Protein AF-A0A2P6FBV7-F1 (afdb_monomer)

Foldseek 3Di:
DDDDDDDDDDDPDPDDDDDDPDPPPVVVCVVVVVLVVLVLVLVLVLQVVQQEAAQVPDPLNVVCLQQVQQAPPPHPVSVQVSSVVSSLVSLVVDPSDDPLQNVQKDFQPVPPDGQKDFPDFLDACVQLQQDALQDDCQLQAPCVQQNFFFRGPRLDLVSQLVSSCVVRVSLVDPDQKRFGTKIFGDQQRMGGNNHGDDDANDDPNDGRIGTYIHGNVSSSVQSSLLSLLVSLLSNVQSKRGARWDQDADPVVQVVRAIEGACACLCVVCQQPQAWPVVVQVSSLVVSCPDPSNPPRRQNLQKGKDWSYDIGGWHQDCDDPRNQKGKQWVVRNKTWIWIWGGNDPRSIRIRGHAIDHNNCSNGRGYIYMYHNHD

pLDDT: mean 82.51, std 16.1, range [25.12, 98.81]

Radius of gyration: 28.18 Å; Cα contacts (8 Å, |Δi|>4): 651; chains: 1; bounding box: 84×41×80 Å

Solvent-accessible surface area (backbone atoms only — not comparable to full-atom values): 20801 Å² total; per-residue (Å²): 135,87,85,81,82,78,81,83,80,84,81,89,62,101,69,85,88,78,82,81,82,74,85,51,62,67,60,51,47,53,53,52,49,54,51,50,51,54,53,47,53,51,51,45,65,54,50,69,75,43,40,69,39,41,25,70,79,38,75,92,37,34,67,44,45,76,44,42,62,48,32,45,79,88,56,52,60,79,60,28,54,49,53,51,55,51,50,54,49,48,58,71,70,42,84,89,57,54,69,69,57,56,74,30,51,46,68,58,80,83,71,85,60,52,50,52,40,78,75,45,49,69,31,42,70,84,61,28,42,54,65,58,58,68,56,84,45,82,89,50,34,55,28,80,46,20,41,58,40,60,79,25,94,36,61,38,38,66,37,44,41,52,49,49,31,69,75,31,57,87,68,60,57,94,48,74,55,38,68,32,33,33,29,33,57,36,37,67,28,37,22,51,75,83,44,63,37,78,75,74,56,62,51,96,91,34,77,50,54,29,36,36,27,35,35,42,66,53,50,50,50,52,47,44,37,51,22,46,51,53,42,43,52,41,60,72,27,51,30,32,33,38,56,74,53,95,35,85,47,72,70,58,26,59,76,38,26,26,36,31,50,49,30,69,79,52,56,90,40,57,89,61,40,72,36,53,57,58,53,46,52,48,54,50,55,52,47,68,70,32,73,84,40,60,87,51,64,68,55,84,26,55,47,69,43,61,59,50,77,78,43,51,51,57,56,31,86,55,80,98,35,47,60,21,40,57,46,40,62,94,55,42,42,42,31,44,23,44,33,45,17,76,44,85,80,26,27,38,36,45,48,50,45,52,32,41,70,78,44,69,89,44,61,45,53,37,46,34,36,36,52,51,129

Structure (mmCIF, N/CA/C/O backbone):
data_AF-A0A2P6FBV7-F1
#
_entry.id   AF-A0A2P6FBV7-F1
#
loop_
_atom_site.group_PDB
_atom_site.id
_atom_site.type_symbol
_atom_site.label_atom_id
_atom_site.label_alt_id
_atom_site.label_comp_id
_atom_site.label_asym_id
_atom_site.label_entity_id
_atom_site.label_seq_id
_atom_site.pdbx_PDB_ins_code
_atom_site.Cartn_x
_atom_site.Cartn_y
_atom_site.Cartn_z
_atom_site.occupancy
_atom_site.B_iso_or_equiv
_atom_site.auth_seq_id
_atom_site.auth_comp_id
_atom_site.auth_asym_id
_atom_site.auth_atom_id
_atom_site.pdbx_PDB_model_num
ATOM 1 N N . MET A 1 1 ? -58.210 20.497 -10.497 1.00 34.06 1 MET A N 1
ATOM 2 C CA . MET A 1 1 ? -58.431 19.781 -9.223 1.00 34.06 1 MET A CA 1
ATOM 3 C C . MET A 1 1 ? -57.205 18.902 -8.997 1.00 34.06 1 MET A C 1
ATOM 5 O O . MET A 1 1 ? -56.919 18.072 -9.849 1.00 34.06 1 MET A O 1
ATOM 9 N N . LEU A 1 2 ? -56.401 19.185 -7.969 1.00 25.12 2 LEU A N 1
ATOM 10 C CA . LEU A 1 2 ? -55.164 18.451 -7.673 1.00 25.12 2 LEU A CA 1
ATOM 11 C C . LEU A 1 2 ? -55.523 17.142 -6.955 1.00 2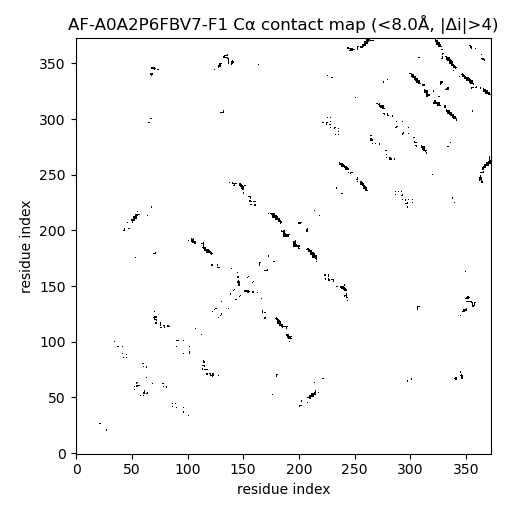5.12 2 LEU A C 1
ATOM 13 O O . LEU A 1 2 ? -56.043 17.181 -5.845 1.00 25.12 2 LEU A O 1
ATOM 17 N N . ASN A 1 3 ? -55.251 16.002 -7.592 1.00 35.59 3 ASN A N 1
ATOM 18 C CA . ASN A 1 3 ? -55.347 14.687 -6.961 1.00 35.59 3 ASN A CA 1
ATOM 19 C C . ASN A 1 3 ? -54.038 14.394 -6.217 1.00 35.59 3 ASN A C 1
ATOM 21 O O . ASN A 1 3 ? -53.020 14.074 -6.831 1.00 35.59 3 ASN A O 1
ATOM 25 N N . LEU A 1 4 ? -54.073 14.506 -4.891 1.00 27.52 4 LEU A N 1
ATOM 26 C CA . LEU A 1 4 ? -53.022 14.040 -3.990 1.00 27.52 4 LEU A CA 1
ATOM 27 C C . LEU A 1 4 ? -53.371 12.619 -3.527 1.00 27.52 4 LEU A C 1
ATOM 29 O O . LEU A 1 4 ? -54.165 12.431 -2.610 1.00 27.52 4 LEU A O 1
ATOM 33 N N . ASN A 1 5 ? -52.772 11.613 -4.167 1.00 40.94 5 ASN A N 1
ATOM 34 C CA . ASN A 1 5 ? -52.807 10.233 -3.682 1.00 40.94 5 ASN A CA 1
ATOM 35 C C . ASN A 1 5 ? -51.747 10.058 -2.587 1.00 40.94 5 ASN A C 1
ATOM 37 O O . ASN A 1 5 ? -50.554 9.953 -2.878 1.00 40.94 5 ASN A O 1
ATOM 41 N N . PHE A 1 6 ? -52.173 10.002 -1.325 1.00 36.44 6 PHE A N 1
ATOM 42 C CA . PHE A 1 6 ? -51.303 9.590 -0.226 1.00 36.44 6 PHE A CA 1
ATOM 43 C C . PHE A 1 6 ? -51.008 8.086 -0.342 1.00 36.44 6 PHE A C 1
ATOM 45 O O . PHE A 1 6 ? -51.922 7.263 -0.405 1.00 36.44 6 PHE A O 1
ATOM 52 N N . LYS A 1 7 ? -49.721 7.713 -0.381 1.00 36.44 7 LYS A N 1
ATOM 53 C CA . LYS A 1 7 ? -49.288 6.310 -0.297 1.00 36.44 7 LYS A CA 1
ATOM 54 C C . LYS A 1 7 ? -49.726 5.738 1.056 1.00 36.44 7 LYS A C 1
ATOM 56 O O . LYS A 1 7 ? -49.349 6.266 2.098 1.00 36.44 7 LYS A O 1
ATOM 61 N N . LYS A 1 8 ? -50.513 4.660 1.027 1.00 37.56 8 LYS A N 1
ATOM 62 C CA . LYS A 1 8 ? -50.899 3.874 2.207 1.00 37.56 8 LYS A CA 1
ATOM 63 C C . LYS A 1 8 ? -49.647 3.325 2.903 1.00 37.56 8 LYS A C 1
ATOM 65 O O . LYS A 1 8 ? -48.797 2.727 2.246 1.00 37.56 8 LYS A O 1
ATOM 70 N N . LEU A 1 9 ? -49.558 3.513 4.219 1.00 38.06 9 LEU A N 1
ATOM 71 C CA . LEU A 1 9 ? -48.585 2.852 5.085 1.00 38.06 9 LEU A CA 1
ATOM 7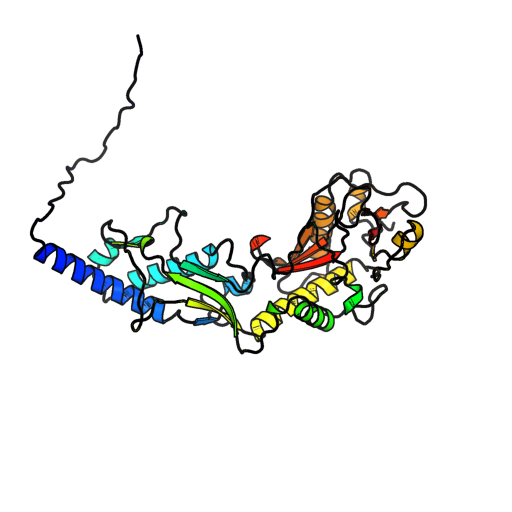2 C C . LEU A 1 9 ? -49.300 1.674 5.765 1.00 38.06 9 LEU A C 1
ATOM 74 O O . LEU A 1 9 ? -50.080 1.883 6.690 1.00 38.06 9 LEU A O 1
ATOM 78 N N . ASP A 1 10 ? -49.081 0.448 5.290 1.00 41.84 10 ASP A N 1
ATOM 79 C CA . ASP A 1 10 ? -49.618 -0.748 5.951 1.00 41.84 10 ASP A CA 1
ATOM 80 C C . ASP A 1 10 ? -48.702 -1.138 7.122 1.00 41.84 10 ASP A C 1
ATOM 82 O O . ASP A 1 10 ? -47.618 -1.697 6.935 1.00 41.84 10 ASP A O 1
ATOM 86 N N . GLN A 1 11 ? -49.129 -0.833 8.349 1.00 42.28 11 GLN A N 1
ATOM 87 C CA . GLN A 1 11 ? -48.422 -1.225 9.567 1.00 42.28 11 GLN A CA 1
ATOM 88 C C . GLN A 1 11 ? -48.755 -2.686 9.917 1.00 42.28 11 GLN A C 1
ATOM 90 O O . GLN A 1 11 ? -49.816 -2.990 10.454 1.00 42.28 11 GLN A O 1
ATOM 95 N N . LYS A 1 12 ? -47.837 -3.611 9.609 1.00 44.84 12 LYS A N 1
ATOM 96 C CA . LYS A 1 12 ? -47.926 -5.045 9.955 1.00 44.84 12 LYS A CA 1
ATOM 97 C C . LYS A 1 12 ? -47.317 -5.366 11.333 1.00 44.84 12 LYS A C 1
ATOM 99 O O . LYS A 1 12 ? -46.438 -6.219 11.417 1.00 44.84 12 LYS A O 1
ATOM 104 N N . MET A 1 13 ? -47.737 -4.713 12.417 1.00 46.28 13 MET A N 1
ATOM 105 C CA . MET A 1 13 ? -47.393 -5.194 13.769 1.00 46.28 13 MET A CA 1
ATOM 106 C C . MET A 1 13 ? -48.638 -5.243 14.666 1.00 46.28 13 MET A C 1
ATOM 108 O O . MET A 1 13 ? -49.304 -4.222 14.804 1.00 46.28 13 MET A O 1
ATOM 112 N N . PRO A 1 14 ? -48.975 -6.404 15.269 1.00 41.19 14 PRO A N 1
ATOM 113 C CA . PRO A 1 14 ? -50.221 -6.607 16.012 1.00 41.19 14 PRO A CA 1
ATOM 114 C C . PRO A 1 14 ? -50.169 -6.111 17.470 1.00 41.19 14 PRO A C 1
ATOM 116 O O . PRO A 1 14 ? -50.973 -6.548 18.288 1.00 41.19 14 PRO A O 1
ATOM 119 N N . PHE A 1 15 ? -49.228 -5.235 17.832 1.00 38.72 15 PHE A N 1
ATOM 120 C CA . PHE A 1 15 ? -49.090 -4.732 19.200 1.00 38.72 15 PHE A CA 1
ATOM 121 C C . PHE A 1 15 ? -48.790 -3.234 19.242 1.00 38.72 15 PHE A C 1
ATOM 123 O O . PHE A 1 15 ? -48.063 -2.691 18.410 1.00 38.72 15 PHE A O 1
ATOM 130 N N . THR A 1 16 ? -49.342 -2.577 20.260 1.00 39.94 16 THR A N 1
ATOM 131 C CA . THR A 1 16 ? -49.056 -1.185 20.606 1.00 39.94 16 THR A CA 1
ATOM 132 C C . THR A 1 16 ? -47.754 -1.132 21.399 1.00 39.94 16 THR A C 1
ATOM 134 O O . THR A 1 16 ? -47.660 -1.720 22.476 1.00 39.94 16 THR A O 1
ATOM 137 N N . ILE A 1 17 ? -46.744 -0.422 20.893 1.00 39.34 17 ILE A N 1
ATOM 138 C CA . ILE A 1 17 ? -45.543 -0.105 21.674 1.00 39.34 17 ILE A CA 1
ATOM 139 C C . ILE A 1 17 ? -45.885 1.082 22.577 1.00 39.34 17 ILE A C 1
ATOM 141 O O . ILE A 1 17 ? -45.972 2.218 22.116 1.00 39.34 17 ILE A O 1
ATOM 145 N N . SER A 1 18 ? -46.094 0.814 23.863 1.00 33.12 18 SER A N 1
ATOM 146 C CA . SER A 1 18 ? -46.249 1.849 24.885 1.00 33.12 18 SER A CA 1
ATOM 147 C C . SER A 1 18 ? -44.892 2.127 25.529 1.00 33.12 18 SER A C 1
ATOM 149 O O . SER A 1 18 ? -44.368 1.290 26.261 1.00 33.12 18 SER A O 1
ATOM 151 N N . PHE A 1 19 ? -44.316 3.303 25.275 1.00 39.44 19 PHE A N 1
ATOM 152 C CA . PHE A 1 19 ? -43.140 3.775 26.008 1.00 39.44 19 PHE A CA 1
ATOM 153 C C . PHE A 1 19 ? -43.600 4.369 27.339 1.00 39.44 19 PHE A C 1
ATOM 155 O O . PHE A 1 19 ? -44.264 5.404 27.367 1.00 39.44 19 PHE A O 1
ATOM 162 N N . LEU A 1 20 ? -43.254 3.724 28.451 1.00 43.69 20 LEU A N 1
ATOM 163 C CA . LEU A 1 20 ? -43.459 4.303 29.774 1.00 43.69 20 LEU A CA 1
ATOM 164 C C . LEU A 1 20 ? -42.243 5.181 30.093 1.00 43.69 20 LEU A C 1
ATOM 166 O O . LEU A 1 20 ? -41.205 4.689 30.533 1.00 43.69 20 LEU A O 1
ATOM 170 N N . ILE A 1 21 ? -42.346 6.482 29.814 1.00 47.50 21 ILE A N 1
ATOM 171 C CA . ILE A 1 21 ? -41.331 7.456 30.229 1.00 47.50 21 ILE A CA 1
ATOM 172 C C . ILE A 1 21 ? -41.496 7.648 31.739 1.00 47.50 21 ILE A C 1
ATOM 174 O O . ILE A 1 21 ? -42.457 8.260 32.201 1.00 47.50 21 ILE A O 1
ATOM 178 N N . SER A 1 22 ? -40.596 7.055 32.524 1.00 52.59 22 SER A N 1
ATOM 179 C CA . SER A 1 22 ? -40.557 7.276 33.970 1.00 52.59 22 SER A CA 1
ATOM 180 C C . SER A 1 22 ? -40.063 8.696 34.256 1.00 52.59 22 SER A C 1
ATOM 182 O O . SER A 1 22 ? -39.013 9.095 33.770 1.00 52.59 22 SER A O 1
ATOM 184 N N . ASN A 1 23 ? -40.772 9.455 35.090 1.00 56.22 23 ASN A N 1
ATOM 185 C CA . ASN A 1 23 ? -40.268 10.740 35.602 1.00 56.22 23 ASN A CA 1
ATOM 186 C C . ASN A 1 23 ? -39.389 10.560 36.854 1.00 56.22 23 ASN A C 1
ATOM 188 O O . ASN A 1 23 ? -38.896 11.533 37.422 1.00 56.22 23 ASN A O 1
ATOM 192 N N . ASP A 1 24 ? -39.192 9.316 37.305 1.00 68.19 24 ASP A N 1
ATOM 193 C CA . ASP A 1 24 ? -38.302 8.983 38.414 1.00 68.19 24 ASP A CA 1
ATOM 194 C C . ASP A 1 24 ? -36.847 9.015 37.927 1.00 68.19 24 ASP A C 1
ATOM 196 O O . ASP A 1 24 ? -36.275 8.010 37.486 1.00 68.19 24 ASP A O 1
ATOM 200 N N . ILE A 1 25 ? -36.269 10.216 37.994 1.00 59.31 25 ILE A N 1
ATOM 201 C CA . ILE A 1 25 ? -34.886 10.516 37.605 1.00 59.31 25 ILE A CA 1
ATOM 202 C C . ILE A 1 25 ? -33.903 9.591 38.331 1.00 59.31 25 ILE A C 1
ATOM 204 O O . ILE A 1 25 ? -32.914 9.174 37.733 1.00 59.31 25 ILE A O 1
ATOM 208 N N . GLN A 1 26 ? -34.166 9.218 39.590 1.00 65.69 26 GLN A N 1
ATOM 209 C CA . GLN A 1 26 ? -33.262 8.351 40.349 1.00 65.69 26 GLN A CA 1
ATOM 210 C C . GLN A 1 26 ? -33.266 6.915 39.824 1.00 65.69 26 GLN A C 1
ATOM 212 O O . GLN A 1 26 ? -32.201 6.305 39.714 1.00 65.69 26 GLN A O 1
ATOM 217 N N . LYS A 1 27 ? -34.435 6.366 39.473 1.00 60.94 27 LYS A N 1
ATOM 218 C CA . LYS A 1 27 ? -34.523 5.019 38.885 1.00 60.94 27 LYS A CA 1
ATOM 219 C C . LYS A 1 27 ? -33.945 4.964 37.480 1.00 60.94 27 LYS A C 1
ATOM 221 O O . LYS A 1 27 ? -33.201 4.031 37.187 1.00 60.94 27 LYS A O 1
ATOM 226 N N . ILE A 1 28 ? -34.229 5.968 36.646 1.00 59.12 28 ILE A N 1
ATOM 227 C CA . ILE A 1 28 ? -33.604 6.079 35.321 1.00 59.12 28 ILE A CA 1
ATOM 228 C C . ILE A 1 28 ? -32.091 6.197 35.478 1.00 59.12 28 ILE A C 1
ATOM 230 O O . ILE A 1 28 ? -31.363 5.445 34.843 1.00 59.12 28 ILE A O 1
ATOM 234 N N . SER A 1 29 ? -31.611 7.063 36.371 1.00 59.03 29 SER A N 1
ATOM 235 C CA . SER A 1 29 ? -30.179 7.242 36.601 1.00 59.03 29 SER A CA 1
ATOM 236 C C . SER A 1 29 ? -29.513 5.964 37.108 1.00 59.03 29 SER A C 1
ATOM 238 O O . SER A 1 29 ? -28.474 5.596 36.581 1.00 59.03 29 SER A O 1
ATOM 240 N N . LYS A 1 30 ? -30.111 5.223 38.051 1.00 65.12 30 LYS A N 1
ATOM 241 C CA . LYS A 1 30 ? -29.558 3.934 38.508 1.00 65.12 30 LYS A CA 1
ATOM 242 C C . LYS A 1 30 ? -29.482 2.893 37.392 1.00 65.12 30 LYS A C 1
ATOM 244 O O . LYS A 1 30 ? -28.472 2.205 37.281 1.00 65.12 30 LYS A O 1
ATOM 249 N N . LEU A 1 31 ? -30.531 2.778 36.577 1.00 64.81 31 LEU A N 1
ATOM 250 C CA . LEU A 1 31 ? -30.597 1.790 35.500 1.00 64.81 31 LEU A CA 1
ATOM 251 C C . LEU A 1 31 ? -29.630 2.135 34.358 1.00 64.81 31 LEU A C 1
ATOM 253 O O . LEU A 1 31 ? -28.909 1.266 33.867 1.00 64.81 31 LEU A O 1
ATOM 257 N N . VAL A 1 32 ? -29.563 3.417 33.992 1.00 66.12 32 VAL A N 1
ATOM 258 C CA . VAL A 1 32 ? -28.635 3.951 32.991 1.00 66.12 32 VAL A CA 1
ATOM 259 C C . VAL A 1 32 ? -27.191 3.841 33.481 1.00 66.12 32 VAL A C 1
ATOM 261 O O . VAL A 1 32 ? -26.357 3.325 32.748 1.00 66.12 32 VAL A O 1
ATOM 264 N N . ASN A 1 33 ? -26.892 4.228 34.724 1.00 68.88 33 ASN A N 1
ATOM 265 C CA . ASN A 1 33 ? -25.533 4.171 35.267 1.00 68.88 33 ASN A CA 1
ATOM 266 C C . ASN A 1 33 ? -25.028 2.729 35.383 1.00 68.88 33 ASN A C 1
ATOM 268 O O . ASN A 1 33 ? -23.930 2.452 34.918 1.00 68.88 33 ASN A O 1
ATOM 272 N N . GLY A 1 34 ? -25.830 1.794 35.909 1.00 75.00 34 GLY A N 1
ATOM 273 C CA . GLY A 1 34 ? -25.423 0.386 36.005 1.00 75.00 34 GLY A CA 1
ATOM 274 C C . GLY A 1 34 ? -25.155 -0.243 34.634 1.00 75.00 34 GLY A C 1
ATOM 275 O O . GLY A 1 34 ? -24.129 -0.888 34.426 1.00 75.00 34 GLY A O 1
ATOM 276 N N . THR A 1 35 ? -26.031 0.031 33.662 1.00 78.50 35 THR A N 1
ATOM 277 C CA . THR A 1 35 ? -25.876 -0.453 32.282 1.00 78.50 35 THR A CA 1
ATOM 278 C C . THR A 1 35 ? -24.641 0.146 31.602 1.00 78.50 35 THR A C 1
ATOM 280 O O . THR A 1 35 ? -23.860 -0.571 30.976 1.00 78.50 35 THR A O 1
ATOM 283 N N . ILE A 1 36 ? -24.435 1.460 31.735 1.00 77.06 36 ILE A N 1
ATOM 284 C CA . ILE A 1 36 ? -23.271 2.153 31.172 1.00 77.06 36 ILE A CA 1
ATOM 285 C C . ILE A 1 36 ? -21.981 1.657 31.826 1.00 77.06 36 ILE A C 1
ATOM 287 O O . ILE A 1 36 ? -20.993 1.466 31.121 1.00 77.06 36 ILE A O 1
ATOM 291 N N . GLU A 1 37 ? -21.967 1.418 33.138 1.00 81.75 37 GLU A N 1
ATOM 292 C CA . GLU A 1 37 ? -20.803 0.883 33.846 1.00 81.75 37 GLU A CA 1
ATOM 293 C C . GLU A 1 37 ? -20.406 -0.505 33.335 1.00 81.75 37 GLU A C 1
ATOM 295 O O . GLU A 1 37 ? -19.221 -0.744 33.092 1.00 81.75 37 GLU A O 1
ATOM 300 N N . GLU A 1 38 ? -21.368 -1.412 33.142 1.00 86.38 38 GLU A N 1
ATOM 301 C CA . GLU A 1 38 ? -21.104 -2.741 32.579 1.00 86.38 38 GLU A CA 1
ATOM 302 C C . GLU A 1 38 ? -20.535 -2.643 31.161 1.00 86.38 38 GLU A C 1
ATOM 304 O O . GLU A 1 38 ? -19.462 -3.184 30.889 1.00 86.38 38 GLU A O 1
ATOM 309 N N . VAL A 1 39 ? -21.184 -1.882 30.275 1.00 87.06 39 VAL A N 1
ATOM 310 C CA . VAL A 1 39 ? -20.702 -1.692 28.897 1.00 87.06 39 VAL A CA 1
ATOM 311 C C . VAL A 1 39 ? -19.318 -1.043 28.885 1.00 87.06 39 VAL A C 1
ATOM 313 O O . VAL A 1 39 ? -18.431 -1.485 28.158 1.00 87.06 39 VAL A O 1
ATOM 316 N N . THR A 1 40 ? -19.084 -0.045 29.737 1.00 86.88 40 THR A N 1
ATOM 317 C CA . THR A 1 40 ? -17.782 0.626 29.846 1.00 86.88 40 THR A CA 1
ATOM 318 C C . THR A 1 40 ? -16.691 -0.347 30.273 1.00 86.88 40 THR A C 1
ATOM 320 O O . THR A 1 40 ? -15.631 -0.372 29.651 1.00 86.88 40 THR A O 1
ATOM 323 N N . LYS A 1 41 ? -16.939 -1.196 31.281 1.00 88.44 41 LYS A N 1
ATOM 324 C CA . LYS A 1 41 ? -15.972 -2.219 31.724 1.00 88.44 41 LYS A CA 1
ATOM 325 C C . LYS A 1 41 ? -15.582 -3.153 30.583 1.00 88.44 41 LYS A C 1
ATOM 327 O O . LYS A 1 41 ? -14.404 -3.472 30.440 1.00 88.44 41 LYS A O 1
ATOM 332 N N . VAL A 1 42 ? -16.541 -3.548 29.753 1.00 90.62 42 VAL A N 1
ATOM 333 C CA . VAL A 1 42 ? -16.317 -4.437 28.605 1.00 90.62 42 VAL A CA 1
ATOM 334 C C . VAL A 1 42 ? -15.482 -3.754 27.532 1.00 90.62 42 VAL A C 1
ATOM 336 O O . VAL A 1 42 ? -14.491 -4.324 27.075 1.00 90.62 42 VAL A O 1
ATOM 339 N N . LEU A 1 43 ? -15.837 -2.519 27.166 1.00 92.94 43 LEU A N 1
ATOM 340 C CA . LEU A 1 43 ? -15.078 -1.734 26.192 1.00 92.94 43 LEU A CA 1
ATOM 341 C C . LEU A 1 43 ? -13.644 -1.504 26.680 1.00 92.94 43 LEU A C 1
ATOM 343 O O . LEU A 1 43 ? -12.700 -1.759 25.937 1.00 92.94 43 LEU A O 1
ATOM 347 N N . VAL A 1 44 ? -13.459 -1.108 27.941 1.00 92.88 44 VAL A N 1
ATOM 348 C CA . VAL A 1 44 ? -12.131 -0.927 28.548 1.00 92.88 44 VAL A CA 1
ATOM 349 C C . VAL A 1 44 ? -11.343 -2.240 28.547 1.00 92.88 44 VAL A C 1
ATOM 351 O O . VAL A 1 44 ? -10.177 -2.253 28.150 1.00 92.88 44 VAL A O 1
ATOM 354 N N . ASN A 1 45 ? -11.963 -3.355 28.947 1.00 91.56 45 ASN A N 1
ATOM 355 C CA . ASN A 1 45 ? -11.314 -4.667 28.973 1.00 91.56 45 ASN A CA 1
ATOM 356 C C . ASN A 1 45 ? -10.892 -5.158 27.591 1.00 91.56 45 ASN A C 1
ATOM 358 O O . ASN A 1 45 ? -9.855 -5.810 27.483 1.00 91.56 45 ASN A O 1
ATOM 362 N N . TYR A 1 46 ? -11.670 -4.840 26.561 1.00 94.56 46 TYR A N 1
ATOM 363 C CA . TYR A 1 46 ? -11.335 -5.140 25.180 1.00 94.56 46 TYR A CA 1
ATOM 364 C C . TYR A 1 46 ? -10.190 -4.245 24.682 1.00 94.56 46 TYR A C 1
ATOM 366 O O . TYR A 1 46 ? -9.119 -4.736 24.328 1.00 94.56 46 TYR A O 1
ATOM 374 N N . PHE A 1 47 ? -10.381 -2.923 24.709 1.00 95.56 47 PHE A N 1
ATOM 375 C CA . PHE A 1 47 ? -9.474 -1.964 24.075 1.00 95.56 47 PHE A CA 1
ATOM 376 C C . PHE A 1 47 ? -8.115 -1.841 24.774 1.00 95.56 47 PHE A C 1
ATOM 378 O O . PHE A 1 47 ? -7.120 -1.567 24.100 1.00 95.56 47 PHE A O 1
ATOM 385 N N . LYS A 1 48 ? -8.012 -2.128 26.082 1.00 93.25 48 LYS A N 1
ATOM 386 C CA . LYS A 1 48 ? -6.713 -2.134 26.787 1.00 93.25 48 LYS A CA 1
ATOM 387 C C . LYS A 1 48 ? -5.704 -3.125 26.187 1.00 93.25 48 LYS A C 1
ATOM 389 O O . LYS A 1 48 ? -4.504 -2.919 26.330 1.00 93.25 48 LYS A O 1
ATOM 394 N N . ASN A 1 49 ? -6.175 -4.166 25.495 1.00 93.75 49 ASN A N 1
ATOM 395 C CA . ASN A 1 49 ? -5.312 -5.154 24.839 1.00 93.75 49 ASN A CA 1
ATOM 396 C C . ASN A 1 49 ? -4.793 -4.679 23.471 1.00 93.75 49 ASN A C 1
ATOM 398 O O . ASN A 1 49 ? -3.893 -5.295 22.910 1.00 93.75 49 ASN A O 1
ATOM 402 N N . TYR A 1 50 ? -5.337 -3.580 22.944 1.00 95.50 50 TYR A N 1
ATOM 403 C CA . TYR A 1 50 ? -5.034 -3.057 21.612 1.00 95.50 50 TYR A CA 1
ATOM 404 C C . TYR A 1 50 ? -4.478 -1.629 21.669 1.00 95.50 50 TYR A C 1
ATOM 406 O O . TYR A 1 50 ? -4.720 -0.825 20.771 1.00 95.50 50 TYR A O 1
ATOM 414 N N . VAL A 1 51 ? -3.757 -1.274 22.737 1.00 94.62 51 VAL A N 1
ATOM 415 C CA . VAL A 1 51 ? -3.084 0.037 22.833 1.00 94.62 51 VAL A CA 1
ATOM 416 C C . VAL A 1 51 ? -1.960 0.143 21.802 1.00 94.62 51 VAL A C 1
ATOM 418 O O . VAL A 1 51 ? -1.820 1.170 21.151 1.00 94.62 51 VAL A O 1
ATOM 421 N N . ASN A 1 52 ? -1.189 -0.930 21.609 1.00 95.88 52 ASN A N 1
ATOM 422 C CA . ASN A 1 52 ? -0.151 -1.014 20.585 1.00 95.88 52 ASN A CA 1
ATOM 423 C C . ASN A 1 52 ? -0.343 -2.305 19.788 1.00 95.88 52 ASN A C 1
ATOM 425 O O . ASN A 1 52 ? -0.176 -3.397 20.328 1.00 95.88 52 ASN A O 1
ATOM 429 N N . VAL A 1 53 ? -0.690 -2.178 18.511 1.00 96.94 53 VAL A N 1
ATOM 430 C CA . VAL A 1 53 ? -0.902 -3.304 17.598 1.00 96.94 53 VAL A CA 1
ATOM 431 C C . VAL A 1 53 ? 0.232 -3.324 16.586 1.00 96.94 53 VAL A C 1
ATOM 433 O O . VAL A 1 53 ? 0.323 -2.423 15.760 1.00 96.94 53 VAL A O 1
ATOM 436 N N . VAL A 1 54 ? 1.090 -4.345 16.629 1.00 96.88 54 VAL A N 1
ATOM 437 C CA . VAL A 1 54 ? 2.190 -4.518 15.666 1.00 96.88 54 VAL A CA 1
ATOM 438 C C . VAL A 1 54 ? 1.734 -5.495 14.584 1.00 96.88 54 VAL A C 1
ATOM 440 O O . VAL A 1 54 ? 1.718 -6.705 14.799 1.00 96.88 54 VAL A O 1
ATOM 443 N N . VAL A 1 55 ? 1.318 -4.980 13.426 1.00 96.81 55 VAL A N 1
ATOM 444 C CA . VAL A 1 55 ? 0.517 -5.727 12.434 1.00 96.81 55 VAL A CA 1
ATOM 445 C C . VAL A 1 55 ? 1.218 -6.954 11.846 1.00 96.81 55 VAL A C 1
ATOM 447 O O . VAL A 1 55 ? 0.556 -7.909 11.454 1.00 96.81 55 VAL A O 1
ATOM 450 N N . ASP A 1 56 ? 2.550 -6.963 11.815 1.00 96.69 56 ASP A N 1
ATOM 451 C CA . ASP A 1 56 ? 3.356 -8.091 11.336 1.00 96.69 56 ASP A CA 1
ATOM 452 C C . ASP A 1 56 ? 3.687 -9.123 12.430 1.00 96.69 56 ASP A C 1
ATOM 454 O O . ASP A 1 56 ? 4.240 -10.183 12.134 1.00 96.69 56 ASP A O 1
ATOM 458 N N . LYS A 1 57 ? 3.350 -8.834 13.693 1.00 96.12 57 LYS A N 1
ATOM 459 C CA . LYS A 1 57 ? 3.555 -9.727 14.848 1.00 96.12 57 LYS A CA 1
ATOM 460 C C . LYS A 1 57 ? 2.240 -10.180 15.488 1.00 96.12 57 LYS A C 1
ATOM 462 O O . LYS A 1 57 ? 2.209 -11.199 16.173 1.00 96.12 57 LYS A O 1
ATOM 467 N N . THR A 1 58 ? 1.149 -9.450 15.270 1.00 95.69 58 THR A N 1
ATOM 468 C CA . THR A 1 58 ? -0.175 -9.768 15.809 1.00 95.69 58 THR A CA 1
ATOM 469 C C . THR A 1 58 ? -1.003 -10.522 14.770 1.00 95.69 58 THR A C 1
ATOM 471 O O . THR A 1 58 ? -1.516 -9.925 13.827 1.00 95.69 58 THR A O 1
ATOM 474 N N . ASN A 1 59 ? -1.194 -11.831 14.969 1.00 94.62 59 ASN A N 1
ATOM 475 C CA . ASN A 1 59 ? -1.889 -12.716 14.017 1.00 94.62 59 ASN A CA 1
ATOM 476 C C . ASN A 1 59 ? -3.277 -12.216 13.583 1.00 94.62 59 ASN A C 1
ATOM 478 O O . ASN A 1 59 ? -3.664 -12.404 12.434 1.00 94.62 59 ASN A O 1
ATOM 482 N N . GLU A 1 60 ? -4.021 -11.559 14.475 1.00 94.69 60 GLU A N 1
ATOM 483 C CA . GLU A 1 60 ? -5.355 -11.014 14.173 1.00 94.69 60 GLU A CA 1
ATOM 484 C C . GLU A 1 60 ? -5.330 -9.912 13.106 1.00 94.69 60 GLU A C 1
ATOM 486 O O . GLU A 1 60 ? -6.315 -9.720 12.401 1.00 94.69 60 GLU A O 1
ATOM 491 N N . PHE A 1 61 ? -4.193 -9.227 12.970 1.00 95.75 61 PHE A N 1
ATOM 492 C CA . PHE A 1 61 ? -3.963 -8.139 12.024 1.00 95.75 61 PHE A CA 1
ATOM 493 C C . PHE A 1 61 ? -3.061 -8.564 10.861 1.00 95.75 61 PHE A C 1
ATOM 495 O O . PHE A 1 61 ? -2.660 -7.723 10.059 1.00 95.75 61 PHE A O 1
ATOM 502 N N . LYS A 1 62 ? -2.772 -9.866 10.716 1.00 94.31 62 LYS A N 1
ATOM 503 C CA . LYS A 1 62 ? -1.883 -10.381 9.663 1.00 94.31 62 LYS A CA 1
ATOM 504 C C . LYS A 1 62 ? -2.328 -9.947 8.265 1.00 94.31 62 LYS A C 1
ATOM 506 O O . LYS A 1 62 ? -1.484 -9.633 7.435 1.00 94.31 62 LYS A O 1
ATOM 511 N N . SER A 1 63 ? -3.636 -9.874 8.014 1.00 94.94 63 SER A N 1
ATOM 512 C CA . SER A 1 63 ? -4.180 -9.409 6.733 1.00 94.94 63 SER A CA 1
ATOM 513 C C . SER A 1 63 ? -3.732 -7.989 6.384 1.00 94.94 63 SER A C 1
ATOM 515 O O . SER A 1 63 ? -3.436 -7.724 5.226 1.00 94.94 63 SER A O 1
ATOM 517 N N . ILE A 1 64 ? -3.614 -7.095 7.369 1.00 95.38 64 ILE A N 1
ATOM 518 C CA . ILE A 1 64 ? -3.128 -5.723 7.182 1.00 95.38 64 ILE A CA 1
ATOM 519 C C . ILE A 1 64 ? -1.685 -5.734 6.670 1.00 95.38 64 ILE A C 1
ATOM 521 O O . ILE A 1 64 ? -1.355 -5.034 5.710 1.00 95.38 64 ILE A O 1
ATOM 525 N N . TYR A 1 65 ? -0.836 -6.569 7.278 1.00 96.31 65 TYR A N 1
ATOM 526 C CA . TYR A 1 65 ? 0.555 -6.734 6.865 1.00 96.31 65 TYR A CA 1
ATOM 527 C C . TYR A 1 65 ? 0.681 -7.412 5.497 1.00 96.31 65 TYR A C 1
ATOM 529 O O . TYR A 1 65 ? 1.384 -6.907 4.620 1.00 96.31 65 TYR A O 1
ATOM 537 N N . ASP A 1 66 ? -0.013 -8.533 5.293 1.00 95.81 66 ASP A N 1
ATOM 538 C CA . ASP A 1 66 ? 0.012 -9.298 4.044 1.00 95.81 66 ASP A CA 1
ATOM 539 C C . ASP A 1 66 ? -0.395 -8.423 2.857 1.00 95.81 66 ASP A C 1
ATOM 541 O O . ASP A 1 66 ? 0.271 -8.438 1.825 1.00 95.81 66 ASP A O 1
ATOM 545 N N . ASN A 1 67 ? -1.425 -7.601 3.050 1.00 94.94 67 ASN A N 1
ATOM 546 C CA . ASN A 1 67 ? -1.967 -6.685 2.052 1.00 94.94 67 ASN A CA 1
ATOM 547 C C . ASN A 1 67 ? -1.190 -5.365 1.937 1.00 94.94 67 ASN A C 1
ATOM 549 O O . ASN A 1 67 ? -1.508 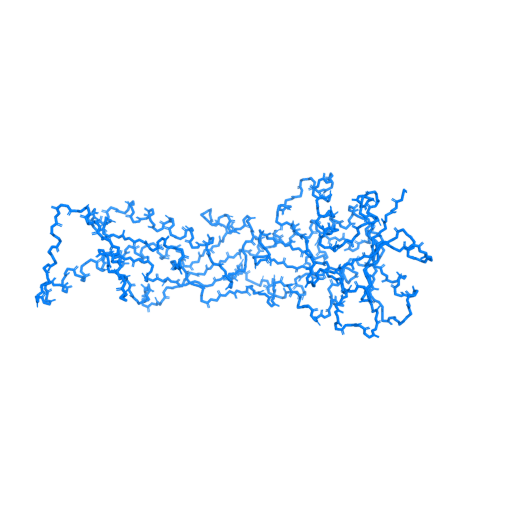-4.542 1.077 1.00 94.94 67 ASN A O 1
ATOM 553 N N . PHE A 1 68 ? -0.199 -5.164 2.810 1.00 94.81 68 PHE A N 1
ATOM 554 C CA . PHE A 1 68 ? 0.587 -3.943 2.951 1.00 94.81 68 PHE A CA 1
ATOM 555 C C . PHE A 1 68 ? -0.277 -2.674 2.985 1.00 94.81 68 PHE A C 1
ATOM 557 O O . PHE A 1 68 ? -0.055 -1.715 2.248 1.00 94.81 68 PHE A O 1
ATOM 564 N N . GLN A 1 69 ? -1.297 -2.680 3.842 1.00 91.50 69 GLN A N 1
ATOM 565 C CA . GLN A 1 69 ? -2.162 -1.524 4.057 1.00 91.50 69 GLN A CA 1
ATOM 566 C C . GLN A 1 69 ? -1.476 -0.558 5.022 1.00 91.50 69 GLN A C 1
ATOM 568 O O . GLN A 1 69 ? -1.366 -0.825 6.221 1.00 91.50 69 GLN A O 1
ATOM 573 N N . VAL A 1 70 ? -0.957 0.547 4.488 1.00 89.88 70 VAL A N 1
ATOM 574 C CA . VAL A 1 70 ? -0.080 1.456 5.246 1.00 89.88 70 VAL A CA 1
ATOM 575 C C . VAL A 1 70 ? -0.536 2.916 5.247 1.00 89.88 70 VAL A C 1
ATOM 577 O O . VAL A 1 70 ? -0.071 3.683 6.085 1.00 89.88 70 VAL A O 1
ATOM 580 N N . ASN A 1 71 ? -1.460 3.299 4.362 1.00 88.88 71 ASN A N 1
ATOM 581 C CA . ASN A 1 71 ? -2.075 4.626 4.328 1.00 88.88 71 ASN A CA 1
ATOM 582 C C . ASN A 1 71 ? -3.519 4.549 4.833 1.00 88.88 71 ASN A C 1
ATOM 584 O O . ASN A 1 71 ? -4.333 3.841 4.251 1.00 88.88 71 ASN A O 1
ATOM 588 N N . TYR A 1 72 ? -3.836 5.313 5.878 1.00 89.44 72 TYR A N 1
ATOM 589 C CA . TYR A 1 72 ? -5.154 5.304 6.517 1.00 89.44 72 TYR A CA 1
ATOM 590 C C . TYR A 1 72 ? -5.898 6.638 6.410 1.00 89.44 72 TYR A C 1
ATOM 592 O O . TYR A 1 72 ? -6.962 6.791 6.996 1.00 89.44 72 TYR A O 1
ATOM 600 N N . VAL A 1 73 ? -5.372 7.617 5.662 1.00 82.75 73 VAL A N 1
ATOM 601 C CA . VAL A 1 73 ? -5.990 8.953 5.548 1.00 82.75 73 VAL A CA 1
ATOM 602 C C . VAL A 1 73 ? -7.376 8.894 4.892 1.00 82.75 73 VAL A C 1
ATOM 604 O O . VAL A 1 73 ? -8.264 9.654 5.268 1.00 82.75 73 VAL A O 1
ATOM 607 N N . GLY A 1 74 ? -7.556 8.014 3.901 1.00 73.38 74 GLY A N 1
ATOM 608 C CA . GLY A 1 74 ? -8.794 7.920 3.121 1.00 73.38 74 GLY A CA 1
ATOM 609 C C . GLY A 1 74 ? -9.805 6.903 3.651 1.00 73.38 74 GLY A C 1
ATOM 610 O O . GLY A 1 74 ? -11.004 7.167 3.615 1.00 73.38 74 GLY A O 1
ATOM 611 N N . ASP A 1 75 ? -9.337 5.748 4.129 1.00 82.12 75 ASP A N 1
ATOM 612 C CA . ASP A 1 75 ? -10.199 4.669 4.608 1.00 82.12 75 ASP A CA 1
ATOM 613 C C . ASP A 1 75 ? -9.498 3.832 5.690 1.00 82.12 75 ASP A C 1
ATOM 615 O O . ASP A 1 75 ? -8.344 3.435 5.551 1.00 82.12 75 ASP A O 1
ATOM 619 N N . VAL A 1 76 ? -10.224 3.534 6.768 1.00 89.25 76 VAL A N 1
ATOM 620 C CA . VAL A 1 76 ? -9.795 2.620 7.843 1.00 89.25 76 VAL A CA 1
ATOM 621 C C . VAL A 1 76 ? -10.595 1.336 7.884 1.00 89.25 76 VAL A C 1
ATOM 623 O O . VAL A 1 76 ? -10.394 0.533 8.790 1.00 89.25 76 VAL A O 1
ATOM 626 N N . LYS A 1 77 ? -11.497 1.114 6.925 1.00 90.94 77 LYS A N 1
ATOM 627 C CA . LYS A 1 77 ? -12.444 0.001 6.950 1.00 90.94 77 LYS A CA 1
ATOM 628 C C . LYS A 1 77 ? -11.774 -1.343 7.234 1.00 90.94 77 LYS A C 1
ATOM 630 O O . LYS A 1 77 ? -12.278 -2.088 8.057 1.00 90.94 77 LYS A O 1
ATOM 635 N N . SER A 1 78 ? -10.629 -1.638 6.620 1.00 90.50 78 SER A N 1
ATOM 636 C CA . SER A 1 78 ? -9.954 -2.928 6.838 1.00 90.50 78 SER A CA 1
ATOM 637 C C . SER A 1 78 ? -9.491 -3.126 8.288 1.00 90.50 78 SER A C 1
ATOM 639 O O . SER A 1 78 ? -9.598 -4.231 8.811 1.00 90.50 78 SER A O 1
ATOM 641 N N . LEU A 1 79 ? -9.020 -2.066 8.958 1.00 93.25 79 LEU A N 1
ATOM 642 C CA . LEU A 1 79 ? -8.721 -2.108 10.394 1.00 93.25 79 LEU A CA 1
ATOM 643 C C . LEU A 1 79 ? -10.008 -2.151 11.221 1.00 93.25 79 LEU A C 1
ATOM 645 O O . LEU A 1 79 ? -10.120 -2.954 12.143 1.00 93.25 79 LEU A O 1
ATOM 649 N N . ASP A 1 80 ? -10.979 -1.304 10.880 1.00 95.00 80 ASP A N 1
ATOM 650 C CA . ASP A 1 80 ? -12.265 -1.193 11.567 1.00 95.00 80 ASP A CA 1
ATOM 651 C C . ASP A 1 80 ? -13.013 -2.529 11.605 1.00 95.00 80 ASP A C 1
ATOM 653 O O . ASP A 1 80 ? -13.453 -2.954 12.667 1.00 95.00 80 ASP A O 1
ATOM 657 N N . ASP A 1 81 ? -13.070 -3.239 10.477 1.00 94.94 81 ASP A N 1
ATOM 658 C CA . ASP A 1 81 ? -13.707 -4.550 10.353 1.00 94.94 81 ASP A CA 1
ATOM 659 C C . ASP A 1 81 ? -13.097 -5.564 11.342 1.00 94.94 81 ASP A C 1
ATOM 661 O O . ASP A 1 81 ? -13.827 -6.364 11.938 1.00 94.94 81 ASP A O 1
ATOM 665 N N . ILE A 1 82 ? -11.774 -5.518 11.562 1.00 96.19 82 ILE A N 1
ATOM 666 C CA . ILE A 1 82 ? -11.082 -6.377 12.537 1.00 96.19 82 ILE A CA 1
ATOM 667 C C . ILE A 1 82 ? -11.521 -6.007 13.957 1.00 96.19 82 ILE A C 1
ATOM 669 O O . ILE A 1 82 ? -11.949 -6.889 14.708 1.00 96.19 82 ILE A O 1
ATOM 673 N N . PHE A 1 83 ? -11.473 -4.719 14.315 1.00 96.75 83 PHE A N 1
ATOM 674 C CA . PHE A 1 83 ? -11.892 -4.242 15.637 1.00 96.75 83 PHE A CA 1
ATOM 675 C C . PHE A 1 83 ? -13.364 -4.559 15.924 1.00 96.75 83 PHE A C 1
ATOM 677 O O . PHE A 1 83 ? -13.684 -5.096 16.982 1.00 96.75 83 PHE A O 1
ATOM 684 N N . VAL A 1 84 ? -14.266 -4.301 14.975 1.00 96.44 84 VAL A N 1
ATOM 685 C CA . VAL A 1 84 ? -15.702 -4.584 15.108 1.00 96.44 84 VAL A CA 1
ATOM 686 C C . VAL A 1 84 ? -15.943 -6.080 15.291 1.00 96.44 84 VAL A C 1
ATOM 688 O O . VAL A 1 84 ? -16.658 -6.480 16.213 1.00 96.44 84 VAL A O 1
ATOM 691 N N . THR A 1 85 ? -15.324 -6.919 14.457 1.00 96.12 85 THR A N 1
ATOM 692 C CA . THR A 1 85 ? -15.478 -8.380 14.539 1.00 96.12 85 THR A CA 1
ATOM 693 C C . THR A 1 85 ? -15.014 -8.906 15.894 1.00 96.12 85 THR A C 1
ATOM 695 O O . THR A 1 85 ? -15.717 -9.688 16.541 1.00 96.12 85 THR A O 1
ATOM 698 N N . LYS A 1 86 ? -13.851 -8.444 16.361 1.00 95.50 86 LYS A N 1
ATOM 699 C CA . LYS A 1 86 ? -13.260 -8.876 17.630 1.00 95.50 86 LYS A CA 1
ATOM 700 C C . LYS A 1 86 ? -14.018 -8.338 18.841 1.00 95.50 86 LYS A C 1
ATOM 702 O O . LYS A 1 86 ? -14.222 -9.087 19.792 1.00 95.50 86 LYS A O 1
ATOM 707 N N . LEU A 1 87 ? -14.508 -7.101 18.793 1.00 96.12 87 LEU A N 1
ATOM 708 C CA . LEU A 1 87 ? -15.340 -6.531 19.851 1.00 96.12 87 LEU A CA 1
ATOM 709 C C . LEU A 1 87 ? -16.671 -7.283 19.988 1.00 96.12 87 LEU A C 1
ATOM 711 O O . LEU A 1 87 ? -17.067 -7.631 21.100 1.00 96.12 87 LEU A O 1
ATOM 715 N N . ARG A 1 88 ? -17.339 -7.590 18.867 1.00 95.50 88 ARG A N 1
ATOM 716 C CA . ARG A 1 88 ? -18.562 -8.415 18.854 1.00 95.50 88 ARG A CA 1
ATOM 717 C C . ARG A 1 88 ? -18.327 -9.774 19.490 1.00 95.50 88 ARG A C 1
ATOM 719 O O . ARG A 1 88 ? -19.122 -10.209 20.321 1.00 95.50 88 ARG A O 1
ATOM 726 N N . GLN A 1 89 ? -17.233 -10.429 19.109 1.00 94.69 89 GLN A N 1
ATOM 727 C CA . GLN A 1 89 ? -16.862 -11.714 19.680 1.00 94.69 89 GLN A CA 1
ATOM 728 C C . GLN A 1 89 ? -16.598 -11.600 21.186 1.00 94.69 89 GLN A C 1
ATOM 730 O O . GLN A 1 89 ? -17.141 -12.390 21.951 1.00 94.69 89 GLN A O 1
ATOM 735 N N . ASN A 1 90 ? -15.849 -10.580 21.616 1.00 94.31 90 ASN A N 1
ATOM 736 C CA . ASN A 1 90 ? -15.572 -10.330 23.027 1.00 94.31 90 ASN A CA 1
ATOM 737 C C . ASN A 1 90 ? -16.866 -10.150 23.837 1.00 94.31 90 ASN A C 1
ATOM 739 O O . ASN A 1 90 ? -17.040 -10.824 24.842 1.00 94.31 90 ASN A O 1
ATOM 743 N N . ILE A 1 91 ? -17.809 -9.317 23.379 1.00 93.88 91 ILE A N 1
ATOM 744 C CA . ILE A 1 91 ? -19.106 -9.115 24.057 1.00 93.88 91 ILE A CA 1
ATOM 745 C C . ILE A 1 91 ? -19.919 -10.413 24.123 1.00 93.88 91 ILE A C 1
ATOM 747 O O . ILE A 1 91 ? -20.504 -10.732 25.160 1.00 93.88 91 ILE A O 1
ATOM 751 N N . ARG A 1 92 ? -19.964 -11.178 23.027 1.00 92.00 92 ARG A N 1
ATOM 752 C CA . ARG A 1 92 ? -20.702 -12.446 22.978 1.00 92.00 92 ARG A CA 1
ATOM 753 C C . ARG A 1 92 ? -20.139 -13.453 23.981 1.00 92.00 92 ARG A C 1
ATOM 755 O O . ARG A 1 92 ? -20.913 -14.084 24.705 1.00 92.00 92 ARG A O 1
ATOM 762 N N . ASP A 1 93 ? -18.818 -13.567 24.042 1.00 92.06 93 ASP A N 1
ATOM 763 C CA . ASP A 1 93 ? -18.120 -14.603 24.800 1.00 92.06 93 ASP A CA 1
ATOM 764 C C . ASP A 1 93 ? -17.900 -14.199 26.287 1.00 92.06 93 ASP A C 1
ATOM 766 O O . ASP A 1 93 ? -17.658 -15.063 27.134 1.00 92.06 93 ASP A O 1
ATOM 770 N N . ASP A 1 94 ? -18.057 -12.914 26.642 1.00 88.75 94 ASP A N 1
ATOM 771 C CA . ASP A 1 94 ? -17.893 -12.392 28.009 1.00 88.75 94 ASP A CA 1
ATOM 772 C C . ASP A 1 94 ? -19.010 -12.876 28.952 1.00 88.75 94 ASP A C 1
ATOM 774 O O . ASP A 1 94 ? -20.188 -12.570 28.776 1.00 88.75 94 ASP A O 1
ATOM 778 N N . LYS A 1 95 ? -18.655 -13.643 29.987 1.00 88.25 95 LYS A N 1
ATOM 779 C CA . LYS A 1 95 ? -19.613 -14.209 30.956 1.00 88.25 95 LYS A CA 1
ATOM 780 C C . LYS A 1 95 ? -20.051 -13.224 32.045 1.00 88.25 95 LYS A C 1
ATOM 782 O O . LYS A 1 95 ? -20.954 -13.549 32.808 1.00 88.25 95 LYS A O 1
ATOM 787 N N . THR A 1 96 ? -19.395 -12.071 32.151 1.00 83.38 96 THR A N 1
ATOM 788 C CA . THR A 1 96 ? -19.676 -11.052 33.174 1.00 83.38 96 THR A CA 1
ATOM 789 C C . THR A 1 96 ? -20.805 -10.107 32.768 1.00 83.38 96 THR A C 1
ATOM 791 O O . THR A 1 96 ? -21.408 -9.478 33.630 1.00 83.38 96 THR A O 1
ATOM 794 N N . ILE A 1 97 ? -21.125 -10.052 31.473 1.00 84.94 97 ILE A N 1
ATOM 795 C CA . ILE A 1 97 ? -22.236 -9.274 30.920 1.00 84.94 97 ILE A CA 1
ATOM 796 C C . ILE A 1 97 ? -23.508 -10.120 30.956 1.00 84.94 97 ILE A C 1
ATOM 798 O O . ILE A 1 97 ? -23.520 -11.255 30.464 1.00 84.94 97 ILE A O 1
ATOM 802 N N . SER A 1 98 ? -24.597 -9.555 31.477 1.00 84.69 98 SER A N 1
ATOM 803 C CA . SER A 1 98 ? -25.907 -10.214 31.440 1.00 84.69 98 SER A CA 1
ATOM 804 C C . SER A 1 98 ? -26.373 -10.485 30.000 1.00 84.69 98 SER A C 1
ATOM 806 O O . SER A 1 98 ? -26.104 -9.709 29.082 1.00 84.69 98 SER A O 1
ATOM 808 N N . LEU A 1 99 ? -27.107 -11.585 29.786 1.00 85.81 99 LEU A N 1
ATOM 809 C CA . LEU A 1 99 ? -27.644 -11.931 28.462 1.00 85.81 99 LEU A CA 1
ATOM 810 C C . LEU A 1 99 ? -28.528 -10.810 27.893 1.00 85.81 99 LEU A C 1
ATOM 812 O O . LEU A 1 99 ? -28.393 -10.453 26.729 1.00 85.81 99 LEU A O 1
ATOM 816 N N . GLN A 1 100 ? -29.362 -10.210 28.745 1.00 83.19 100 GLN A N 1
ATOM 817 C CA . GLN A 1 100 ? -30.238 -9.092 28.388 1.00 83.19 100 GLN A CA 1
ATOM 818 C C . GLN A 1 100 ? -29.436 -7.903 27.851 1.00 83.19 100 GLN A C 1
ATOM 820 O O . GLN A 1 100 ? -29.773 -7.343 26.811 1.00 83.19 100 GLN A O 1
ATOM 825 N N . LEU A 1 101 ? -28.328 -7.550 28.513 1.00 84.50 101 LEU A N 1
ATOM 826 C CA . LEU A 1 101 ? -27.467 -6.470 28.046 1.00 84.50 101 LEU A CA 1
ATOM 827 C C . LEU A 1 101 ? -26.782 -6.815 26.718 1.00 84.50 101 LEU A C 1
ATOM 829 O O . LEU A 1 101 ? -26.695 -5.952 25.850 1.00 84.50 101 LEU A O 1
ATOM 833 N N . LYS A 1 102 ? -26.351 -8.066 26.512 1.00 89.50 102 LYS A N 1
ATOM 834 C CA . LYS A 1 102 ? -25.797 -8.496 25.214 1.00 89.50 102 LYS A CA 1
ATOM 835 C C . LYS A 1 102 ? -26.801 -8.321 24.076 1.00 89.50 102 LYS A C 1
ATOM 837 O O . LYS A 1 102 ? -26.423 -7.831 23.019 1.00 89.50 102 LYS A O 1
ATOM 842 N N . GLU A 1 103 ? -28.060 -8.691 24.301 1.00 87.19 103 GLU A N 1
ATOM 843 C CA . GLU A 1 103 ? -29.154 -8.519 23.333 1.00 87.19 103 GLU A CA 1
ATOM 844 C C . GLU A 1 103 ? -29.509 -7.042 23.105 1.00 87.19 103 GLU A C 1
ATOM 846 O O . GLU A 1 103 ? -29.950 -6.666 22.020 1.00 87.19 103 GLU A O 1
ATOM 851 N N . GLY A 1 104 ? -29.285 -6.195 24.112 1.00 85.94 104 GLY A N 1
ATOM 852 C CA . GLY A 1 104 ? -29.478 -4.751 24.028 1.00 85.94 104 GLY A CA 1
ATOM 853 C C . GLY A 1 104 ? -28.374 -3.996 23.284 1.00 85.94 104 GLY A C 1
ATOM 854 O O . GLY A 1 104 ? -28.603 -2.849 22.898 1.00 85.94 104 GLY A O 1
ATOM 855 N N . ILE A 1 105 ? -27.190 -4.587 23.082 1.00 90.44 105 ILE A N 1
ATOM 856 C CA . ILE A 1 105 ? -26.078 -3.943 22.371 1.00 90.44 105 ILE A CA 1
ATOM 857 C C . ILE A 1 105 ? -26.255 -4.117 20.860 1.00 90.44 105 ILE A C 1
ATOM 859 O O . ILE A 1 105 ? -26.247 -5.230 20.338 1.00 90.44 105 ILE A O 1
ATOM 863 N N . ALA A 1 106 ? -26.326 -2.999 20.143 1.00 91.25 106 ALA A N 1
ATOM 864 C CA . ALA A 1 106 ? -26.376 -2.966 18.687 1.00 91.25 106 ALA A CA 1
ATOM 865 C C . ALA A 1 106 ? -25.272 -2.074 18.108 1.00 91.25 106 ALA A C 1
ATOM 867 O O . ALA A 1 106 ? -24.869 -1.076 18.709 1.00 91.25 106 ALA A O 1
ATOM 868 N N . PHE A 1 107 ? -24.805 -2.429 16.914 1.00 93.81 107 PHE A N 1
ATOM 869 C CA . PHE A 1 107 ? -23.748 -1.729 16.187 1.00 93.81 107 PHE A CA 1
ATOM 870 C C . PHE A 1 107 ? -24.316 -1.044 14.940 1.00 93.81 107 PHE A C 1
ATOM 872 O O . PHE A 1 107 ? -25.261 -1.541 14.326 1.00 93.81 107 PHE A O 1
ATOM 879 N N . ASP A 1 108 ? -23.729 0.085 14.551 1.00 90.31 108 ASP A N 1
ATOM 880 C CA . ASP A 1 108 ? -24.122 0.824 13.350 1.00 90.31 108 ASP A CA 1
ATOM 881 C C . ASP A 1 108 ? -23.569 0.160 12.072 1.00 90.31 108 ASP A C 1
ATOM 883 O O . ASP A 1 108 ? -22.522 0.529 11.540 1.00 90.31 108 ASP A O 1
ATOM 887 N N . ASP A 1 109 ? -24.306 -0.824 11.556 1.00 88.00 109 ASP A N 1
ATOM 888 C CA . ASP A 1 109 ? -23.960 -1.570 10.335 1.00 88.00 109 ASP A CA 1
ATOM 889 C C . ASP A 1 109 ? -24.375 -0.872 9.031 1.00 88.00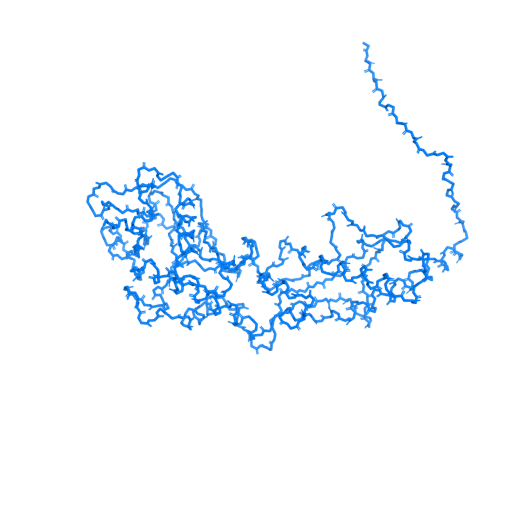 109 ASP A C 1
ATOM 891 O O . ASP A 1 109 ? -24.337 -1.470 7.956 1.00 88.00 109 ASP A O 1
ATOM 895 N N . THR A 1 110 ? -24.747 0.410 9.085 1.00 84.94 110 THR A N 1
ATOM 896 C CA . THR A 1 110 ? -25.194 1.154 7.892 1.00 84.94 110 THR A CA 1
ATOM 897 C C . THR A 1 110 ? -24.074 1.415 6.883 1.00 84.94 110 THR A C 1
ATOM 899 O O . THR A 1 110 ? -24.339 1.773 5.737 1.00 84.94 110 THR A O 1
ATOM 902 N N . GLY A 1 111 ? -22.813 1.279 7.305 1.00 79.50 111 GLY A N 1
ATOM 903 C CA . GLY A 1 111 ? -21.635 1.579 6.492 1.00 79.50 111 GLY A CA 1
ATOM 904 C C . GLY A 1 111 ? -21.247 3.062 6.459 1.00 79.50 111 GLY A C 1
ATOM 905 O O . GLY A 1 111 ? -20.175 3.375 5.936 1.00 79.50 111 GLY A O 1
ATOM 906 N N . TYR A 1 112 ? -22.036 3.962 7.060 1.00 83.38 112 TYR A N 1
ATOM 907 C CA . TYR A 1 112 ? -21.730 5.401 7.134 1.00 83.38 112 TYR A CA 1
ATOM 908 C C . TYR A 1 112 ? -20.825 5.786 8.306 1.00 83.38 112 TYR A C 1
ATOM 910 O O . TYR A 1 112 ? -20.208 6.851 8.290 1.00 83.38 112 TYR A O 1
ATOM 918 N N . LYS A 1 113 ? -20.741 4.935 9.332 1.00 88.69 113 LYS A N 1
ATOM 919 C CA . LYS A 1 113 ? -19.864 5.128 10.488 1.00 88.69 113 LYS A CA 1
ATOM 920 C C . LYS A 1 113 ? -18.816 4.021 10.560 1.00 88.69 113 LYS A C 1
ATOM 922 O O . LYS A 1 113 ? -18.947 2.965 9.942 1.00 88.69 113 LYS A O 1
ATOM 927 N N . ARG A 1 114 ? -17.763 4.304 11.317 1.00 93.31 114 ARG A N 1
ATOM 928 C CA . ARG A 1 114 ? -16.711 3.363 11.709 1.00 93.31 114 ARG A CA 1
ATOM 929 C C . ARG A 1 114 ? -16.608 3.365 13.228 1.00 93.31 114 ARG A C 1
ATOM 931 O O . ARG A 1 114 ? -16.865 4.412 13.841 1.00 93.31 114 ARG A O 1
ATOM 938 N N . LEU A 1 115 ? -16.269 2.222 13.815 1.00 95.75 115 LEU A N 1
ATOM 939 C CA . LEU A 1 115 ? -15.960 2.104 15.241 1.00 95.75 115 LEU A CA 1
ATOM 940 C C . LEU A 1 115 ? -14.649 2.827 15.558 1.00 95.75 115 LEU A C 1
ATOM 942 O O . LEU A 1 115 ? -14.559 3.521 16.564 1.00 95.75 115 LEU A O 1
ATOM 946 N N . MET A 1 116 ? -13.659 2.706 14.685 1.00 95.56 116 MET A N 1
ATOM 947 C CA . MET A 1 116 ? -12.354 3.331 14.798 1.00 95.56 116 MET A CA 1
ATOM 948 C C . MET A 1 116 ? -12.286 4.574 13.915 1.00 95.56 116 MET A C 1
ATOM 950 O O . MET A 1 116 ? -12.655 4.549 12.740 1.00 95.56 116 MET A O 1
ATOM 954 N N . LYS A 1 117 ? -11.785 5.674 14.473 1.00 92.38 117 LYS A N 1
ATOM 955 C CA . LYS A 1 117 ? -11.513 6.917 13.743 1.00 92.38 117 LYS A CA 1
ATOM 956 C C . LYS A 1 117 ? -10.023 7.194 13.732 1.00 92.38 117 LYS A C 1
ATOM 958 O O . LYS A 1 117 ? -9.354 7.038 14.749 1.00 92.38 117 LYS A O 1
ATOM 963 N N . VAL A 1 118 ? -9.527 7.665 12.595 1.00 93.38 118 VAL A N 1
ATOM 964 C CA . VAL A 1 118 ? -8.141 8.115 12.460 1.00 93.38 118 VAL A CA 1
ATOM 965 C C . VAL A 1 118 ? -7.954 9.415 13.220 1.00 93.38 118 VAL A C 1
ATOM 967 O O . VAL A 1 118 ? -8.649 10.394 12.965 1.00 93.38 118 VAL A O 1
ATOM 970 N N . VAL A 1 119 ? -6.990 9.416 14.131 1.00 92.81 119 VAL A N 1
ATOM 971 C CA . VAL A 1 119 ? -6.443 10.624 14.751 1.00 92.81 119 VAL A CA 1
ATOM 972 C C . VAL A 1 119 ? -5.293 11.144 13.895 1.00 92.81 119 VAL A C 1
ATOM 974 O O . VAL A 1 119 ? -5.238 12.328 13.575 1.00 92.81 119 VAL A O 1
ATOM 977 N N . SER A 1 120 ? -4.393 10.251 13.484 1.00 92.56 120 SER A N 1
ATOM 978 C CA . SER A 1 120 ? -3.310 10.569 12.555 1.00 92.56 120 SER A CA 1
ATOM 979 C C . SER A 1 120 ? -2.864 9.340 11.763 1.00 92.56 120 SER A C 1
ATOM 981 O O . SER A 1 120 ? -3.047 8.202 12.196 1.00 92.56 120 SER A O 1
ATOM 983 N N . SER A 1 121 ? -2.270 9.582 10.594 1.00 92.25 121 SER A N 1
ATOM 984 C CA . SER A 1 121 ? -1.629 8.582 9.737 1.00 92.25 121 SER A CA 1
ATOM 985 C C . SER A 1 121 ? -0.238 9.087 9.381 1.00 92.25 121 SER A C 1
ATOM 987 O O . SER A 1 121 ? -0.080 10.259 9.042 1.00 92.25 121 SER A O 1
ATOM 989 N N . THR A 1 122 ? 0.766 8.221 9.469 1.00 92.62 122 THR A N 1
ATOM 990 C CA . THR A 1 122 ? 2.155 8.582 9.154 1.00 92.62 122 THR A CA 1
ATOM 991 C C . THR A 1 122 ? 2.376 8.646 7.650 1.00 92.62 122 THR A C 1
ATOM 993 O O . THR A 1 122 ? 3.057 9.546 7.163 1.00 92.62 122 THR A O 1
ATOM 996 N N . ILE A 1 123 ? 1.783 7.708 6.909 1.00 90.56 123 ILE A N 1
ATOM 997 C CA . ILE A 1 123 ? 1.826 7.699 5.449 1.00 90.56 123 ILE A CA 1
ATOM 998 C C . ILE A 1 123 ? 0.564 8.381 4.927 1.00 90.56 123 ILE A C 1
ATOM 1000 O O . ILE A 1 123 ? -0.549 8.100 5.381 1.00 90.56 123 ILE A O 1
ATOM 1004 N N . THR A 1 124 ? 0.757 9.294 3.986 1.00 86.06 124 THR A N 1
ATOM 1005 C CA . THR A 1 124 ? -0.260 10.125 3.346 1.00 86.06 124 THR A CA 1
ATOM 1006 C C . THR A 1 124 ? -0.023 10.138 1.833 1.00 86.06 124 THR A C 1
ATOM 1008 O O . THR A 1 124 ? 0.978 9.621 1.328 1.00 86.06 124 THR A O 1
ATOM 1011 N N . ALA A 1 125 ? -0.922 10.759 1.070 1.00 78.56 125 ALA A N 1
ATOM 1012 C CA . ALA A 1 125 ? -0.696 10.960 -0.362 1.00 78.56 125 ALA A CA 1
ATOM 1013 C C . ALA A 1 125 ? 0.599 11.753 -0.645 1.00 78.56 125 ALA A C 1
ATOM 1015 O O . ALA A 1 125 ? 1.267 11.497 -1.636 1.00 78.56 125 ALA A O 1
ATOM 1016 N N . GLU A 1 126 ? 0.999 12.659 0.248 1.00 80.00 126 GLU A N 1
ATOM 1017 C CA . GLU A 1 126 ? 2.143 13.555 0.038 1.00 80.00 126 GLU A CA 1
ATOM 1018 C C . GLU A 1 126 ? 3.502 12.874 0.252 1.00 80.00 126 GLU A C 1
ATOM 1020 O O . GLU A 1 126 ? 4.499 13.305 -0.321 1.00 80.00 126 GLU A O 1
ATOM 1025 N N . ASN A 1 127 ? 3.557 11.807 1.057 1.00 85.81 127 ASN A N 1
ATOM 1026 C CA . ASN A 1 127 ? 4.809 11.121 1.407 1.00 85.81 127 ASN A CA 1
ATOM 1027 C C . ASN A 1 127 ? 4.825 9.618 1.064 1.00 85.81 127 ASN A C 1
ATOM 1029 O O . ASN A 1 127 ? 5.809 8.937 1.335 1.00 85.81 127 ASN A O 1
ATOM 1033 N N . SER A 1 128 ? 3.771 9.099 0.428 1.00 87.06 128 SER A N 1
ATOM 1034 C CA . SER A 1 128 ? 3.704 7.718 -0.084 1.00 87.06 128 SER A CA 1
ATOM 1035 C C . SER A 1 128 ? 4.505 7.505 -1.374 1.00 87.06 128 SER A C 1
ATOM 1037 O O . SER A 1 128 ? 4.508 6.404 -1.923 1.00 87.06 128 SER A O 1
ATOM 1039 N N . GLY A 1 129 ? 5.154 8.552 -1.891 1.00 83.50 129 GLY A N 1
ATOM 1040 C CA . GLY A 1 129 ? 5.803 8.548 -3.201 1.00 83.50 129 GLY A CA 1
ATOM 1041 C C . GLY A 1 129 ? 4.840 8.770 -4.364 1.00 83.50 129 GLY A C 1
ATOM 1042 O O . GLY A 1 129 ? 5.243 8.629 -5.520 1.00 83.50 129 GLY A O 1
ATOM 1043 N N . GLN A 1 130 ? 3.568 9.099 -4.096 1.00 80.31 130 GLN A N 1
ATOM 1044 C CA . GLN A 1 130 ? 2.693 9.631 -5.136 1.00 80.31 130 GLN A CA 1
ATOM 1045 C C . GLN A 1 130 ? 3.217 11.000 -5.545 1.00 80.31 130 GLN A C 1
ATOM 1047 O O . GLN A 1 130 ? 3.355 11.905 -4.726 1.00 80.31 130 GLN A O 1
ATOM 1052 N N . ILE A 1 131 ? 3.518 11.150 -6.828 1.00 71.50 131 ILE A N 1
ATOM 1053 C CA . ILE A 1 131 ? 4.084 12.390 -7.339 1.00 71.50 131 ILE A CA 1
ATOM 1054 C C . ILE A 1 131 ? 2.947 13.203 -7.958 1.00 71.50 131 ILE A C 1
ATOM 1056 O O . ILE A 1 131 ? 2.225 12.671 -8.811 1.00 71.50 131 ILE A O 1
ATOM 1060 N N . PRO A 1 132 ? 2.741 14.468 -7.532 1.00 67.94 132 PRO A N 1
ATOM 1061 C CA . PRO A 1 132 ? 1.732 15.325 -8.130 1.00 67.94 132 PRO A CA 1
ATOM 1062 C C . PRO A 1 132 ? 1.936 15.422 -9.636 1.00 67.94 132 PRO A C 1
ATOM 1064 O O . PRO A 1 132 ? 3.066 15.508 -10.115 1.00 67.94 132 PRO A O 1
ATOM 1067 N N . LYS A 1 133 ? 0.833 15.519 -10.383 1.00 65.94 133 LYS A N 1
ATOM 1068 C CA . LYS A 1 133 ? 0.842 15.630 -11.850 1.00 65.94 133 LYS A CA 1
ATOM 1069 C C . LYS A 1 133 ? 1.768 16.731 -12.385 1.00 65.94 133 LYS A C 1
ATOM 1071 O O . LYS A 1 133 ? 2.172 16.644 -13.533 1.00 65.94 133 LYS A O 1
ATOM 1076 N N . ASN A 1 134 ? 2.103 17.743 -11.584 1.00 63.06 134 ASN A N 1
ATOM 1077 C CA . ASN A 1 134 ? 2.921 18.888 -11.989 1.00 63.06 134 ASN A CA 1
ATOM 1078 C C . ASN A 1 134 ? 4.358 18.874 -11.423 1.00 63.06 134 ASN A C 1
ATOM 1080 O O . ASN A 1 134 ? 5.109 19.807 -11.699 1.00 63.06 134 ASN A O 1
ATOM 1084 N N . LEU A 1 135 ? 4.767 17.853 -10.655 1.00 66.06 135 LEU A N 1
ATOM 1085 C CA . LEU A 1 135 ? 6.080 17.808 -9.990 1.00 66.06 135 LEU A CA 1
ATOM 1086 C C . LEU A 1 135 ? 7.130 16.997 -10.769 1.00 66.06 135 LEU A C 1
ATOM 1088 O O . LEU A 1 135 ? 6.815 15.955 -11.346 1.00 66.06 135 LEU A O 1
ATOM 1092 N N . ASP A 1 136 ? 8.366 17.504 -10.817 1.00 65.88 136 ASP A N 1
ATOM 1093 C CA . ASP A 1 136 ? 9.454 16.925 -11.610 1.00 65.88 136 ASP A CA 1
ATOM 1094 C C . ASP A 1 136 ? 9.946 15.580 -11.047 1.00 65.88 136 ASP A C 1
ATOM 1096 O O . ASP A 1 136 ? 10.392 15.482 -9.906 1.00 65.88 136 ASP A O 1
ATOM 1100 N N . LEU A 1 137 ? 9.935 14.557 -11.901 1.00 66.56 137 LEU A N 1
ATOM 1101 C CA . LEU A 1 137 ? 10.453 13.216 -11.632 1.00 66.56 137 LEU A CA 1
ATOM 1102 C C . LEU A 1 137 ? 11.983 13.098 -11.748 1.00 66.56 137 LEU A C 1
ATOM 1104 O O . LEU A 1 137 ? 12.538 12.027 -11.502 1.00 66.56 137 LEU A O 1
ATOM 1108 N N . GLY A 1 138 ? 12.674 14.182 -12.117 1.00 63.62 138 GLY A N 1
ATOM 1109 C CA . GLY A 1 138 ? 14.125 14.273 -12.303 1.00 63.62 138 GLY A CA 1
ATOM 1110 C C . GLY A 1 138 ? 14.960 13.544 -11.246 1.00 63.62 138 GLY A C 1
ATOM 1111 O O . GLY A 1 138 ? 15.913 12.848 -11.591 1.00 63.62 138 GLY A O 1
ATOM 1112 N N . ASN A 1 139 ? 14.551 13.649 -9.982 1.00 66.75 139 ASN A N 1
ATOM 1113 C CA . ASN A 1 139 ? 15.288 13.136 -8.826 1.00 66.75 139 ASN A CA 1
ATOM 1114 C C . ASN A 1 139 ? 14.935 11.691 -8.431 1.00 66.75 139 ASN A C 1
ATOM 1116 O O . ASN A 1 139 ? 15.498 11.179 -7.470 1.00 66.75 139 ASN A O 1
ATOM 1120 N N . TYR A 1 140 ? 14.030 11.025 -9.154 1.00 75.00 140 TYR A N 1
ATOM 1121 C CA . TYR A 1 140 ? 13.531 9.687 -8.803 1.00 75.00 140 TYR A CA 1
ATOM 1122 C C . TYR A 1 140 ? 13.875 8.619 -9.854 1.00 75.00 140 TYR A C 1
ATOM 1124 O O . TYR A 1 140 ? 13.433 7.476 -9.764 1.00 75.00 140 TYR A O 1
ATOM 1132 N N . GLN A 1 141 ? 14.685 8.959 -10.857 1.00 83.00 141 GLN A N 1
ATOM 1133 C CA . GLN A 1 141 ? 14.980 8.073 -11.984 1.00 83.00 141 GLN A CA 1
ATOM 1134 C C . GLN A 1 141 ? 15.783 6.831 -11.579 1.00 83.00 141 GLN A C 1
ATOM 1136 O O . GLN A 1 141 ? 16.726 6.953 -10.792 1.00 83.00 141 GLN A O 1
ATOM 1141 N N . PRO A 1 142 ? 15.516 5.667 -12.205 1.00 91.62 142 PRO A N 1
ATOM 1142 C CA . PRO A 1 142 ? 16.302 4.455 -12.010 1.00 91.62 142 PRO A CA 1
ATOM 1143 C C . PRO A 1 142 ? 17.805 4.663 -12.179 1.00 91.62 142 PRO A C 1
ATOM 1145 O O . PRO A 1 142 ? 18.590 4.135 -11.402 1.00 91.62 142 PRO A O 1
ATOM 1148 N N . ALA A 1 143 ? 18.213 5.518 -13.121 1.00 91.75 143 ALA A N 1
ATOM 1149 C CA . ALA A 1 143 ? 19.620 5.805 -13.383 1.00 91.75 143 ALA A CA 1
ATOM 1150 C C . ALA A 1 143 ? 20.392 6.365 -12.173 1.00 91.75 143 ALA A C 1
ATOM 1152 O O . ALA A 1 143 ? 21.611 6.219 -12.114 1.00 91.75 143 ALA A O 1
ATOM 1153 N N . LEU A 1 144 ? 19.709 7.005 -11.215 1.00 89.94 144 LEU A N 1
ATOM 1154 C CA . LEU A 1 144 ? 20.346 7.595 -10.033 1.00 89.94 144 LEU A CA 1
ATOM 1155 C C . LEU A 1 144 ? 20.798 6.548 -9.011 1.00 89.94 144 LEU A C 1
ATOM 1157 O O . LEU A 1 144 ? 21.737 6.812 -8.267 1.00 89.94 144 LEU A O 1
ATOM 1161 N N . TRP A 1 145 ? 20.161 5.375 -8.985 1.00 93.94 145 TRP A N 1
ATOM 1162 C CA . TRP A 1 145 ? 20.497 4.303 -8.043 1.00 93.94 145 TRP A CA 1
ATOM 1163 C C . TRP A 1 145 ? 20.998 3.027 -8.725 1.00 93.94 145 TRP A C 1
ATOM 1165 O O . TRP A 1 145 ? 21.775 2.288 -8.128 1.00 93.94 145 TRP A O 1
ATOM 1175 N N . ALA A 1 146 ? 20.596 2.776 -9.974 1.00 96.62 146 ALA A N 1
ATOM 1176 C CA . ALA A 1 146 ? 20.998 1.598 -10.737 1.00 96.62 146 ALA A CA 1
ATOM 1177 C C . ALA A 1 146 ? 22.222 1.839 -11.639 1.00 96.62 146 ALA A C 1
ATOM 1179 O O . ALA A 1 146 ? 22.955 0.897 -11.937 1.00 96.62 146 ALA A O 1
ATOM 1180 N N . GLY A 1 147 ? 22.450 3.084 -12.072 1.00 94.81 147 GLY A N 1
ATOM 1181 C CA . GLY A 1 147 ? 23.372 3.419 -13.164 1.00 94.81 147 GLY A CA 1
ATOM 1182 C C . GLY A 1 147 ? 22.710 3.376 -14.550 1.00 94.81 147 GLY A C 1
ATOM 1183 O O . GLY A 1 147 ? 21.501 3.188 -14.669 1.00 94.81 147 GLY A O 1
ATOM 1184 N N . GLU A 1 148 ? 23.502 3.593 -15.603 1.00 94.31 148 GLU A N 1
ATOM 1185 C CA . GLU A 1 148 ? 23.039 3.617 -17.001 1.00 94.31 148 GLU A CA 1
ATOM 1186 C C . GLU A 1 148 ? 23.400 2.332 -17.762 1.00 94.31 148 GLU A C 1
ATOM 1188 O O . GLU A 1 148 ? 24.411 1.694 -17.470 1.00 94.31 148 GLU A O 1
ATOM 1193 N N . GLY A 1 149 ? 22.614 2.004 -18.789 1.00 94.44 149 GLY A N 1
ATOM 1194 C CA . GLY A 1 149 ? 22.783 0.845 -19.659 1.00 94.44 149 GLY A CA 1
ATOM 1195 C C . GLY A 1 149 ? 21.734 -0.241 -19.428 1.00 94.44 149 GLY A C 1
ATOM 1196 O O . GLY A 1 149 ? 20.798 -0.093 -18.641 1.00 94.44 149 GLY A O 1
ATOM 1197 N N . VAL A 1 150 ? 21.920 -1.360 -20.123 1.00 93.50 150 VAL A N 1
ATOM 1198 C CA . VAL A 1 150 ? 21.140 -2.587 -19.946 1.00 93.50 150 VAL A CA 1
ATOM 1199 C C . VAL A 1 150 ? 21.730 -3.393 -18.791 1.00 93.50 150 VAL A C 1
ATOM 1201 O O . VAL A 1 150 ? 22.925 -3.681 -18.800 1.00 93.50 150 VAL A O 1
ATOM 1204 N N . ASN A 1 151 ? 20.892 -3.774 -17.820 1.00 92.25 151 ASN A N 1
ATOM 1205 C CA . ASN A 1 151 ? 21.285 -4.519 -16.613 1.00 92.25 151 ASN A CA 1
ATOM 1206 C C . ASN A 1 151 ? 22.549 -3.945 -15.937 1.00 92.25 151 ASN A C 1
ATOM 1208 O O . ASN A 1 151 ? 23.532 -4.670 -15.750 1.00 92.25 151 ASN A O 1
ATOM 1212 N N . PRO A 1 152 ? 22.568 -2.640 -15.604 1.00 96.56 152 PRO A N 1
ATOM 1213 C CA . PRO A 1 152 ? 23.751 -2.027 -15.026 1.00 96.56 152 PRO A CA 1
ATOM 1214 C C . PRO A 1 152 ? 24.085 -2.686 -13.676 1.00 96.56 152 PRO A C 1
ATOM 1216 O O . PRO A 1 152 ? 23.170 -3.117 -12.970 1.00 96.56 152 PRO A O 1
ATOM 1219 N N . PRO A 1 153 ? 25.365 -2.736 -13.256 1.00 96.31 153 PRO A N 1
ATOM 1220 C CA . PRO A 1 153 ? 25.766 -3.419 -12.021 1.00 96.31 153 PRO A CA 1
ATOM 1221 C C . PRO A 1 153 ? 25.047 -2.923 -10.759 1.00 96.31 153 PRO A C 1
ATOM 1223 O O . PRO A 1 153 ? 24.926 -3.660 -9.785 1.00 96.31 153 PRO A O 1
ATOM 1226 N N . GLY A 1 154 ? 24.568 -1.674 -10.765 1.00 96.88 154 GLY A N 1
ATOM 1227 C CA . GLY A 1 154 ? 23.815 -1.094 -9.659 1.00 96.88 154 GLY A CA 1
ATOM 1228 C C . GLY A 1 154 ? 22.340 -1.501 -9.606 1.00 96.88 154 GLY A C 1
ATOM 1229 O O . GLY A 1 154 ? 21.684 -1.159 -8.623 1.00 96.88 154 GLY A O 1
ATOM 1230 N N . LEU A 1 155 ? 21.806 -2.219 -10.604 1.00 98.00 155 LEU A N 1
ATOM 1231 C CA . LEU A 1 155 ? 20.420 -2.705 -10.649 1.00 98.00 155 LEU A CA 1
ATOM 1232 C C . LEU A 1 155 ? 20.208 -3.856 -9.650 1.00 98.00 155 LEU A C 1
ATOM 1234 O O . LEU A 1 155 ? 20.024 -5.018 -10.009 1.00 98.00 155 LEU A O 1
ATOM 1238 N N . THR A 1 156 ? 20.250 -3.524 -8.365 1.00 98.19 156 THR A N 1
ATOM 1239 C CA . THR A 1 156 ? 20.120 -4.468 -7.257 1.00 98.19 156 THR A CA 1
ATOM 1240 C C . THR A 1 156 ? 18.985 -4.050 -6.332 1.00 98.19 156 THR A C 1
ATOM 1242 O O . THR A 1 156 ? 18.630 -2.874 -6.221 1.00 98.19 156 THR A O 1
ATOM 1245 N N . THR A 1 157 ? 18.401 -5.030 -5.639 1.00 98.06 157 THR A N 1
ATOM 1246 C CA . THR A 1 157 ? 17.349 -4.770 -4.647 1.00 98.06 157 THR A CA 1
ATOM 1247 C C . THR A 1 157 ? 17.853 -3.861 -3.529 1.00 98.06 157 THR A C 1
ATOM 1249 O O . THR A 1 157 ? 17.120 -2.985 -3.084 1.00 98.06 157 THR A O 1
ATOM 1252 N N . GLU A 1 158 ? 19.097 -4.049 -3.087 1.00 98.06 158 GLU A N 1
ATOM 1253 C CA . GLU A 1 158 ? 19.702 -3.258 -2.015 1.00 98.06 158 GLU A CA 1
ATOM 1254 C C . GLU A 1 158 ? 19.826 -1.779 -2.400 1.00 98.06 158 GLU A C 1
ATOM 1256 O O . GLU A 1 158 ? 19.364 -0.913 -1.654 1.00 98.06 158 GLU A O 1
ATOM 1261 N N . ASN A 1 159 ? 20.355 -1.490 -3.595 1.00 97.94 159 ASN A N 1
ATOM 1262 C CA . ASN A 1 159 ? 20.493 -0.118 -4.082 1.00 97.94 159 ASN A CA 1
ATOM 1263 C C . ASN A 1 159 ? 19.135 0.559 -4.256 1.00 97.94 159 ASN A C 1
ATOM 1265 O O . ASN A 1 159 ? 18.980 1.716 -3.864 1.00 97.94 159 ASN A O 1
ATOM 1269 N N . PHE A 1 160 ? 18.139 -0.169 -4.776 1.00 96.88 160 PHE A N 1
ATOM 1270 C CA . PHE A 1 160 ? 16.774 0.339 -4.848 1.00 96.88 160 PHE A CA 1
ATOM 1271 C C . PHE A 1 160 ? 16.235 0.693 -3.459 1.00 96.88 160 PHE A C 1
ATOM 1273 O O . PHE A 1 160 ? 15.781 1.813 -3.255 1.00 96.88 160 PHE A O 1
ATOM 1280 N N . VAL A 1 161 ? 16.280 -0.236 -2.494 1.00 96.31 161 VAL A N 1
ATOM 1281 C CA . VAL A 1 161 ? 15.708 -0.011 -1.155 1.00 96.31 161 VAL A CA 1
ATOM 1282 C C . VAL A 1 161 ? 16.393 1.163 -0.460 1.00 96.31 161 VAL A C 1
ATOM 1284 O O . VAL A 1 161 ? 15.707 1.981 0.157 1.00 96.31 161 VAL A O 1
ATOM 1287 N N . LYS A 1 162 ? 17.721 1.271 -0.583 1.00 95.12 162 LYS A N 1
ATOM 1288 C CA . LYS A 1 162 ? 18.494 2.392 -0.044 1.00 95.12 162 LYS A CA 1
ATOM 1289 C C . LYS A 1 162 ? 18.035 3.721 -0.648 1.00 95.12 162 LYS A C 1
ATOM 1291 O O . LYS A 1 162 ? 17.601 4.600 0.092 1.00 95.12 162 LYS A O 1
ATOM 1296 N N . ALA A 1 163 ? 18.043 3.833 -1.975 1.00 93.19 163 ALA A N 1
ATOM 1297 C CA . ALA A 1 163 ? 17.630 5.054 -2.664 1.00 93.19 163 ALA A CA 1
ATOM 1298 C C . ALA A 1 163 ? 16.156 5.403 -2.402 1.00 93.19 163 ALA A C 1
ATOM 1300 O O . ALA A 1 163 ? 15.806 6.568 -2.226 1.00 93.19 163 ALA A O 1
ATOM 1301 N N . TYR A 1 164 ? 15.282 4.398 -2.321 1.00 92.94 164 TYR A N 1
ATOM 1302 C CA . TYR A 1 164 ? 13.864 4.595 -2.040 1.00 92.94 164 TYR A CA 1
ATOM 1303 C C . TYR A 1 164 ? 13.646 5.200 -0.648 1.00 92.94 164 TYR A C 1
ATOM 1305 O O . TYR A 1 164 ? 12.918 6.183 -0.515 1.00 92.94 164 TYR A O 1
ATOM 1313 N N . LYS A 1 165 ? 14.336 4.677 0.371 1.00 92.50 165 LYS A N 1
ATOM 1314 C CA . LYS A 1 165 ? 14.314 5.207 1.743 1.00 92.50 165 LYS A CA 1
ATOM 1315 C C . LYS A 1 165 ? 14.931 6.605 1.862 1.00 92.50 165 LYS A C 1
ATOM 1317 O O . LYS A 1 165 ? 14.406 7.441 2.592 1.00 92.50 165 LYS A O 1
ATOM 1322 N N . GLU A 1 166 ? 15.999 6.886 1.119 1.00 90.50 166 GLU A N 1
ATOM 1323 C CA . GLU A 1 166 ? 16.576 8.236 1.025 1.00 90.50 166 GLU A CA 1
ATOM 1324 C C . GLU A 1 166 ? 15.585 9.226 0.389 1.00 90.50 166 GLU A C 1
ATOM 1326 O O . GLU A 1 166 ? 15.458 10.361 0.847 1.00 90.50 166 GLU A O 1
ATOM 1331 N N . SER A 1 167 ? 14.834 8.782 -0.625 1.00 86.75 167 SER A N 1
ATOM 1332 C CA . SER A 1 167 ? 13.847 9.608 -1.331 1.00 86.75 167 SER A CA 1
ATOM 1333 C C . SER A 1 167 ? 12.546 9.828 -0.552 1.00 86.75 167 SER A C 1
ATOM 1335 O O . SER A 1 167 ? 11.884 10.850 -0.736 1.00 86.75 167 SER A O 1
ATOM 1337 N N . LEU A 1 168 ? 12.186 8.888 0.328 1.00 88.75 168 LEU A N 1
ATOM 1338 C CA . LEU A 1 168 ? 10.997 8.926 1.177 1.00 88.75 168 LEU A CA 1
ATOM 1339 C C . LEU A 1 168 ? 11.401 8.673 2.637 1.00 88.75 168 LEU A C 1
ATOM 1341 O O . LEU A 1 168 ? 11.228 7.559 3.146 1.00 88.75 168 LEU A O 1
ATOM 1345 N N . PRO A 1 169 ? 11.887 9.715 3.345 1.00 87.06 169 PRO A N 1
ATOM 1346 C CA . PRO A 1 169 ? 12.408 9.582 4.705 1.00 87.06 169 PRO A CA 1
ATOM 1347 C C . PRO A 1 169 ? 11.401 9.048 5.726 1.00 87.06 169 PRO A C 1
ATOM 1349 O O . PRO A 1 169 ? 11.799 8.599 6.794 1.00 87.06 169 PRO A O 1
ATOM 1352 N N . VAL A 1 170 ? 10.102 9.039 5.401 1.00 89.94 170 VAL A N 1
ATOM 1353 C CA . VAL A 1 170 ? 9.053 8.405 6.216 1.00 89.94 170 VAL A CA 1
ATOM 1354 C C . VAL A 1 170 ? 9.328 6.916 6.489 1.00 89.94 170 VAL A C 1
ATOM 1356 O O . VAL A 1 170 ? 8.863 6.383 7.492 1.00 89.94 170 VAL A O 1
ATOM 1359 N N . PHE A 1 171 ? 10.114 6.251 5.634 1.00 91.06 171 PHE A N 1
ATOM 1360 C CA . PHE A 1 171 ? 10.523 4.852 5.797 1.00 91.06 171 PHE A CA 1
ATOM 1361 C C . PHE A 1 171 ? 11.887 4.671 6.488 1.00 91.06 171 PHE A C 1
ATOM 1363 O O . PHE A 1 171 ? 12.349 3.531 6.633 1.00 91.06 171 PHE A O 1
ATOM 1370 N N . ASN A 1 172 ? 12.529 5.758 6.930 1.00 87.06 172 ASN A N 1
ATOM 1371 C CA . ASN A 1 172 ? 13.704 5.705 7.799 1.00 87.06 172 ASN A CA 1
ATOM 1372 C C . ASN A 1 172 ? 13.237 5.541 9.245 1.00 87.06 172 ASN A C 1
ATOM 1374 O O . ASN A 1 172 ? 12.880 6.496 9.930 1.00 87.06 172 ASN A O 1
ATOM 1378 N N . VAL A 1 173 ? 13.167 4.284 9.677 1.00 84.31 173 VAL A N 1
ATOM 1379 C CA . VAL A 1 173 ? 12.649 3.907 10.991 1.00 84.31 173 VAL A CA 1
ATOM 1380 C C . VAL A 1 173 ? 13.824 3.634 11.926 1.00 84.31 173 VAL A C 1
ATOM 1382 O O . VAL A 1 173 ? 14.389 2.543 11.909 1.00 84.31 173 VAL A O 1
ATOM 1385 N N . ASP A 1 174 ? 14.159 4.617 12.763 1.00 69.69 174 ASP A N 1
ATOM 1386 C CA . ASP A 1 174 ? 15.252 4.520 13.752 1.00 69.69 174 ASP A CA 1
ATOM 1387 C C . ASP A 1 174 ? 14.849 3.755 15.027 1.00 69.69 174 ASP A C 1
ATOM 1389 O O . ASP A 1 174 ? 15.664 3.496 15.911 1.00 69.69 174 ASP A O 1
ATOM 1393 N N . LYS A 1 175 ? 13.561 3.418 15.150 1.00 81.44 175 LYS A N 1
ATOM 1394 C CA . LYS A 1 175 ? 12.973 2.693 16.282 1.00 81.44 175 LYS A CA 1
ATOM 1395 C C . LYS A 1 175 ? 12.658 1.247 15.902 1.00 81.44 175 LYS A C 1
ATOM 1397 O O . LYS A 1 175 ? 12.621 0.883 14.732 1.00 81.44 175 LYS A O 1
ATOM 1402 N N . GLU A 1 176 ? 12.355 0.425 16.905 1.00 91.62 176 GLU A N 1
ATOM 1403 C CA . GLU A 1 176 ? 11.918 -0.963 16.696 1.00 91.62 176 GLU A CA 1
ATOM 1404 C C . GLU A 1 176 ? 10.670 -1.054 15.798 1.00 91.62 176 GLU A C 1
ATOM 1406 O O . GLU A 1 176 ? 10.570 -1.944 14.953 1.00 91.62 176 GLU A O 1
ATOM 1411 N N . ASN A 1 177 ? 9.750 -0.093 15.939 1.00 93.75 177 ASN A N 1
ATOM 1412 C CA . ASN A 1 177 ? 8.493 -0.038 15.205 1.00 93.75 177 ASN A CA 1
ATOM 1413 C C . ASN A 1 177 ? 8.265 1.341 14.575 1.00 93.75 177 ASN A C 1
ATOM 1415 O O . ASN A 1 177 ? 8.549 2.378 15.181 1.00 93.75 177 ASN A O 1
ATOM 1419 N N . MET A 1 178 ? 7.667 1.341 13.386 1.00 94.38 178 MET A N 1
ATOM 1420 C CA . MET A 1 178 ? 7.092 2.517 12.743 1.00 94.38 178 MET A CA 1
ATOM 1421 C C . MET A 1 178 ? 5.611 2.607 13.092 1.00 94.38 178 MET A C 1
ATOM 1423 O O . MET A 1 178 ? 4.880 1.628 12.953 1.00 94.38 178 MET A O 1
ATOM 1427 N N . MET A 1 179 ? 5.150 3.788 13.497 1.00 94.81 179 MET A N 1
ATOM 1428 C CA . MET A 1 179 ? 3.719 4.053 13.608 1.00 94.81 179 MET A CA 1
ATOM 1429 C C . MET A 1 179 ? 3.130 4.218 12.209 1.00 94.81 179 MET A C 1
ATOM 1431 O O . MET A 1 179 ? 3.623 5.033 11.435 1.00 94.81 179 MET A O 1
ATOM 1435 N N . LEU A 1 180 ? 2.083 3.464 11.891 1.00 94.50 180 LEU A N 1
ATOM 1436 C CA . LEU A 1 180 ? 1.304 3.616 10.664 1.00 94.50 180 LEU A CA 1
ATOM 1437 C C . LEU A 1 180 ? 0.138 4.580 10.878 1.00 94.50 180 LEU A C 1
ATOM 1439 O O . LEU A 1 180 ? -0.036 5.519 10.105 1.00 94.50 180 LEU A O 1
ATOM 1443 N N . ALA A 1 181 ? -0.626 4.370 11.949 1.00 95.38 181 ALA A N 1
ATOM 1444 C CA . ALA A 1 181 ? -1.755 5.211 12.309 1.00 95.38 181 ALA A CA 1
ATOM 1445 C C . ALA A 1 181 ? -1.979 5.238 13.818 1.00 95.38 181 ALA A C 1
ATOM 1447 O O . ALA A 1 181 ? -1.623 4.307 14.541 1.00 95.38 181 ALA A O 1
ATOM 1448 N N . LYS A 1 182 ? -2.631 6.302 14.268 1.00 96.00 182 LYS A N 1
ATOM 1449 C CA . LYS A 1 182 ? -3.196 6.430 15.603 1.00 96.00 182 LYS A CA 1
ATOM 1450 C C . LYS A 1 182 ? -4.706 6.528 15.472 1.00 96.00 182 LYS A C 1
ATOM 1452 O O . LYS A 1 182 ? -5.200 7.352 14.700 1.00 96.00 182 LYS A O 1
ATOM 1457 N N . LEU A 1 183 ? -5.430 5.697 16.211 1.00 96.06 183 LEU A N 1
ATOM 1458 C CA . LEU A 1 183 ? -6.884 5.598 16.139 1.00 96.06 183 LEU A CA 1
ATOM 1459 C C . LEU A 1 183 ? -7.526 5.869 17.497 1.00 96.06 183 LEU A C 1
ATOM 1461 O O . LEU A 1 183 ? -6.963 5.500 18.522 1.00 96.06 183 LEU A O 1
ATOM 1465 N N . ASN A 1 184 ? -8.735 6.423 17.504 1.00 94.69 184 ASN A N 1
ATOM 1466 C CA . ASN A 1 184 ? -9.588 6.476 18.690 1.00 94.69 184 ASN A CA 1
ATOM 1467 C C . ASN A 1 184 ? -10.946 5.808 18.427 1.00 94.69 184 ASN A C 1
ATOM 1469 O O . ASN A 1 184 ? -11.283 5.463 17.291 1.00 94.69 184 ASN A O 1
ATOM 1473 N N . VAL A 1 185 ? -11.715 5.597 19.495 1.00 95.25 185 VAL A N 1
ATOM 1474 C CA . VAL A 1 185 ? -13.002 4.897 19.427 1.00 95.25 185 VAL A CA 1
ATOM 1475 C C . VAL A 1 185 ? -14.143 5.893 19.250 1.00 95.25 185 VAL A C 1
ATOM 1477 O O . VAL A 1 185 ? -14.335 6.815 20.041 1.00 95.25 185 VAL A O 1
ATOM 1480 N N . ASN A 1 186 ? -14.954 5.664 18.228 1.00 93.94 186 ASN A N 1
ATOM 1481 C CA . ASN A 1 186 ? -16.219 6.330 17.988 1.00 93.94 186 ASN A CA 1
ATOM 1482 C C . ASN A 1 186 ? -17.352 5.616 18.727 1.00 93.94 186 ASN A C 1
ATOM 1484 O O . ASN A 1 186 ? -18.010 4.737 18.171 1.00 93.94 186 ASN A O 1
ATOM 1488 N N . LEU A 1 187 ? -17.623 6.030 19.963 1.00 92.00 187 LEU A N 1
ATOM 1489 C CA . LEU A 1 187 ? -18.671 5.409 20.776 1.00 92.00 187 LEU A CA 1
ATOM 1490 C C . LEU A 1 187 ? -20.066 5.484 20.130 1.00 92.00 187 LEU A C 1
ATOM 1492 O O . LEU A 1 187 ? -20.833 4.539 20.272 1.00 92.00 187 LEU A O 1
ATOM 1496 N N . ASN A 1 188 ? -20.344 6.503 19.305 1.00 90.81 188 ASN A N 1
ATOM 1497 C CA . ASN A 1 188 ? -21.613 6.634 18.568 1.00 90.81 188 ASN A CA 1
ATOM 1498 C C . ASN A 1 188 ? -21.867 5.498 17.547 1.00 90.81 188 ASN A C 1
ATOM 1500 O O . ASN A 1 188 ? -22.918 5.484 16.902 1.00 90.81 188 ASN A O 1
ATOM 1504 N N . TYR A 1 189 ? -20.893 4.606 17.328 1.00 93.81 189 TYR A N 1
ATOM 1505 C CA . TYR A 1 189 ? -21.044 3.379 16.541 1.00 93.81 189 TYR A CA 1
ATOM 1506 C C . TYR A 1 189 ? -21.780 2.269 17.312 1.00 93.81 189 TYR A C 1
ATOM 1508 O O . TYR A 1 189 ? -22.305 1.339 16.706 1.00 93.81 189 TYR A O 1
ATOM 1516 N N . ILE A 1 190 ? -21.819 2.356 18.641 1.00 92.00 190 ILE A N 1
ATOM 1517 C CA . ILE A 1 190 ? -22.436 1.376 19.532 1.00 92.00 190 ILE A CA 1
ATOM 1518 C C . ILE A 1 190 ? -23.671 2.020 20.159 1.00 92.00 190 ILE A C 1
ATOM 1520 O O . ILE A 1 190 ? -23.642 3.175 20.584 1.00 92.00 190 ILE A O 1
ATOM 1524 N N . SER A 1 191 ? -24.757 1.264 20.234 1.00 89.00 191 SER A N 1
ATOM 1525 C CA . SER A 1 191 ? -25.978 1.655 20.929 1.00 89.00 191 SER A CA 1
ATOM 1526 C C . SER A 1 191 ? -26.389 0.586 21.927 1.00 89.00 191 SER A C 1
ATOM 1528 O O . SER A 1 191 ? -26.138 -0.599 21.716 1.00 89.00 191 SER A O 1
ATOM 1530 N N . VAL A 1 192 ? -27.010 1.016 23.020 1.00 86.38 192 VAL A N 1
ATOM 1531 C CA . VAL A 1 192 ? -27.516 0.141 24.076 1.00 86.38 192 VAL A CA 1
ATOM 1532 C C . VAL A 1 192 ? -28.999 0.432 24.240 1.00 86.38 192 VAL A C 1
ATOM 1534 O O . VAL A 1 192 ? -29.378 1.569 24.512 1.00 86.38 192 VAL A O 1
ATOM 1537 N N . TYR A 1 193 ? -29.842 -0.571 23.997 1.00 82.25 193 TYR A N 1
ATOM 1538 C CA . TYR A 1 193 ? -31.303 -0.439 23.955 1.00 82.25 193 TYR A CA 1
ATOM 1539 C C . TYR A 1 193 ? -31.778 0.735 23.074 1.00 82.25 193 TYR A C 1
ATOM 1541 O O . TYR A 1 193 ? -32.694 1.476 23.425 1.00 82.25 193 TYR A O 1
ATOM 1549 N N . GLY A 1 194 ? -31.120 0.925 21.925 1.00 74.56 194 GLY A N 1
ATOM 1550 C CA . GLY A 1 194 ? -31.436 1.984 20.960 1.00 74.56 194 GLY A CA 1
ATOM 1551 C C . GLY A 1 194 ? -30.854 3.365 21.282 1.00 74.56 194 GLY A C 1
ATOM 1552 O O . GLY A 1 194 ? -31.035 4.284 20.486 1.00 74.56 194 GLY A O 1
ATOM 1553 N N . LEU A 1 195 ? -30.128 3.526 22.395 1.00 79.19 195 LEU A N 1
ATOM 1554 C CA . LEU A 1 195 ? -29.446 4.772 22.755 1.00 79.19 195 LEU A CA 1
ATOM 1555 C C . LEU A 1 195 ? -27.970 4.716 22.329 1.00 79.19 195 LEU A C 1
ATOM 1557 O O . LEU A 1 195 ? -27.227 3.889 22.863 1.00 79.19 195 LEU A O 1
ATOM 1561 N N . PRO A 1 196 ? -27.514 5.559 21.382 1.00 84.31 196 PRO A N 1
ATOM 1562 C CA . PRO A 1 196 ? -26.104 5.624 21.006 1.00 84.31 196 PRO A CA 1
ATOM 1563 C C . PRO A 1 196 ? -25.228 6.066 22.181 1.00 84.31 196 PRO A C 1
ATOM 1565 O O . PRO A 1 196 ? -25.572 7.007 22.899 1.00 84.31 196 PRO A O 1
ATOM 1568 N N . LEU A 1 197 ? -24.077 5.419 22.355 1.00 85.94 197 LEU A N 1
ATOM 1569 C CA . LEU A 1 197 ? -23.083 5.850 23.334 1.00 85.94 197 LEU A CA 1
ATOM 1570 C C . LEU A 1 197 ? -22.387 7.120 22.843 1.00 85.94 197 LEU A C 1
ATOM 1572 O O . LEU A 1 197 ? -22.060 7.225 21.669 1.00 85.94 197 LEU A O 1
ATOM 1576 N N . SER A 1 198 ? -22.090 8.057 23.742 1.00 82.88 198 SER A N 1
ATOM 1577 C CA . SER A 1 198 ? -21.432 9.327 23.406 1.00 82.88 198 SER A CA 1
ATOM 1578 C C . SER A 1 198 ? -20.191 9.579 24.261 1.00 82.88 198 SER A C 1
ATOM 1580 O O . SER A 1 198 ? -20.063 9.016 25.346 1.00 82.88 198 SER A O 1
ATOM 1582 N N . GLY A 1 199 ? -19.311 10.472 23.804 1.00 84.75 199 GLY A N 1
ATOM 1583 C CA . GLY A 1 199 ? -18.089 10.859 24.515 1.00 84.75 199 GLY A CA 1
ATOM 1584 C C . GLY A 1 199 ? -16.838 10.159 23.984 1.00 84.75 199 GLY A C 1
ATOM 1585 O O . GLY A 1 199 ? -16.803 9.723 22.832 1.00 84.75 199 GLY A O 1
ATOM 1586 N N . ALA A 1 200 ? -15.807 10.079 24.826 1.00 87.75 200 ALA A N 1
ATOM 1587 C CA . ALA A 1 200 ? -14.543 9.412 24.526 1.00 87.75 200 ALA A CA 1
ATOM 1588 C C . ALA A 1 200 ? -14.350 8.201 25.446 1.00 87.75 200 ALA A C 1
ATOM 1590 O O . ALA A 1 200 ? -14.689 8.252 26.629 1.00 87.75 200 ALA A O 1
ATOM 1591 N N . LEU A 1 201 ? -13.784 7.118 24.911 1.00 91.12 201 LEU A N 1
ATOM 1592 C CA . LEU A 1 201 ? -13.382 5.982 25.733 1.00 91.12 201 LEU A CA 1
ATOM 1593 C C . LEU A 1 201 ? -12.165 6.379 26.573 1.00 91.12 201 LEU A C 1
ATOM 1595 O O . LEU A 1 201 ? -11.138 6.761 26.015 1.00 91.12 201 LEU A O 1
ATOM 1599 N N . MET A 1 202 ? -12.276 6.256 27.894 1.00 89.38 202 MET A N 1
ATOM 1600 C CA . MET A 1 202 ? -11.192 6.551 28.829 1.00 89.38 202 MET A CA 1
ATOM 1601 C C . MET A 1 202 ? -10.605 5.254 29.388 1.00 89.38 202 MET A C 1
ATOM 1603 O O . MET A 1 202 ? -11.343 4.397 29.872 1.00 89.38 202 MET A O 1
ATOM 1607 N N . ILE A 1 203 ? -9.280 5.124 29.372 1.00 87.44 203 ILE A N 1
ATOM 1608 C CA . ILE A 1 203 ? -8.540 4.050 30.048 1.00 87.44 203 ILE A CA 1
ATOM 1609 C C . ILE A 1 203 ? -7.472 4.715 30.916 1.00 87.44 203 ILE A C 1
ATOM 1611 O O . ILE A 1 203 ? -6.703 5.535 30.426 1.00 87.44 203 ILE A O 1
ATOM 1615 N N . ASN A 1 204 ? -7.439 4.397 32.215 1.00 86.44 204 ASN A N 1
ATOM 1616 C CA . ASN A 1 204 ? -6.516 5.003 33.188 1.00 86.44 204 ASN A CA 1
ATOM 1617 C C . ASN A 1 204 ? -6.525 6.548 33.164 1.00 86.44 204 ASN A C 1
ATOM 1619 O O . ASN A 1 204 ? -5.476 7.186 33.174 1.00 86.44 204 ASN A O 1
ATOM 1623 N N . ASN A 1 205 ? -7.718 7.150 33.106 1.00 84.81 205 ASN A N 1
ATOM 1624 C CA . ASN A 1 205 ? -7.936 8.603 33.016 1.00 84.81 205 ASN A CA 1
ATOM 1625 C C . ASN A 1 205 ? -7.316 9.286 31.782 1.00 84.81 205 ASN A C 1
ATOM 1627 O O . ASN A 1 205 ? -7.192 10.510 31.755 1.00 84.81 205 ASN A O 1
ATOM 1631 N N . GLN A 1 206 ? -6.989 8.528 30.737 1.00 88.81 206 GLN A N 1
ATOM 1632 C CA . GLN A 1 206 ? -6.550 9.054 29.448 1.00 88.81 206 GLN A CA 1
ATOM 1633 C C . GLN A 1 206 ? -7.518 8.634 28.347 1.00 88.81 206 GLN A C 1
ATOM 1635 O O . GLN A 1 206 ? -8.104 7.552 28.412 1.00 88.81 206 GLN A O 1
ATOM 1640 N N . ILE A 1 207 ? -7.685 9.489 27.335 1.00 90.81 207 ILE A N 1
ATOM 1641 C CA . ILE A 1 207 ? -8.426 9.117 26.128 1.00 90.81 207 ILE A CA 1
ATOM 1642 C C . ILE A 1 207 ? -7.691 7.939 25.495 1.00 90.81 207 ILE A C 1
ATOM 1644 O O . ILE A 1 207 ? -6.488 8.010 25.253 1.00 90.81 207 ILE A O 1
ATOM 1648 N N . TYR A 1 208 ? -8.414 6.850 25.260 1.00 93.81 208 TYR A N 1
ATOM 1649 C CA . TYR A 1 208 ? -7.851 5.682 24.615 1.00 93.81 208 TYR A CA 1
ATOM 1650 C C . TYR A 1 208 ? -7.443 6.007 23.180 1.00 93.81 208 TYR A C 1
ATOM 1652 O O . TYR A 1 208 ? -8.238 6.514 22.381 1.00 93.81 208 TYR A O 1
ATOM 1660 N N . GLU A 1 209 ? -6.216 5.618 22.857 1.00 95.00 209 GLU A N 1
ATOM 1661 C CA . GLU A 1 209 ? -5.677 5.635 21.511 1.00 95.00 209 GLU A CA 1
ATOM 1662 C C . GLU A 1 209 ? -5.062 4.265 21.207 1.00 95.00 209 GLU A C 1
ATOM 1664 O O . GLU A 1 209 ? -4.320 3.706 22.018 1.00 95.00 209 GLU A O 1
ATOM 1669 N N . SER A 1 210 ? -5.374 3.727 20.030 1.00 96.31 210 SER A N 1
ATOM 1670 C CA . SER A 1 210 ? -4.706 2.557 19.471 1.00 96.31 210 SER A CA 1
ATOM 1671 C C . SER A 1 210 ? -3.606 3.020 18.528 1.00 96.31 210 SER A C 1
ATOM 1673 O O . SER A 1 210 ? -3.883 3.693 17.532 1.00 96.31 210 SER A O 1
ATOM 1675 N N . ASN A 1 211 ? -2.363 2.652 18.819 1.00 96.75 211 ASN A N 1
ATOM 1676 C CA . ASN A 1 211 ? -1.246 2.832 17.906 1.00 96.75 211 ASN A CA 1
ATOM 1677 C C . ASN A 1 211 ? -1.136 1.590 17.021 1.00 96.75 211 ASN A C 1
ATOM 1679 O O . ASN A 1 211 ? -0.830 0.494 17.496 1.00 96.75 211 ASN A O 1
ATOM 1683 N N . ILE A 1 212 ? -1.363 1.775 15.728 1.00 97.31 212 ILE A N 1
ATOM 1684 C CA . ILE A 1 212 ? -1.158 0.755 14.707 1.00 97.31 212 ILE A CA 1
ATOM 1685 C C . ILE A 1 212 ? 0.270 0.897 14.207 1.00 97.31 212 ILE A C 1
ATOM 1687 O O . ILE A 1 212 ? 0.669 1.958 13.724 1.00 97.31 212 ILE A O 1
ATOM 1691 N N . LEU A 1 213 ? 1.048 -0.163 14.356 1.00 96.81 213 LEU A N 1
ATOM 1692 C CA . LEU A 1 213 ? 2.489 -0.187 14.172 1.00 96.81 213 LEU A CA 1
ATOM 1693 C C . LEU A 1 213 ? 2.884 -1.284 13.180 1.00 96.81 213 LEU A C 1
ATOM 1695 O O . LEU A 1 213 ? 2.206 -2.302 13.071 1.00 96.81 213 LEU A O 1
ATOM 1699 N N . ILE A 1 214 ? 4.026 -1.115 12.524 1.00 96.75 214 ILE A N 1
ATOM 1700 C CA . ILE A 1 214 ? 4.737 -2.169 11.790 1.00 9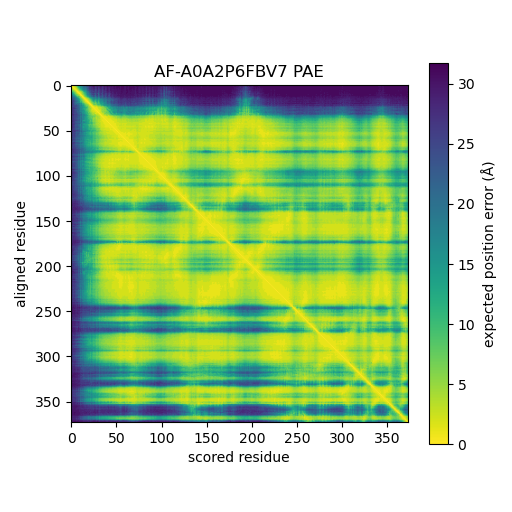6.75 214 ILE A CA 1
ATOM 1701 C C . ILE A 1 214 ? 6.173 -2.242 12.305 1.00 96.75 214 ILE A C 1
ATOM 1703 O O . ILE A 1 214 ? 6.804 -1.204 12.524 1.00 96.75 214 ILE A O 1
ATOM 1707 N N . SER A 1 215 ? 6.706 -3.446 12.505 1.00 96.62 215 SER A N 1
ATOM 1708 C CA . SER A 1 215 ? 8.100 -3.592 12.922 1.00 96.62 215 SER A CA 1
ATOM 1709 C C . SER A 1 215 ? 9.062 -3.151 11.818 1.00 96.62 215 SER A C 1
ATOM 1711 O O . SER A 1 215 ? 8.783 -3.293 10.622 1.00 96.62 215 SER A O 1
ATOM 1713 N N . SER A 1 216 ? 10.233 -2.645 12.205 1.00 94.81 216 SER A N 1
ATOM 1714 C CA . SER A 1 216 ? 11.286 -2.240 11.263 1.00 94.81 216 SER A CA 1
ATOM 1715 C C . SER A 1 216 ? 11.711 -3.401 10.346 1.00 94.81 216 SER A C 1
ATOM 1717 O O . SER A 1 216 ? 11.923 -3.221 9.141 1.00 94.81 216 SER A O 1
ATOM 1719 N N . GLN A 1 217 ? 11.729 -4.628 10.880 1.00 95.38 217 GLN A N 1
ATOM 1720 C CA . GLN A 1 217 ? 11.980 -5.848 10.110 1.00 95.38 217 GLN A CA 1
ATOM 1721 C C . GLN A 1 217 ? 10.843 -6.149 9.120 1.00 95.38 217 GLN A C 1
ATOM 1723 O O . GLN A 1 217 ? 11.106 -6.452 7.952 1.00 95.38 217 GLN A O 1
ATOM 1728 N N . GLY A 1 218 ? 9.587 -6.056 9.566 1.00 96.38 218 GLY A N 1
ATOM 1729 C CA . GLY A 1 218 ? 8.405 -6.287 8.737 1.00 96.38 218 GLY A CA 1
ATOM 1730 C C . GLY A 1 218 ? 8.332 -5.308 7.565 1.00 96.38 218 GLY A C 1
ATOM 1731 O O . GLY A 1 218 ? 8.140 -5.733 6.421 1.00 96.38 218 GLY A O 1
ATOM 1732 N N . LEU A 1 219 ? 8.577 -4.020 7.830 1.00 96.62 219 LEU A N 1
ATOM 1733 C CA . LEU A 1 219 ? 8.663 -2.974 6.809 1.00 96.62 219 LEU A CA 1
ATOM 1734 C C . LEU A 1 219 ? 9.819 -3.230 5.838 1.00 96.62 219 LEU A C 1
ATOM 1736 O O . LEU A 1 219 ? 9.621 -3.210 4.624 1.00 96.62 219 LEU A O 1
ATOM 1740 N N . THR A 1 220 ? 11.017 -3.515 6.354 1.00 96.12 220 THR A N 1
ATOM 1741 C CA . THR A 1 220 ? 12.194 -3.794 5.515 1.00 96.12 220 THR A CA 1
ATOM 1742 C C . THR A 1 220 ? 11.955 -4.995 4.603 1.00 96.12 220 THR A C 1
ATOM 1744 O O . THR A 1 220 ? 12.316 -4.944 3.429 1.00 96.12 220 THR A O 1
ATOM 1747 N N . THR A 1 221 ? 11.273 -6.033 5.094 1.00 97.62 221 THR A N 1
ATOM 1748 C CA . THR A 1 221 ? 10.880 -7.200 4.289 1.00 97.62 221 THR A CA 1
ATOM 1749 C C . THR A 1 221 ? 9.973 -6.794 3.125 1.00 97.62 221 THR A C 1
ATOM 1751 O O . THR A 1 221 ? 10.246 -7.161 1.983 1.00 97.62 221 THR A O 1
ATOM 1754 N N . LYS A 1 222 ? 8.943 -5.976 3.378 1.00 97.81 222 LYS A N 1
ATOM 1755 C CA . LYS A 1 222 ? 8.009 -5.509 2.339 1.00 97.81 222 LYS A CA 1
ATOM 1756 C C . LYS A 1 222 ? 8.689 -4.619 1.296 1.00 97.81 222 LYS A C 1
ATOM 1758 O O . LYS A 1 222 ? 8.518 -4.847 0.101 1.00 97.81 222 LYS A O 1
ATOM 1763 N N . LEU A 1 223 ? 9.530 -3.675 1.724 1.00 97.50 223 LEU A N 1
ATOM 1764 C CA . LEU A 1 223 ? 10.306 -2.830 0.808 1.00 97.50 223 LEU A CA 1
ATOM 1765 C C . LEU A 1 223 ? 11.315 -3.646 -0.016 1.00 97.50 223 LEU A C 1
ATOM 1767 O O . LEU A 1 223 ? 11.502 -3.385 -1.203 1.00 97.50 223 LEU A O 1
ATOM 1771 N N . THR A 1 224 ? 11.917 -4.676 0.582 1.00 98.44 224 THR A N 1
ATOM 1772 C CA . THR A 1 224 ? 12.810 -5.611 -0.118 1.00 98.44 224 THR A CA 1
ATOM 1773 C C . THR A 1 224 ? 12.053 -6.410 -1.177 1.00 98.44 224 THR A C 1
ATOM 1775 O O . THR A 1 224 ? 12.537 -6.530 -2.301 1.00 98.44 224 THR A O 1
ATOM 1778 N N . ASN A 1 225 ? 10.859 -6.923 -0.866 1.00 98.69 225 ASN A N 1
ATOM 1779 C CA . ASN A 1 225 ? 10.021 -7.622 -1.844 1.00 98.69 225 ASN A CA 1
ATOM 1780 C C . ASN A 1 225 ? 9.632 -6.695 -3.000 1.00 98.69 225 ASN A C 1
ATOM 1782 O O . ASN A 1 225 ? 9.782 -7.074 -4.162 1.00 98.69 225 ASN A O 1
ATOM 1786 N N . PHE A 1 226 ? 9.251 -5.450 -2.702 1.00 98.38 226 PHE A N 1
ATOM 1787 C CA . PHE A 1 226 ? 8.979 -4.450 -3.731 1.00 98.38 226 PHE A CA 1
ATOM 1788 C C . PHE A 1 226 ? 10.201 -4.202 -4.634 1.00 98.38 226 PHE A C 1
ATOM 1790 O O . PHE A 1 226 ? 10.083 -4.249 -5.859 1.00 98.38 226 PHE A O 1
ATOM 1797 N N . GLY A 1 227 ? 11.390 -4.041 -4.046 1.00 98.31 227 GLY A N 1
ATOM 1798 C CA . GLY A 1 227 ? 12.639 -3.877 -4.791 1.00 98.31 227 GLY A CA 1
ATOM 1799 C C . GLY A 1 227 ? 13.012 -5.082 -5.656 1.00 98.31 227 GLY A C 1
ATOM 1800 O O . GLY A 1 227 ? 13.449 -4.904 -6.791 1.00 98.31 227 GLY A O 1
ATOM 1801 N N . LYS A 1 228 ? 12.799 -6.314 -5.172 1.00 98.69 228 LYS A N 1
ATOM 1802 C CA . LYS A 1 228 ? 12.985 -7.538 -5.976 1.00 98.69 228 LYS A CA 1
ATOM 1803 C C . LYS A 1 228 ? 12.077 -7.541 -7.200 1.00 98.69 228 LYS A C 1
ATOM 1805 O O . LYS A 1 228 ? 12.541 -7.849 -8.294 1.00 98.69 228 LYS A O 1
ATOM 1810 N N . ILE A 1 229 ? 10.810 -7.160 -7.028 1.00 98.81 229 ILE A N 1
ATOM 1811 C CA . ILE A 1 229 ? 9.846 -7.091 -8.130 1.00 98.81 229 ILE A CA 1
ATOM 1812 C C . ILE A 1 229 ? 10.249 -6.021 -9.147 1.00 98.81 229 ILE A C 1
ATOM 1814 O O . ILE A 1 229 ? 10.209 -6.284 -10.347 1.00 98.81 229 ILE A O 1
ATOM 1818 N N . ILE A 1 230 ? 10.691 -4.845 -8.693 1.00 98.06 230 ILE A N 1
ATOM 1819 C CA . ILE A 1 230 ? 11.167 -3.775 -9.580 1.00 98.06 230 ILE A CA 1
ATOM 1820 C C . ILE A 1 230 ? 12.393 -4.227 -10.379 1.00 98.06 230 ILE A C 1
ATOM 1822 O O . ILE A 1 230 ? 12.409 -4.056 -11.596 1.00 98.06 230 ILE A O 1
ATOM 1826 N N . VAL A 1 231 ? 13.397 -4.827 -9.737 1.00 98.12 231 VAL A N 1
ATOM 1827 C CA . VAL A 1 231 ? 14.595 -5.341 -10.427 1.00 98.12 231 VAL A CA 1
ATOM 1828 C C . VAL A 1 231 ? 14.217 -6.423 -11.442 1.00 98.12 231 VAL A C 1
ATOM 1830 O O . VAL A 1 231 ? 14.634 -6.354 -12.596 1.00 98.12 231 VAL A O 1
ATOM 1833 N N . ALA A 1 232 ? 13.358 -7.371 -11.058 1.00 98.25 232 ALA A N 1
ATOM 1834 C CA . ALA A 1 232 ? 12.862 -8.404 -11.963 1.00 98.25 232 ALA A CA 1
ATOM 1835 C C . ALA A 1 232 ? 12.109 -7.813 -13.166 1.00 98.25 232 ALA A C 1
ATOM 1837 O O . ALA A 1 232 ? 12.284 -8.281 -14.289 1.00 98.25 232 ALA A O 1
ATOM 1838 N N . PHE A 1 233 ? 11.313 -6.760 -12.958 1.00 97.69 233 PHE A N 1
ATOM 1839 C CA . PHE A 1 233 ? 10.612 -6.055 -14.030 1.00 97.69 233 PHE A CA 1
ATOM 1840 C C . PHE A 1 233 ? 11.587 -5.405 -15.025 1.00 97.69 233 PHE A C 1
ATOM 1842 O O . PHE A 1 233 ? 11.384 -5.514 -16.235 1.00 97.69 233 PHE A O 1
ATOM 1849 N N . HIS A 1 234 ? 12.655 -4.764 -14.534 1.00 96.88 234 HIS A N 1
ATOM 1850 C CA . HIS A 1 234 ? 13.687 -4.173 -15.395 1.00 96.88 234 HIS A CA 1
ATOM 1851 C C . HIS A 1 234 ? 14.428 -5.240 -16.206 1.00 96.88 234 HIS A C 1
ATOM 1853 O O . HIS A 1 234 ? 14.597 -5.070 -17.413 1.00 96.88 234 HIS A O 1
ATOM 1859 N N . ASN A 1 235 ? 14.792 -6.355 -15.566 1.00 95.69 235 ASN A N 1
ATOM 1860 C CA . ASN A 1 235 ? 15.455 -7.482 -16.224 1.00 95.69 235 ASN A CA 1
ATOM 1861 C C . ASN A 1 235 ? 14.550 -8.129 -17.285 1.00 95.69 235 ASN A C 1
ATOM 1863 O O . ASN A 1 235 ? 15.005 -8.425 -18.386 1.00 95.69 235 ASN A O 1
ATOM 1867 N N . TYR A 1 236 ? 13.258 -8.311 -16.986 1.00 95.81 236 TYR A N 1
ATOM 1868 C CA . TYR A 1 236 ? 12.294 -8.917 -17.910 1.00 95.81 236 TYR A CA 1
ATOM 1869 C C . TYR A 1 236 ? 12.163 -8.133 -19.221 1.00 95.81 236 TYR A C 1
ATOM 1871 O O . TYR A 1 236 ? 12.175 -8.721 -20.301 1.00 95.81 236 TYR A O 1
ATOM 1879 N N . TYR A 1 237 ? 12.063 -6.805 -19.127 1.00 95.06 237 TYR A N 1
ATOM 1880 C CA . TYR A 1 237 ? 11.975 -5.918 -20.290 1.00 95.06 237 TYR A CA 1
ATOM 1881 C C . TYR A 1 237 ? 13.334 -5.440 -20.805 1.00 95.06 237 TYR A C 1
ATOM 1883 O O . TYR A 1 237 ? 13.367 -4.566 -21.672 1.00 95.06 237 TYR A O 1
ATOM 1891 N N . ASN A 1 238 ? 14.436 -5.982 -20.274 1.00 94.56 238 ASN A N 1
ATOM 1892 C CA . ASN A 1 238 ? 15.808 -5.644 -20.644 1.00 94.56 238 ASN A CA 1
ATOM 1893 C C . ASN A 1 238 ? 16.023 -4.127 -20.798 1.00 94.56 238 ASN A C 1
ATOM 1895 O O . A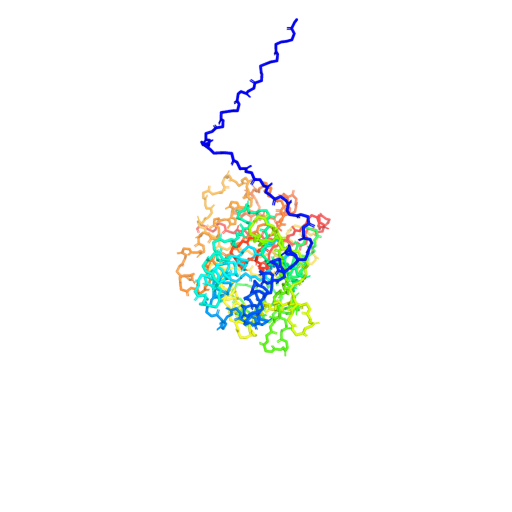SN A 1 238 ? 16.531 -3.674 -21.819 1.00 94.56 238 ASN A O 1
ATOM 1899 N N . ILE A 1 239 ? 15.529 -3.337 -19.839 1.00 93.81 239 ILE A N 1
ATOM 1900 C CA . ILE A 1 239 ? 15.409 -1.885 -20.011 1.00 93.81 239 ILE A CA 1
ATOM 1901 C C . ILE A 1 239 ? 16.806 -1.256 -20.139 1.00 93.81 239 ILE A C 1
ATOM 1903 O O . ILE A 1 239 ? 17.619 -1.386 -19.227 1.00 93.81 239 ILE A O 1
ATOM 1907 N N . ASP A 1 240 ? 17.069 -0.538 -21.236 1.00 93.56 240 ASP A N 1
ATOM 1908 C CA . ASP A 1 240 ? 18.246 0.328 -21.367 1.00 93.56 240 ASP A CA 1
ATOM 1909 C C . ASP A 1 240 ? 17.996 1.600 -20.552 1.00 93.56 240 ASP A C 1
ATOM 1911 O O . ASP A 1 240 ? 17.239 2.482 -20.969 1.00 93.56 240 ASP A O 1
ATOM 1915 N N . ILE A 1 241 ? 18.561 1.663 -19.346 1.00 92.81 241 ILE A N 1
ATOM 1916 C CA . ILE A 1 241 ? 18.363 2.767 -18.407 1.00 92.81 241 ILE A CA 1
ATOM 1917 C C . ILE A 1 241 ? 19.263 3.934 -18.815 1.00 92.81 241 ILE A C 1
ATOM 1919 O O . ILE A 1 241 ? 20.472 3.784 -18.968 1.00 92.81 241 ILE A O 1
ATOM 1923 N N . ARG A 1 242 ? 18.693 5.134 -18.929 1.00 88.56 242 ARG A N 1
ATOM 1924 C CA . ARG A 1 242 ? 19.438 6.363 -19.234 1.00 88.56 242 ARG A CA 1
ATOM 1925 C C . ARG A 1 242 ? 19.182 7.427 -18.190 1.00 88.56 242 ARG A C 1
ATOM 1927 O O . ARG A 1 242 ? 18.039 7.631 -17.773 1.00 88.56 242 ARG A O 1
ATOM 1934 N N . LYS A 1 243 ? 20.247 8.121 -17.791 1.00 85.19 243 LYS A N 1
ATOM 1935 C CA . LYS A 1 243 ? 20.145 9.291 -16.926 1.00 85.19 243 LYS A CA 1
ATOM 1936 C C . LYS A 1 243 ? 19.669 10.462 -17.765 1.00 85.19 243 LYS A C 1
ATOM 1938 O O . LYS A 1 243 ? 20.232 10.763 -18.818 1.00 85.19 243 LYS A O 1
ATOM 1943 N N . ARG A 1 244 ? 18.660 11.164 -17.262 1.00 76.12 244 ARG A N 1
ATOM 1944 C CA . ARG A 1 244 ? 18.195 12.407 -17.866 1.00 76.12 244 ARG A CA 1
ATOM 1945 C C . ARG A 1 244 ? 19.329 13.420 -17.999 1.00 76.12 244 ARG A C 1
ATOM 1947 O O . ARG A 1 244 ? 20.052 13.690 -17.039 1.00 76.12 244 ARG A O 1
ATOM 1954 N N . LYS A 1 245 ? 19.404 14.039 -19.176 1.00 74.88 245 LYS A N 1
ATOM 1955 C CA . LYS A 1 245 ? 20.297 15.159 -19.488 1.00 74.88 245 LYS A CA 1
ATOM 1956 C C . LYS A 1 245 ? 19.453 16.343 -19.942 1.00 74.88 245 LYS A C 1
ATOM 1958 O O . LYS A 1 245 ? 18.425 16.155 -20.588 1.00 74.88 245 LYS A O 1
ATOM 1963 N N . GLY A 1 246 ? 19.839 17.550 -19.539 1.00 65.50 246 GLY A N 1
ATOM 1964 C CA . GLY A 1 246 ? 19.124 18.760 -19.924 1.00 65.50 246 GLY A CA 1
ATOM 1965 C C . GLY A 1 246 ? 19.391 19.097 -21.389 1.00 65.50 246 GLY A C 1
ATOM 1966 O O . GLY A 1 246 ? 20.343 19.810 -21.671 1.00 65.50 246 GLY A O 1
ATOM 1967 N N . GLU A 1 247 ? 18.595 18.554 -22.306 1.00 66.75 247 GLU A N 1
ATOM 1968 C CA . GLU A 1 247 ? 18.823 18.635 -23.753 1.00 66.75 247 GLU A CA 1
ATOM 1969 C C . GLU A 1 247 ? 17.633 19.282 -24.464 1.00 66.75 247 GLU A C 1
ATOM 1971 O O . GLU A 1 247 ? 16.484 18.988 -24.147 1.00 66.75 247 GLU A O 1
ATOM 1976 N N . SER A 1 248 ? 17.906 20.136 -25.453 1.00 62.22 248 SER A N 1
ATOM 1977 C CA . SER A 1 248 ? 16.882 20.902 -26.180 1.00 62.22 248 SER A CA 1
ATOM 1978 C C . SER A 1 248 ? 16.586 20.380 -27.588 1.00 62.22 248 SER A C 1
ATOM 1980 O O . SER A 1 248 ? 15.623 20.822 -28.214 1.00 62.22 248 SER A O 1
ATOM 1982 N N . THR A 1 249 ? 17.386 19.440 -28.111 1.00 70.38 249 THR A N 1
ATOM 1983 C CA . THR A 1 249 ? 17.176 18.881 -29.456 1.00 70.38 249 THR A CA 1
ATOM 1984 C C . THR A 1 249 ? 16.542 17.498 -29.398 1.00 70.38 249 THR A C 1
ATOM 1986 O O . THR A 1 249 ? 16.962 16.628 -28.639 1.00 70.38 249 THR A O 1
ATOM 1989 N N . TRP A 1 250 ? 15.553 17.261 -30.260 1.00 69.06 250 TRP A N 1
ATOM 1990 C CA . TRP A 1 250 ? 14.790 16.011 -30.298 1.00 69.06 250 TRP A CA 1
ATOM 1991 C C . TRP A 1 250 ? 15.663 14.751 -30.442 1.00 69.06 250 TRP A C 1
ATOM 1993 O O . TRP A 1 250 ? 15.410 13.733 -29.798 1.00 69.06 250 TRP A O 1
ATOM 2003 N N . ASN A 1 251 ? 16.730 14.830 -31.242 1.00 72.25 251 ASN A N 1
ATOM 2004 C CA . ASN A 1 251 ? 17.664 13.719 -31.430 1.00 72.25 251 ASN A CA 1
ATOM 2005 C C . ASN A 1 251 ? 18.415 13.381 -30.132 1.00 72.25 251 ASN A C 1
ATOM 2007 O O . ASN A 1 251 ? 18.499 12.206 -29.775 1.00 72.25 251 ASN A O 1
ATOM 2011 N N . ASN A 1 252 ? 18.884 14.397 -29.399 1.00 72.38 252 ASN A N 1
ATOM 2012 C CA . ASN A 1 252 ? 19.565 14.207 -28.118 1.00 72.38 252 ASN A CA 1
ATOM 2013 C C . ASN A 1 252 ? 18.605 13.715 -27.029 1.00 72.38 252 ASN A C 1
ATOM 2015 O O . ASN A 1 252 ? 18.989 12.926 -26.166 1.00 72.38 252 ASN A O 1
ATOM 2019 N N . VAL A 1 253 ? 17.344 14.148 -27.065 1.00 72.06 253 VAL A N 1
ATOM 2020 C CA . VAL A 1 253 ? 16.323 13.674 -26.124 1.00 72.06 253 VAL A CA 1
ATOM 2021 C C . VAL A 1 253 ? 16.092 12.173 -26.314 1.00 72.06 253 VAL A C 1
ATOM 2023 O O . VAL A 1 253 ? 16.143 11.421 -25.341 1.00 72.06 253 VAL A O 1
ATOM 2026 N N . ILE A 1 254 ? 15.917 11.708 -27.558 1.00 73.38 254 ILE A N 1
ATOM 2027 C CA . ILE A 1 254 ? 15.752 10.276 -27.860 1.00 73.38 254 ILE A CA 1
ATOM 2028 C C . ILE A 1 254 ? 16.992 9.475 -27.450 1.00 73.38 254 ILE A C 1
ATOM 2030 O O . ILE A 1 254 ? 16.846 8.426 -26.829 1.00 73.38 254 ILE A O 1
ATOM 2034 N N . SER A 1 255 ? 18.207 9.943 -27.750 1.00 76.38 255 SER A N 1
ATOM 2035 C CA . SER A 1 255 ? 19.430 9.203 -27.399 1.00 76.38 255 SER A CA 1
ATOM 2036 C C . SER A 1 255 ? 19.681 9.104 -25.890 1.00 76.38 255 SER A C 1
ATOM 2038 O O . SER A 1 255 ? 20.398 8.211 -25.452 1.00 76.38 255 SER A O 1
ATOM 2040 N N . ASN A 1 256 ? 19.098 10.004 -25.094 1.00 78.31 256 ASN A N 1
ATOM 2041 C CA . ASN A 1 256 ? 19.178 9.993 -23.630 1.00 78.31 256 ASN A CA 1
ATOM 2042 C C . ASN A 1 256 ? 17.884 9.467 -22.973 1.00 78.31 256 ASN A C 1
ATOM 2044 O O . ASN A 1 256 ? 17.641 9.701 -21.789 1.00 78.31 256 ASN A O 1
ATOM 2048 N N . SER A 1 257 ? 17.040 8.769 -23.739 1.00 81.62 257 SER A N 1
ATOM 2049 C CA . SER A 1 257 ? 15.799 8.157 -23.258 1.00 81.62 257 SER A CA 1
ATOM 2050 C C . SER A 1 257 ? 16.014 6.721 -22.816 1.00 81.62 257 SER A C 1
ATOM 2052 O O . SER A 1 257 ? 16.766 5.983 -23.447 1.00 81.62 257 SER A O 1
ATOM 2054 N N . SER A 1 258 ? 15.302 6.301 -21.771 1.00 88.44 258 SER A N 1
ATOM 2055 C CA . SER A 1 258 ? 15.289 4.882 -21.403 1.00 88.44 258 SER A CA 1
ATOM 2056 C C . SER A 1 258 ? 14.376 4.089 -22.339 1.00 88.44 258 SER A C 1
ATOM 2058 O O . SER A 1 258 ? 13.276 4.554 -22.657 1.00 88.44 258 SER A O 1
ATOM 2060 N N . PHE A 1 259 ? 14.797 2.892 -22.748 1.00 89.62 259 PHE A N 1
ATOM 2061 C CA . PHE A 1 259 ? 14.044 2.051 -23.683 1.00 89.62 259 PHE A CA 1
ATOM 2062 C C . PHE A 1 259 ? 13.741 0.672 -23.117 1.00 89.62 259 PHE A C 1
ATOM 2064 O O . PHE A 1 259 ? 14.621 -0.022 -22.625 1.00 89.62 259 PHE A O 1
ATOM 2071 N N . PHE A 1 260 ? 12.480 0.268 -23.223 1.00 92.44 260 PHE A N 1
ATOM 2072 C CA . PHE A 1 260 ? 12.001 -1.035 -22.790 1.00 92.44 260 PHE A CA 1
ATOM 2073 C C . PHE A 1 260 ? 11.935 -1.936 -24.016 1.00 92.44 260 PHE A C 1
ATOM 2075 O O . PHE A 1 260 ? 11.263 -1.595 -24.994 1.00 92.44 260 PHE A O 1
ATOM 2082 N N . HIS A 1 261 ? 12.575 -3.094 -23.957 1.00 91.25 261 HIS A N 1
ATOM 2083 C CA . HIS A 1 261 ? 12.538 -4.084 -25.024 1.00 91.25 261 HIS A CA 1
ATOM 2084 C C . HIS A 1 261 ? 11.320 -4.978 -24.816 1.00 91.25 261 HIS A C 1
ATOM 2086 O O . HIS A 1 261 ? 11.352 -5.976 -24.095 1.00 91.25 261 HIS A O 1
ATOM 2092 N N . VAL A 1 262 ? 10.201 -4.568 -25.412 1.00 87.31 262 VAL A N 1
ATOM 2093 C CA . VAL A 1 262 ? 8.900 -5.221 -25.218 1.00 87.31 262 VAL A CA 1
ATOM 2094 C C . VAL A 1 262 ? 8.639 -6.325 -26.241 1.00 87.31 262 VAL A C 1
ATOM 2096 O O . VAL A 1 262 ? 7.665 -7.055 -26.076 1.00 87.31 262 VAL A O 1
ATOM 2099 N N . LYS A 1 263 ? 9.504 -6.481 -27.256 1.00 81.56 263 LYS A N 1
ATOM 2100 C CA . LYS A 1 263 ? 9.374 -7.485 -28.330 1.00 81.56 263 LYS A CA 1
ATOM 2101 C C . LYS A 1 263 ? 7.945 -7.484 -28.913 1.00 81.56 263 LYS A C 1
ATOM 2103 O O . LYS A 1 263 ? 7.287 -6.442 -28.960 1.00 81.56 263 LYS A O 1
ATOM 2108 N N . ASP A 1 264 ? 7.406 -8.657 -29.238 1.00 76.00 264 ASP A N 1
ATOM 2109 C CA . ASP A 1 264 ? 6.036 -8.840 -29.735 1.00 76.00 264 ASP A CA 1
ATOM 2110 C C . ASP A 1 264 ? 4.929 -8.581 -28.703 1.00 76.00 264 ASP A C 1
ATOM 2112 O O . ASP A 1 264 ? 3.741 -8.645 -29.035 1.00 76.00 264 ASP A O 1
ATOM 2116 N N . ALA A 1 265 ? 5.269 -8.273 -27.448 1.00 79.00 265 ALA A N 1
ATOM 2117 C CA . ALA A 1 265 ? 4.307 -8.208 -26.351 1.00 79.00 265 ALA A CA 1
ATOM 2118 C C . A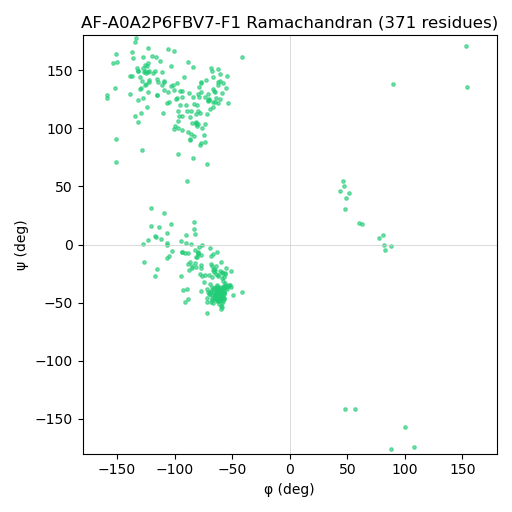LA A 1 265 ? 3.250 -7.098 -26.526 1.00 79.00 265 ALA A C 1
ATOM 2120 O O . ALA A 1 265 ? 2.192 -7.158 -25.891 1.00 79.00 265 ALA A O 1
ATOM 2121 N N . LEU A 1 266 ? 3.521 -6.108 -27.387 1.00 81.81 266 LEU A N 1
ATOM 2122 C CA . LEU A 1 266 ? 2.614 -5.014 -27.763 1.00 81.81 266 LEU A CA 1
ATOM 2123 C C . LEU A 1 266 ? 2.312 -4.963 -29.276 1.00 81.81 266 LEU A C 1
ATOM 2125 O O . LEU A 1 266 ? 1.839 -3.938 -29.767 1.00 81.81 266 LEU A O 1
ATOM 2129 N N . SER A 1 267 ? 2.600 -6.033 -30.024 1.00 76.56 267 SER A N 1
ATOM 2130 C CA . SER A 1 267 ? 2.444 -6.079 -31.490 1.00 76.56 267 SER A CA 1
ATOM 2131 C C . SER A 1 267 ? 1.013 -5.786 -31.966 1.00 76.56 267 SER A C 1
ATOM 2133 O O . SER A 1 267 ? 0.822 -5.055 -32.933 1.00 76.56 267 SER A O 1
ATOM 2135 N N . ASP A 1 268 ? 0.006 -6.260 -31.236 1.00 75.81 268 ASP A N 1
ATOM 2136 C CA . ASP A 1 268 ? -1.427 -6.006 -31.456 1.00 75.81 268 ASP A CA 1
ATOM 2137 C C . ASP A 1 268 ? -1.859 -4.551 -31.212 1.00 75.81 268 ASP A C 1
ATOM 2139 O O . ASP A 1 268 ? -2.924 -4.134 -31.663 1.00 75.81 268 ASP A O 1
ATOM 2143 N N . LEU A 1 269 ? -1.055 -3.772 -30.485 1.00 72.44 269 LEU A N 1
ATOM 2144 C CA . LEU A 1 269 ? -1.323 -2.361 -30.220 1.00 72.44 269 LEU A CA 1
ATOM 2145 C C . LEU A 1 269 ? -0.647 -1.444 -31.243 1.00 72.44 269 LEU A C 1
ATOM 2147 O O . LEU A 1 269 ? -0.912 -0.246 -31.223 1.00 72.44 269 LEU A O 1
ATOM 2151 N N . LYS A 1 270 ? 0.187 -1.975 -32.149 1.00 65.75 270 LYS A N 1
ATOM 2152 C CA . LYS A 1 270 ? 1.036 -1.193 -33.063 1.00 65.75 270 LYS A CA 1
ATOM 2153 C C . LYS A 1 270 ? 0.255 -0.196 -33.933 1.00 65.75 270 LYS A C 1
ATOM 2155 O O . LYS A 1 270 ? 0.742 0.906 -34.172 1.00 65.75 270 LYS A O 1
ATOM 2160 N N . ASP A 1 271 ? -0.973 -0.538 -34.314 1.00 64.44 271 ASP A N 1
ATOM 2161 C CA . ASP A 1 271 ? -1.802 0.282 -35.206 1.00 64.44 271 ASP A CA 1
ATOM 2162 C C . ASP A 1 271 ? -2.969 0.995 -34.487 1.00 64.44 271 ASP A C 1
ATOM 2164 O O . ASP A 1 271 ? -3.730 1.730 -35.115 1.00 64.44 271 ASP A O 1
ATOM 2168 N N . ASN A 1 272 ? -3.131 0.814 -33.165 1.00 62.50 272 ASN A N 1
ATOM 2169 C CA . ASN A 1 272 ? -4.261 1.373 -32.406 1.00 62.50 272 ASN A CA 1
ATOM 2170 C C . ASN A 1 272 ? -3.924 1.666 -30.926 1.00 62.50 272 ASN A C 1
ATOM 2172 O O . ASN A 1 272 ? -4.417 1.007 -30.003 1.00 62.50 272 ASN A O 1
ATOM 2176 N N . ILE A 1 273 ? -3.099 2.691 -30.677 1.00 71.00 273 ILE A N 1
ATOM 2177 C CA . ILE A 1 273 ? -2.738 3.122 -29.314 1.00 71.00 273 ILE A CA 1
ATOM 2178 C C . ILE A 1 273 ? -3.604 4.301 -28.860 1.00 71.00 273 ILE A C 1
ATOM 2180 O O . ILE A 1 273 ? -3.183 5.453 -28.797 1.00 71.00 273 ILE A O 1
ATOM 2184 N N . SER A 1 274 ? -4.838 4.015 -28.460 1.00 72.50 274 SER A N 1
ATOM 2185 C CA . SER A 1 274 ? -5.732 5.057 -27.939 1.00 72.50 274 SER A CA 1
ATOM 2186 C C . SER A 1 274 ? -5.466 5.440 -26.470 1.00 72.50 274 SER A C 1
ATOM 2188 O O . SER A 1 274 ? -6.124 6.341 -25.963 1.00 72.50 274 SER A O 1
ATOM 2190 N N . SER A 1 275 ? -4.599 4.712 -25.749 1.00 81.12 275 SER A N 1
ATOM 2191 C CA . SER A 1 275 ? -4.449 4.834 -24.289 1.00 81.12 275 SER A CA 1
ATOM 2192 C C . SER A 1 275 ? -3.099 4.311 -23.786 1.00 81.12 275 SER A C 1
ATOM 2194 O O . SER A 1 275 ? -2.724 3.161 -24.041 1.00 81.12 275 SER A O 1
ATOM 2196 N N . LYS A 1 276 ? -2.404 5.133 -22.994 1.00 82.00 276 LYS A N 1
ATOM 2197 C CA . LYS A 1 276 ? -1.173 4.779 -22.266 1.00 82.00 276 LYS A CA 1
ATOM 2198 C C . LYS A 1 276 ? -1.475 3.761 -21.172 1.00 82.00 276 LYS A C 1
ATOM 2200 O O . LYS A 1 276 ? -0.709 2.822 -20.967 1.00 82.00 276 LYS A O 1
ATOM 2205 N N . ASN A 1 277 ? -2.636 3.878 -20.528 1.00 87.06 277 ASN A N 1
ATOM 2206 C CA . ASN A 1 277 ? -3.071 2.908 -19.523 1.00 87.06 277 ASN A CA 1
ATOM 2207 C C . ASN A 1 277 ? -3.246 1.497 -20.098 1.00 87.06 277 ASN A C 1
ATOM 2209 O O . ASN A 1 277 ? -2.933 0.526 -19.410 1.00 87.06 277 ASN A O 1
ATOM 2213 N N . LYS A 1 278 ? -3.722 1.355 -21.344 1.00 87.50 278 LYS A N 1
ATOM 2214 C CA . LYS A 1 278 ? -3.806 0.042 -22.011 1.00 87.50 278 LYS A CA 1
ATOM 2215 C C . LYS A 1 278 ? -2.424 -0.589 -22.182 1.00 87.50 278 LYS A C 1
ATOM 2217 O O . LYS A 1 278 ? -2.266 -1.767 -21.869 1.00 87.50 278 LYS A O 1
ATOM 2222 N N . ILE A 1 279 ? -1.430 0.199 -22.602 1.00 87.19 279 ILE A N 1
ATOM 2223 C CA . ILE A 1 279 ? -0.039 -0.259 -22.716 1.00 87.19 279 ILE A CA 1
ATOM 2224 C C . ILE A 1 279 ? 0.478 -0.729 -21.356 1.00 87.19 279 ILE A C 1
ATOM 2226 O O . ILE A 1 279 ? 0.931 -1.863 -21.230 1.00 87.19 279 ILE A O 1
ATOM 2230 N N . LEU A 1 280 ? 0.353 0.107 -20.323 1.00 89.88 280 LEU A N 1
ATOM 2231 C CA . LEU A 1 280 ? 0.824 -0.219 -18.979 1.00 89.88 280 LEU A CA 1
ATOM 2232 C C . LEU A 1 280 ? 0.145 -1.481 -18.417 1.00 89.88 280 LEU A C 1
ATOM 2234 O O . LEU A 1 280 ? 0.813 -2.383 -17.914 1.00 89.88 280 LEU A O 1
ATOM 2238 N N . LYS A 1 281 ? -1.175 -1.618 -18.576 1.00 91.44 281 LYS A N 1
ATOM 2239 C CA . LYS A 1 281 ? -1.890 -2.842 -18.181 1.00 91.44 281 LYS A CA 1
ATOM 2240 C C . LYS A 1 281 ? -1.333 -4.080 -18.881 1.00 91.44 281 LYS A C 1
ATOM 2242 O O . LYS A 1 281 ? -1.179 -5.117 -18.237 1.00 91.44 281 LYS A O 1
ATOM 2247 N N . LYS A 1 282 ? -1.007 -3.975 -20.172 1.00 92.06 282 LYS A N 1
ATOM 2248 C CA . LYS A 1 282 ? -0.434 -5.087 -20.931 1.00 92.06 282 LYS A CA 1
ATOM 2249 C C . LYS A 1 282 ? 0.988 -5.420 -20.475 1.00 92.06 282 LYS A C 1
ATOM 2251 O O . LYS A 1 282 ? 1.287 -6.593 -20.269 1.00 92.06 282 LYS A O 1
ATOM 2256 N N . LEU A 1 283 ? 1.817 -4.409 -20.205 1.00 93.31 283 LEU A N 1
ATOM 2257 C CA . LEU A 1 283 ? 3.152 -4.612 -19.637 1.00 93.31 283 LEU A CA 1
ATOM 2258 C C . LEU A 1 283 ? 3.097 -5.314 -18.272 1.00 93.31 283 LEU A C 1
ATOM 2260 O O . LEU A 1 283 ? 3.840 -6.266 -18.031 1.00 93.31 283 LEU A O 1
ATOM 2264 N N . LEU A 1 284 ? 2.192 -4.890 -17.389 1.00 95.75 284 LEU A N 1
ATOM 2265 C CA . LEU A 1 284 ? 2.002 -5.530 -16.088 1.00 95.75 284 LEU A CA 1
ATOM 2266 C C . LEU A 1 284 ? 1.541 -6.981 -16.231 1.00 95.75 284 LEU A C 1
ATOM 2268 O O . LEU A 1 284 ? 2.087 -7.865 -15.575 1.00 95.75 284 LEU A O 1
ATOM 2272 N N . ALA A 1 285 ? 0.544 -7.228 -17.083 1.00 95.88 285 ALA A N 1
ATOM 2273 C CA . ALA A 1 285 ? -0.009 -8.561 -17.290 1.00 95.88 285 ALA A CA 1
ATOM 2274 C C . ALA A 1 285 ? 1.031 -9.530 -17.866 1.00 95.88 285 ALA A C 1
ATOM 2276 O O . ALA A 1 285 ? 1.121 -10.666 -17.408 1.00 95.88 285 ALA A O 1
ATOM 2277 N N . ASN A 1 286 ? 1.832 -9.081 -18.834 1.00 95.19 286 ASN A N 1
ATOM 2278 C CA . ASN A 1 286 ? 2.888 -9.897 -19.429 1.00 95.19 286 ASN A CA 1
ATOM 2279 C C . ASN A 1 286 ? 4.008 -10.180 -18.423 1.00 95.19 286 ASN A C 1
ATOM 2281 O O . ASN A 1 286 ? 4.414 -11.328 -18.283 1.00 95.19 286 ASN A O 1
ATOM 2285 N N . PHE A 1 287 ? 4.437 -9.169 -17.661 1.00 96.56 287 PHE A N 1
ATOM 2286 C CA . PHE A 1 287 ? 5.415 -9.363 -16.592 1.00 96.56 287 PHE A CA 1
ATOM 2287 C C . PHE A 1 287 ? 4.916 -10.367 -15.549 1.00 96.56 287 PHE A C 1
ATOM 2289 O O . PHE A 1 287 ? 5.604 -11.342 -15.279 1.00 96.56 287 PHE A O 1
ATOM 2296 N N . LYS A 1 288 ? 3.691 -10.207 -15.027 1.00 96.62 288 LYS A N 1
ATOM 2297 C CA . LYS A 1 288 ? 3.133 -11.124 -14.016 1.00 96.62 288 LYS A CA 1
ATOM 2298 C C . LYS A 1 288 ? 2.997 -12.577 -14.494 1.00 96.62 288 LYS A C 1
ATOM 2300 O O . LYS A 1 288 ? 2.932 -13.470 -13.658 1.00 96.62 288 LYS A O 1
ATOM 2305 N N . LYS A 1 289 ? 2.929 -12.817 -15.809 1.00 95.31 289 LYS A N 1
ATOM 2306 C CA . LYS A 1 289 ? 2.875 -14.164 -16.409 1.00 95.31 289 LYS A CA 1
ATOM 2307 C C . LYS A 1 289 ? 4.254 -14.765 -16.696 1.00 95.31 289 LYS A C 1
ATOM 2309 O O . LYS A 1 289 ? 4.339 -15.966 -16.936 1.00 95.31 289 LYS A O 1
ATOM 2314 N N . SER A 1 290 ? 5.301 -13.944 -16.719 1.00 95.31 290 SER A N 1
ATOM 2315 C CA . SER A 1 290 ? 6.658 -14.366 -17.071 1.00 95.31 290 SER A CA 1
ATOM 2316 C C . SER A 1 290 ? 7.273 -15.290 -16.019 1.00 95.31 290 SER A C 1
ATOM 2318 O O . SER A 1 290 ? 6.973 -15.170 -14.833 1.00 95.31 290 SER A O 1
ATOM 2320 N N . GLU A 1 291 ? 8.183 -16.170 -16.439 1.00 95.19 291 GLU A N 1
ATOM 2321 C CA . GLU A 1 291 ? 8.908 -17.081 -15.540 1.00 95.19 291 GLU A CA 1
ATOM 2322 C C . GLU A 1 291 ? 9.722 -16.328 -14.480 1.00 95.19 291 GLU A C 1
ATOM 2324 O O . GLU A 1 291 ? 9.709 -16.712 -13.317 1.00 95.19 291 GLU A O 1
ATOM 2329 N N . ILE A 1 292 ? 10.348 -15.199 -14.836 1.00 94.50 292 ILE A N 1
ATOM 2330 C CA . ILE A 1 292 ? 11.114 -14.373 -13.885 1.00 94.50 292 ILE A CA 1
ATOM 2331 C C . ILE A 1 292 ? 10.232 -13.743 -12.793 1.00 94.50 292 ILE A C 1
ATOM 2333 O O . ILE A 1 292 ? 10.730 -13.389 -11.725 1.00 94.50 292 ILE A O 1
ATOM 2337 N N . ALA A 1 293 ? 8.925 -13.607 -13.038 1.00 96.00 293 ALA A N 1
ATOM 2338 C CA . ALA A 1 293 ? 7.979 -13.155 -12.026 1.00 96.00 293 ALA A CA 1
ATOM 2339 C C . ALA A 1 293 ? 7.425 -14.302 -11.165 1.00 96.00 293 ALA A C 1
ATOM 2341 O O . ALA A 1 293 ? 6.963 -14.059 -10.046 1.00 96.00 293 ALA A O 1
ATOM 2342 N N . GLN A 1 294 ? 7.462 -15.545 -11.656 1.00 92.31 294 GLN A N 1
ATOM 2343 C CA . GLN A 1 294 ? 6.974 -16.699 -10.907 1.00 92.31 294 GLN A CA 1
ATOM 2344 C C . GLN A 1 294 ? 7.827 -16.895 -9.646 1.00 92.31 294 GLN A C 1
ATOM 2346 O O . GLN A 1 294 ? 9.050 -16.966 -9.696 1.00 92.31 294 GLN A O 1
ATOM 2351 N N . GLY A 1 295 ? 7.172 -16.949 -8.485 1.00 91.19 295 GLY A N 1
ATOM 2352 C CA . GLY A 1 295 ? 7.845 -17.097 -7.190 1.00 91.19 295 GLY A CA 1
ATOM 2353 C C . GLY A 1 295 ? 8.274 -15.788 -6.519 1.00 91.19 295 GLY A C 1
ATOM 2354 O O . GLY A 1 295 ? 8.762 -15.830 -5.388 1.00 91.19 295 GLY A O 1
ATOM 2355 N N . LEU A 1 296 ? 8.052 -14.622 -7.140 1.00 97.88 296 LEU A N 1
ATOM 2356 C CA . LEU A 1 296 ? 8.226 -13.345 -6.446 1.00 97.88 296 LEU A CA 1
ATOM 2357 C C . LEU A 1 296 ? 7.176 -13.192 -5.337 1.00 97.88 296 LEU A C 1
ATOM 2359 O O . LEU A 1 296 ? 5.970 -13.139 -5.589 1.00 97.88 296 LEU A O 1
ATOM 2363 N N . VAL A 1 297 ? 7.651 -13.094 -4.096 1.00 97.94 297 VAL A N 1
ATOM 2364 C CA . VAL A 1 297 ? 6.810 -12.828 -2.922 1.00 97.94 297 VAL A CA 1
ATOM 2365 C C . VAL A 1 297 ? 6.149 -11.458 -3.069 1.00 97.94 297 VAL A C 1
ATOM 2367 O O . VAL A 1 297 ? 6.787 -10.508 -3.515 1.00 97.94 297 VAL A O 1
ATOM 2370 N N . ASP A 1 298 ? 4.875 -11.359 -2.680 1.00 98.00 298 ASP A N 1
ATOM 2371 C CA . ASP A 1 298 ? 4.056 -10.141 -2.751 1.00 98.00 298 ASP A CA 1
ATOM 2372 C C . ASP A 1 298 ? 3.811 -9.585 -4.173 1.00 98.00 298 ASP A C 1
ATOM 2374 O O . ASP A 1 298 ? 3.379 -8.442 -4.334 1.00 98.00 298 ASP A O 1
ATOM 2378 N N . LEU A 1 299 ? 4.016 -10.379 -5.234 1.00 97.88 299 LEU A N 1
ATOM 2379 C CA . LEU A 1 299 ? 3.730 -9.954 -6.616 1.00 97.88 299 LEU A CA 1
ATOM 2380 C C . LEU A 1 299 ? 2.269 -9.506 -6.821 1.00 97.88 299 LEU A C 1
ATOM 2382 O O . LEU A 1 299 ? 1.974 -8.670 -7.681 1.00 97.88 299 LEU A O 1
ATOM 2386 N N . ASN A 1 300 ? 1.338 -10.036 -6.026 1.00 96.06 300 ASN A N 1
ATOM 2387 C CA . ASN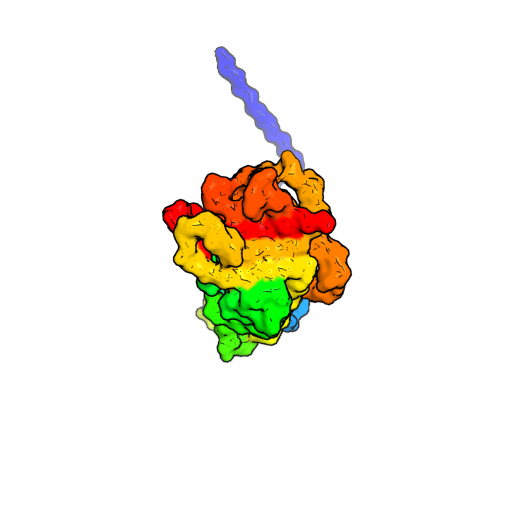 A 1 300 ? -0.065 -9.622 -6.022 1.00 96.06 300 ASN A CA 1
ATOM 2388 C C . ASN A 1 300 ? -0.255 -8.151 -5.609 1.00 96.06 300 ASN A C 1
ATOM 2390 O O . ASN A 1 300 ? -1.208 -7.531 -6.076 1.00 96.06 300 ASN A O 1
ATOM 2394 N N . LEU A 1 301 ? 0.654 -7.587 -4.806 1.00 97.12 301 LEU A N 1
ATOM 2395 C CA . LEU A 1 301 ? 0.632 -6.182 -4.379 1.00 97.12 301 LEU A CA 1
ATOM 2396 C C . LEU A 1 301 ? 1.231 -5.236 -5.427 1.00 97.12 301 LEU A C 1
ATOM 2398 O O . LEU A 1 301 ? 1.034 -4.025 -5.357 1.00 97.12 301 LEU A O 1
ATOM 2402 N N . PHE A 1 302 ? 1.975 -5.763 -6.401 1.00 97.75 302 PHE A N 1
ATOM 2403 C CA . PHE A 1 302 ? 2.625 -4.951 -7.420 1.00 97.75 302 PHE A CA 1
ATOM 2404 C C . PHE A 1 302 ? 1.648 -4.523 -8.512 1.00 97.75 302 PHE A C 1
ATOM 2406 O O . PHE A 1 302 ? 1.005 -5.356 -9.159 1.00 97.75 302 PHE A O 1
ATOM 2413 N N . ASN A 1 303 ? 1.590 -3.222 -8.770 1.00 96.25 303 ASN A N 1
ATOM 2414 C CA . ASN A 1 303 ? 0.850 -2.635 -9.881 1.00 96.25 303 ASN A CA 1
ATOM 2415 C C . ASN A 1 303 ? 1.687 -1.546 -10.559 1.00 96.25 303 ASN A C 1
ATOM 2417 O O . ASN A 1 303 ? 2.693 -1.091 -10.014 1.00 96.25 303 ASN A O 1
ATOM 2421 N N . ILE A 1 304 ? 1.264 -1.135 -11.755 1.00 93.62 304 ILE A N 1
ATOM 2422 C CA . ILE A 1 304 ? 1.836 0.022 -12.443 1.00 93.62 304 ILE A CA 1
ATOM 2423 C C . ILE A 1 304 ? 0.725 0.977 -12.861 1.00 93.62 304 ILE A C 1
ATOM 2425 O O . ILE A 1 304 ? -0.345 0.546 -13.301 1.00 93.62 304 ILE A O 1
ATOM 2429 N N . TYR A 1 305 ? 0.987 2.272 -12.737 1.00 89.69 305 TYR A N 1
ATOM 2430 C CA . TYR A 1 305 ? 0.021 3.326 -13.020 1.00 89.69 305 TYR A CA 1
ATOM 2431 C C . TYR A 1 305 ? 0.627 4.407 -13.903 1.00 89.69 305 TYR A C 1
ATOM 2433 O O . TYR A 1 305 ? 1.817 4.696 -13.808 1.00 89.69 305 TYR A O 1
ATOM 2441 N N . ASN A 1 306 ? -0.224 5.037 -14.717 1.00 86.81 306 ASN A N 1
ATOM 2442 C CA . ASN A 1 306 ? 0.058 6.348 -15.282 1.00 86.81 306 ASN A CA 1
ATOM 2443 C C . ASN A 1 306 ? -0.390 7.408 -14.256 1.00 86.81 306 ASN A C 1
ATOM 2445 O O . ASN A 1 306 ? -1.583 7.481 -13.955 1.00 86.81 306 ASN A O 1
ATOM 2449 N N . LEU A 1 307 ? 0.521 8.205 -13.683 1.00 81.81 307 LEU A N 1
ATOM 2450 C CA . LEU A 1 307 ? 0.162 9.218 -12.661 1.00 81.81 307 LEU A CA 1
ATOM 2451 C C . LEU A 1 307 ? -0.370 10.538 -13.236 1.00 81.81 307 LEU A C 1
ATOM 2453 O O . LEU A 1 307 ? -0.564 11.516 -12.519 1.00 81.81 307 LEU A O 1
ATOM 2457 N N . ILE A 1 308 ? -0.632 10.566 -14.529 1.00 79.38 308 ILE A N 1
ATOM 2458 C CA . ILE A 1 308 ? -1.124 11.727 -15.260 1.00 79.38 308 ILE A CA 1
ATOM 2459 C C . ILE A 1 308 ? -2.286 11.301 -16.167 1.00 79.38 308 ILE A C 1
ATOM 2461 O O . ILE A 1 308 ? -2.603 10.112 -16.264 1.00 79.38 308 ILE A O 1
ATOM 2465 N N . ASP A 1 309 ? -2.887 12.257 -16.870 1.00 79.06 309 ASP A N 1
ATOM 2466 C CA . ASP A 1 309 ? -4.030 11.982 -17.739 1.00 79.06 309 ASP A CA 1
ATOM 2467 C C . ASP A 1 309 ? -3.683 10.988 -18.850 1.00 79.06 309 ASP A C 1
ATOM 2469 O O . ASP A 1 309 ? -2.607 11.015 -19.456 1.00 79.06 309 ASP A O 1
ATOM 2473 N N . ASP A 1 310 ? -4.638 10.103 -19.121 1.00 81.56 310 ASP A N 1
ATOM 2474 C CA . ASP A 1 310 ? -4.551 9.155 -20.218 1.00 81.56 310 ASP A CA 1
ATOM 2475 C C . ASP A 1 310 ? -4.879 9.868 -21.525 1.00 81.56 310 ASP A C 1
ATOM 2477 O O . ASP A 1 310 ? -6.006 10.307 -21.746 1.00 81.56 310 ASP A O 1
ATOM 2481 N N . THR A 1 311 ? -3.881 9.996 -22.387 1.00 75.00 311 THR A N 1
ATOM 2482 C CA . THR A 1 311 ? -4.025 10.612 -23.704 1.00 75.00 311 THR A CA 1
ATOM 2483 C C . THR A 1 311 ? -3.598 9.637 -24.790 1.00 75.00 311 THR A C 1
ATOM 2485 O O . THR A 1 311 ? -2.842 8.692 -24.542 1.00 75.00 311 THR A O 1
ATOM 2488 N N . SER A 1 312 ? -4.108 9.850 -26.003 1.00 72.00 312 SER A N 1
ATOM 2489 C CA . SER A 1 312 ? -3.747 9.050 -27.172 1.00 72.00 312 SER A CA 1
ATOM 2490 C C . SER A 1 312 ? -2.241 9.109 -27.436 1.00 72.00 312 SER A C 1
ATOM 2492 O O . SER A 1 312 ? -1.644 10.184 -27.382 1.00 72.00 312 SER A O 1
ATOM 2494 N N . THR A 1 313 ? -1.645 7.972 -27.787 1.00 73.19 313 THR A N 1
ATOM 2495 C CA . THR A 1 313 ? -0.231 7.852 -28.175 1.00 73.19 313 THR A CA 1
ATOM 2496 C C . THR A 1 313 ? -0.150 7.312 -29.604 1.00 73.19 313 THR A C 1
ATOM 2498 O O . THR A 1 313 ? -1.113 6.762 -30.126 1.00 73.19 313 THR A O 1
ATOM 2501 N N . ARG A 1 314 ? 0.993 7.472 -30.274 1.00 69.19 314 ARG A N 1
ATOM 2502 C CA . ARG A 1 314 ? 1.228 6.898 -31.605 1.00 69.19 314 ARG A CA 1
ATOM 2503 C C . ARG A 1 314 ? 2.513 6.081 -31.645 1.00 69.19 314 ARG A C 1
ATOM 2505 O O . ARG A 1 314 ? 3.460 6.383 -30.919 1.00 69.19 314 ARG A O 1
ATOM 2512 N N . VAL A 1 315 ? 2.550 5.088 -32.529 1.00 71.88 315 VAL A N 1
ATOM 2513 C CA . VAL A 1 315 ? 3.800 4.450 -32.956 1.00 71.88 315 VAL A CA 1
ATOM 2514 C C . VAL A 1 315 ? 4.477 5.359 -33.972 1.00 71.88 315 VAL A C 1
ATOM 2516 O O . VAL A 1 315 ? 3.823 5.906 -34.862 1.00 71.88 315 VAL A O 1
ATOM 2519 N N . GLY A 1 316 ? 5.787 5.545 -33.839 1.00 71.06 316 GLY A N 1
ATOM 2520 C CA . GLY A 1 316 ? 6.549 6.275 -34.840 1.00 71.06 316 GLY A CA 1
ATOM 2521 C C . GLY A 1 316 ? 6.601 5.512 -36.164 1.00 71.06 316 GLY A C 1
ATOM 2522 O O . GLY A 1 316 ? 6.867 4.309 -36.201 1.00 71.06 316 GLY A O 1
ATOM 2523 N N . THR A 1 317 ? 6.350 6.215 -37.268 1.00 68.94 317 THR A N 1
ATOM 2524 C CA . THR A 1 317 ? 6.260 5.630 -38.618 1.00 68.94 317 THR A CA 1
ATOM 2525 C C . THR A 1 317 ? 7.465 5.954 -39.505 1.00 68.94 317 THR A C 1
ATOM 2527 O O . THR A 1 317 ? 7.645 5.321 -40.545 1.00 68.94 317 THR A O 1
ATOM 2530 N N . SER A 1 318 ? 8.332 6.888 -39.102 1.00 69.25 318 SER A N 1
ATOM 2531 C CA . SER A 1 318 ? 9.488 7.330 -39.891 1.00 69.25 318 SER A CA 1
ATOM 2532 C C . SER A 1 318 ? 10.658 7.812 -39.018 1.00 69.25 318 SER A C 1
ATOM 2534 O O . SER A 1 318 ? 10.516 8.068 -37.818 1.00 69.25 318 SER A O 1
ATOM 2536 N N . GLY A 1 319 ? 11.847 7.908 -39.626 1.00 77.50 319 GLY A N 1
ATOM 2537 C CA . GLY A 1 319 ? 13.069 8.378 -38.966 1.00 77.50 319 GLY A CA 1
ATOM 2538 C C . GLY A 1 319 ? 13.445 7.570 -37.716 1.00 77.50 319 GLY A C 1
ATOM 2539 O O . GLY A 1 319 ? 13.253 6.356 -37.661 1.00 77.50 319 GLY A O 1
ATOM 2540 N N . TYR A 1 320 ? 13.946 8.258 -36.686 1.00 68.88 320 TYR A N 1
ATOM 2541 C CA . TYR A 1 320 ? 14.431 7.657 -35.432 1.00 68.88 320 TYR A CA 1
ATOM 2542 C C . TYR A 1 320 ? 13.346 7.024 -34.543 1.00 68.88 320 TYR A C 1
ATOM 2544 O O . TYR A 1 320 ? 13.674 6.342 -33.564 1.00 68.88 320 TYR A O 1
ATOM 2552 N N . THR A 1 321 ? 12.066 7.239 -34.870 1.00 72.00 321 THR A N 1
ATOM 2553 C CA . THR A 1 321 ? 10.915 6.730 -34.108 1.00 72.00 321 THR A CA 1
ATOM 2554 C C . THR A 1 321 ? 10.264 5.503 -34.751 1.00 72.00 321 THR A C 1
ATOM 2556 O O . THR A 1 321 ? 9.380 4.906 -34.138 1.00 72.00 321 THR A O 1
ATOM 2559 N N . LYS A 1 322 ? 10.701 5.094 -35.954 1.00 76.88 322 LYS A N 1
ATOM 2560 C CA . LYS A 1 322 ? 10.124 3.959 -36.691 1.00 76.88 322 LYS A CA 1
ATOM 2561 C C . LYS A 1 322 ? 10.102 2.690 -35.829 1.00 76.88 322 LYS A C 1
ATOM 2563 O O . LYS A 1 322 ? 11.149 2.240 -35.374 1.00 76.88 322 LYS A O 1
ATOM 2568 N N . GLY A 1 323 ? 8.910 2.123 -35.624 1.00 73.75 323 GLY A N 1
ATOM 2569 C CA . GLY A 1 323 ? 8.714 0.889 -34.844 1.00 73.75 323 GLY A CA 1
ATOM 2570 C C . GLY A 1 323 ? 8.773 1.067 -33.322 1.00 73.75 323 GLY A C 1
ATOM 2571 O O . GLY A 1 323 ? 8.706 0.083 -32.591 1.00 73.75 323 GLY A O 1
ATOM 2572 N N . LYS A 1 324 ? 8.872 2.309 -32.834 1.00 79.44 324 LYS A N 1
ATOM 2573 C CA . LYS A 1 324 ? 8.952 2.630 -31.406 1.00 79.44 324 LYS A CA 1
ATOM 2574 C C . LYS A 1 324 ? 7.665 3.292 -30.933 1.00 79.44 324 LYS A C 1
ATOM 2576 O O . LYS A 1 324 ? 7.117 4.163 -31.615 1.00 79.44 324 LYS A O 1
ATOM 2581 N N . ILE A 1 325 ? 7.217 2.933 -29.735 1.00 79.38 325 ILE A N 1
ATOM 2582 C CA . ILE A 1 325 ? 6.223 3.721 -29.001 1.00 79.38 325 ILE A CA 1
ATOM 2583 C C . ILE A 1 325 ? 7.006 4.767 -28.218 1.00 79.38 325 ILE A C 1
ATOM 2585 O O . ILE A 1 325 ? 7.731 4.422 -27.287 1.00 79.38 325 ILE A O 1
ATOM 2589 N N . ILE A 1 326 ? 6.892 6.032 -28.614 1.00 74.88 326 ILE A N 1
ATOM 2590 C CA . ILE A 1 326 ? 7.569 7.139 -27.935 1.00 74.88 326 ILE A CA 1
ATOM 2591 C C . ILE A 1 326 ? 6.545 7.905 -27.107 1.00 74.88 326 ILE A C 1
ATOM 2593 O O . ILE A 1 326 ? 5.550 8.407 -27.637 1.00 74.88 326 ILE A O 1
ATOM 2597 N N . PHE A 1 327 ? 6.802 8.007 -25.806 1.00 72.94 327 PHE A N 1
ATOM 2598 C CA . PHE A 1 327 ? 6.044 8.874 -24.920 1.00 72.94 327 PHE A CA 1
ATOM 2599 C C . PHE A 1 327 ? 6.690 10.265 -24.929 1.00 72.94 327 PHE A C 1
ATOM 2601 O O . PHE A 1 327 ? 7.687 10.485 -24.251 1.00 72.94 327 PHE A O 1
ATOM 2608 N N . ASP A 1 328 ? 6.147 11.171 -25.742 1.00 59.38 328 ASP A N 1
ATOM 2609 C CA . ASP A 1 328 ? 6.611 12.557 -25.890 1.00 59.38 328 ASP A CA 1
ATOM 2610 C C . ASP A 1 328 ? 5.608 13.536 -25.278 1.00 59.38 328 ASP A C 1
ATOM 2612 O O . ASP A 1 328 ? 4.404 13.401 -25.500 1.00 59.38 328 ASP A O 1
ATOM 2616 N N . VAL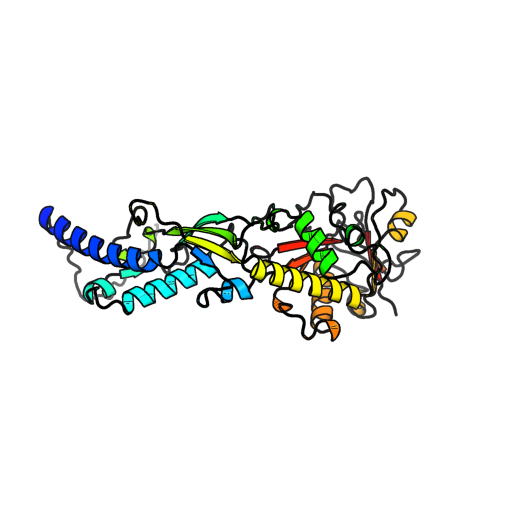 A 1 329 ? 6.114 14.575 -24.614 1.00 57.06 329 VAL A N 1
ATOM 2617 C CA . VAL A 1 329 ? 5.351 15.714 -24.092 1.00 57.06 329 VAL A CA 1
ATOM 2618 C C . VAL A 1 329 ? 4.468 16.367 -25.167 1.00 57.06 329 VAL A C 1
ATOM 2620 O O . VAL A 1 329 ? 3.341 16.752 -24.855 1.00 57.06 329 VAL A O 1
ATOM 2623 N N . SER A 1 330 ? 4.904 16.419 -26.437 1.00 54.22 330 SER A N 1
ATOM 2624 C CA . SER A 1 330 ? 4.088 16.972 -27.542 1.00 54.22 330 SER A CA 1
ATOM 2625 C C . SER A 1 330 ? 2.822 16.155 -27.854 1.00 54.22 330 SER A C 1
ATOM 2627 O O . SER A 1 330 ? 1.840 16.697 -28.355 1.00 54.22 330 SER A O 1
ATOM 2629 N N . ASN A 1 331 ? 2.814 14.861 -27.510 1.00 53.12 331 ASN A N 1
ATOM 2630 C CA . ASN A 1 331 ? 1.669 13.951 -27.645 1.00 53.12 331 ASN A CA 1
ATOM 2631 C C . ASN A 1 331 ? 1.086 13.585 -26.263 1.00 53.12 331 ASN A C 1
ATOM 2633 O O . ASN A 1 331 ? 0.495 12.521 -26.061 1.00 53.12 331 ASN A O 1
ATOM 2637 N N . GLY A 1 332 ? 1.273 14.490 -25.298 1.00 55.66 332 GLY A N 1
ATOM 2638 C CA . GLY A 1 332 ? 0.865 14.369 -23.908 1.00 55.66 332 GLY A CA 1
ATOM 2639 C C . GLY A 1 332 ? 1.940 13.727 -23.037 1.00 55.66 332 GLY A C 1
ATOM 2640 O O . GLY A 1 332 ? 2.522 12.708 -23.401 1.00 55.66 332 GLY A O 1
ATOM 2641 N N . SER A 1 333 ? 2.125 14.285 -21.842 1.00 66.12 333 SER A N 1
ATOM 2642 C CA . SER A 1 333 ? 2.956 13.750 -20.759 1.00 66.12 333 SER A CA 1
ATOM 2643 C C . SER A 1 333 ? 2.833 12.231 -20.562 1.00 66.12 333 SER A C 1
ATOM 2645 O O . SER A 1 333 ? 1.839 11.618 -20.959 1.00 66.12 333 SER A O 1
ATOM 2647 N N . PHE A 1 334 ? 3.805 11.612 -19.890 1.00 76.19 334 PHE A N 1
ATOM 2648 C CA . PHE A 1 334 ? 3.766 10.210 -19.436 1.00 76.19 334 PHE A CA 1
ATOM 2649 C C . PHE A 1 334 ? 4.310 10.113 -18.013 1.00 76.19 334 PHE A C 1
ATOM 2651 O O . PHE A 1 334 ? 5.222 10.857 -17.684 1.00 76.19 334 PHE A O 1
ATOM 2658 N N . CYS A 1 335 ? 3.773 9.231 -17.168 1.00 80.94 335 CYS A N 1
ATOM 2659 C CA . CYS A 1 335 ? 4.350 8.954 -15.852 1.00 80.94 335 CYS A CA 1
ATOM 2660 C C . CYS A 1 335 ? 4.056 7.527 -15.390 1.00 80.94 335 CYS A C 1
ATOM 2662 O O . CYS A 1 335 ? 3.064 7.293 -14.705 1.00 80.94 335 CYS A O 1
ATOM 2664 N N . LEU A 1 336 ? 4.941 6.587 -15.712 1.00 87.38 336 LEU A N 1
ATOM 2665 C CA . LEU A 1 336 ? 4.971 5.251 -15.132 1.00 87.38 336 LEU A CA 1
ATOM 2666 C C . LEU A 1 336 ? 5.450 5.315 -13.682 1.00 87.38 336 LEU A C 1
ATOM 2668 O O . LEU A 1 336 ? 6.626 5.558 -13.396 1.00 87.38 336 LEU A O 1
ATOM 2672 N N . ALA A 1 337 ? 4.532 5.006 -12.775 1.00 89.94 337 ALA A N 1
ATOM 2673 C CA . ALA A 1 337 ? 4.855 4.689 -11.398 1.00 89.94 337 ALA A CA 1
ATOM 2674 C C . ALA A 1 337 ? 4.625 3.209 -11.118 1.00 89.94 337 ALA A C 1
ATOM 2676 O O . ALA A 1 337 ? 3.574 2.654 -11.449 1.00 89.94 337 ALA A O 1
ATOM 2677 N N . PHE A 1 338 ? 5.608 2.593 -10.473 1.00 94.75 338 PHE A N 1
ATOM 2678 C CA . PHE A 1 338 ? 5.438 1.320 -9.797 1.00 94.75 338 PHE A CA 1
ATOM 2679 C C . PHE A 1 338 ? 4.727 1.572 -8.472 1.00 94.75 338 PHE A C 1
ATOM 2681 O O . PHE A 1 338 ? 5.028 2.546 -7.788 1.00 94.75 338 PHE A O 1
ATOM 2688 N N . SER A 1 339 ? 3.797 0.706 -8.097 1.00 95.25 339 SER A N 1
ATOM 2689 C CA . SER A 1 339 ? 3.090 0.809 -6.823 1.00 95.25 339 SER A CA 1
ATOM 2690 C C . SER A 1 339 ? 3.046 -0.526 -6.102 1.00 95.25 339 SER A C 1
ATOM 2692 O O . SER A 1 339 ? 3.000 -1.572 -6.757 1.00 95.25 339 SER A O 1
ATOM 2694 N N . PHE A 1 340 ? 2.977 -0.471 -4.777 1.00 96.56 340 PHE A N 1
ATOM 2695 C CA . PHE A 1 340 ? 2.960 -1.643 -3.915 1.00 96.56 340 PHE A CA 1
ATOM 2696 C C . PHE A 1 340 ? 1.881 -1.511 -2.834 1.00 96.56 340 PHE A C 1
ATOM 2698 O O . PHE A 1 340 ? 1.990 -0.668 -1.943 1.00 96.56 340 PHE A O 1
ATOM 2705 N N . GLY A 1 341 ? 0.832 -2.325 -2.959 1.00 93.88 341 GLY A N 1
ATOM 2706 C CA . GLY A 1 341 ? -0.359 -2.346 -2.105 1.00 93.88 341 GLY A CA 1
ATOM 2707 C C . GLY A 1 341 ? -1.587 -2.872 -2.863 1.00 93.88 341 GLY A C 1
ATOM 2708 O O . GLY A 1 341 ? -1.547 -3.070 -4.080 1.00 93.88 341 GLY A O 1
ATOM 2709 N N . ILE A 1 342 ? -2.695 -3.124 -2.156 1.00 88.62 342 ILE A N 1
ATOM 2710 C CA . ILE A 1 342 ? -3.920 -3.667 -2.783 1.00 88.62 342 ILE A CA 1
ATOM 2711 C C . ILE A 1 342 ? -4.631 -2.641 -3.659 1.00 88.62 342 ILE A C 1
ATOM 2713 O O . ILE A 1 342 ? -5.012 -2.942 -4.791 1.00 88.62 342 ILE A O 1
ATOM 2717 N N . THR A 1 343 ? -4.859 -1.444 -3.127 1.00 85.06 343 THR A N 1
ATOM 2718 C CA . THR A 1 343 ? -5.564 -0.380 -3.841 1.00 85.06 343 THR A CA 1
ATOM 2719 C C . THR A 1 343 ? -4.607 0.757 -4.146 1.00 85.06 343 THR A C 1
ATOM 2721 O O . THR A 1 343 ? -3.594 0.941 -3.471 1.00 85.06 343 THR A O 1
ATOM 2724 N N . ARG A 1 344 ? -4.942 1.575 -5.147 1.00 83.69 344 ARG A N 1
ATOM 2725 C CA . ARG A 1 344 ? -4.176 2.789 -5.448 1.00 83.69 344 ARG A CA 1
ATOM 2726 C C . ARG A 1 344 ? -4.074 3.724 -4.232 1.00 83.69 344 ARG A C 1
ATOM 2728 O O . ARG A 1 344 ? -3.048 4.372 -4.071 1.00 83.69 344 ARG A O 1
ATOM 2735 N N . MET A 1 345 ? -5.115 3.796 -3.402 1.00 79.25 345 MET A N 1
ATOM 2736 C CA . MET A 1 345 ? -5.158 4.696 -2.244 1.00 79.25 345 MET A CA 1
ATOM 2737 C C . MET A 1 345 ? -4.274 4.208 -1.091 1.00 79.25 345 MET A C 1
ATOM 2739 O O . MET A 1 345 ? -3.671 5.032 -0.407 1.00 79.25 345 MET A O 1
ATOM 2743 N N . ASP A 1 346 ? -4.136 2.890 -0.940 1.00 79.44 346 ASP A N 1
ATOM 2744 C CA . ASP A 1 346 ? -3.388 2.271 0.164 1.00 79.44 346 ASP A CA 1
ATOM 2745 C C . ASP A 1 346 ? -1.924 1.971 -0.192 1.00 79.44 346 ASP A C 1
ATOM 2747 O O . ASP A 1 346 ? -1.154 1.537 0.663 1.00 79.44 346 ASP A O 1
ATOM 2751 N N . SER A 1 347 ? -1.548 2.164 -1.460 1.00 90.06 347 SER A N 1
ATOM 2752 C CA . SER A 1 347 ? -0.231 1.801 -1.982 1.00 90.06 347 SER A CA 1
ATOM 2753 C C . SER A 1 347 ? 0.830 2.864 -1.720 1.00 90.06 347 SER A C 1
ATOM 2755 O O . SER A 1 347 ? 0.558 4.065 -1.713 1.00 90.06 347 SER A O 1
ATOM 2757 N N . ILE A 1 348 ? 2.075 2.405 -1.635 1.00 93.62 348 ILE A N 1
ATOM 2758 C CA . ILE A 1 348 ? 3.261 3.243 -1.833 1.00 93.62 348 ILE A CA 1
ATOM 2759 C C . ILE A 1 348 ? 3.636 3.258 -3.317 1.00 93.62 348 ILE A C 1
ATOM 2761 O O . ILE A 1 348 ? 3.278 2.339 -4.059 1.00 93.62 348 ILE A O 1
ATOM 2765 N N . PHE A 1 349 ? 4.348 4.291 -3.755 1.00 92.75 349 PHE A N 1
ATOM 2766 C CA . PHE A 1 349 ? 4.657 4.531 -5.159 1.00 92.75 349 PHE A CA 1
ATOM 2767 C C . PHE A 1 349 ? 6.136 4.835 -5.364 1.00 92.75 349 PHE A C 1
ATOM 2769 O O . PHE A 1 349 ? 6.799 5.427 -4.515 1.00 92.75 349 PHE A O 1
ATOM 2776 N N . TYR A 1 350 ? 6.633 4.445 -6.530 1.00 91.88 350 TYR A N 1
ATOM 2777 C CA . TYR A 1 350 ? 7.935 4.806 -7.058 1.00 91.88 350 TYR A CA 1
ATOM 2778 C C . TYR A 1 350 ? 7.764 5.274 -8.510 1.00 91.88 350 TYR A C 1
ATOM 2780 O O . TYR A 1 350 ? 7.500 4.472 -9.409 1.00 91.88 350 TYR A O 1
ATOM 2788 N N . GLY A 1 351 ? 7.859 6.588 -8.731 1.00 86.88 351 GLY A N 1
ATOM 2789 C CA . GLY A 1 351 ? 7.798 7.202 -10.060 1.00 86.88 351 GLY A CA 1
ATOM 2790 C C . GLY A 1 351 ? 9.094 6.969 -10.830 1.00 86.88 351 GLY A C 1
ATOM 2791 O O . GLY A 1 351 ? 10.045 7.725 -10.671 1.00 86.88 351 GLY A O 1
ATOM 2792 N N . ALA A 1 352 ? 9.131 5.920 -11.651 1.00 83.06 352 ALA A N 1
ATOM 2793 C CA . ALA A 1 352 ? 10.354 5.475 -12.313 1.00 83.06 352 ALA A CA 1
ATOM 2794 C C . ALA A 1 352 ? 10.588 6.149 -13.673 1.00 83.06 352 ALA A C 1
ATOM 2796 O O . ALA A 1 352 ? 11.726 6.472 -14.007 1.00 83.06 352 ALA A O 1
ATOM 2797 N N . TYR A 1 353 ? 9.529 6.372 -14.464 1.00 82.81 353 TYR A N 1
ATOM 2798 C CA . TYR A 1 353 ? 9.646 6.902 -15.830 1.00 82.81 353 TYR A CA 1
ATOM 2799 C C . TYR A 1 353 ? 8.565 7.941 -16.138 1.00 82.81 353 TYR A C 1
ATOM 2801 O O . TYR A 1 353 ? 7.398 7.630 -15.951 1.00 82.81 353 TYR A O 1
ATOM 2809 N N . GLY A 1 354 ? 8.882 9.131 -16.661 1.00 73.81 354 GLY A N 1
ATOM 2810 C CA . GLY A 1 354 ? 7.853 10.098 -17.061 1.00 73.81 354 GLY A CA 1
ATOM 2811 C C . GLY A 1 354 ? 8.152 11.605 -17.093 1.00 73.81 354 GLY A C 1
ATOM 2812 O O . GLY A 1 354 ? 8.621 12.187 -16.128 1.00 73.81 354 GLY A O 1
ATOM 2813 N N . ALA A 1 355 ? 7.729 12.303 -18.143 1.00 61.88 355 ALA A N 1
ATOM 2814 C CA . ALA A 1 355 ? 7.705 13.767 -18.179 1.00 61.88 355 ALA A CA 1
ATOM 2815 C C . ALA A 1 355 ? 6.293 14.313 -17.939 1.00 61.88 355 ALA A C 1
ATOM 2817 O O . ALA A 1 355 ? 5.323 13.814 -18.512 1.00 61.88 355 ALA A O 1
ATOM 2818 N N . ASN A 1 356 ? 6.181 15.371 -17.134 1.00 60.34 356 ASN A N 1
ATOM 2819 C CA . ASN A 1 356 ? 4.918 16.039 -16.833 1.00 60.34 356 ASN A CA 1
ATOM 2820 C C . ASN A 1 356 ? 4.704 17.334 -17.649 1.00 60.34 356 ASN A C 1
ATOM 2822 O O . ASN A 1 356 ? 5.631 17.855 -18.269 1.00 60.34 356 ASN A O 1
ATOM 2826 N N . ASN A 1 357 ? 3.474 17.865 -17.648 1.00 50.28 357 ASN A N 1
ATOM 2827 C CA . ASN A 1 357 ? 3.095 19.040 -18.450 1.00 50.28 357 ASN A CA 1
ATOM 2828 C C . ASN A 1 357 ? 3.826 20.322 -18.002 1.00 50.28 357 ASN A C 1
ATOM 2830 O O . ASN A 1 357 ? 3.957 21.253 -18.793 1.00 50.28 357 ASN A O 1
ATOM 2834 N N . GLY A 1 358 ? 4.339 20.368 -16.767 1.00 50.81 358 GLY A N 1
ATOM 2835 C CA . GLY A 1 358 ? 5.152 21.479 -16.261 1.00 50.81 358 GLY A CA 1
ATOM 2836 C C . GLY A 1 358 ? 6.514 21.620 -16.953 1.00 50.81 358 GLY A C 1
ATOM 2837 O O . GLY A 1 358 ? 7.206 22.608 -16.728 1.00 50.81 358 GLY A O 1
ATOM 2838 N N . GLN A 1 359 ? 6.897 20.662 -17.807 1.00 52.25 359 GLN A N 1
ATOM 2839 C CA . GLN A 1 359 ? 8.159 20.649 -18.557 1.00 52.25 359 GLN A CA 1
ATOM 2840 C C . GLN A 1 359 ? 7.993 20.787 -20.076 1.00 52.25 359 GLN A C 1
ATOM 2842 O O . GLN A 1 359 ? 8.944 20.543 -20.823 1.00 52.25 359 GLN A O 1
ATOM 2847 N N . ALA A 1 360 ? 6.812 21.210 -20.542 1.00 47.38 360 ALA A N 1
ATOM 2848 C CA . ALA A 1 360 ? 6.510 21.382 -21.965 1.00 47.38 360 ALA A CA 1
ATOM 2849 C C . ALA A 1 360 ? 7.485 22.308 -22.719 1.00 47.38 360 ALA A C 1
ATOM 2851 O O . ALA A 1 360 ? 7.588 22.199 -23.935 1.00 47.38 360 ALA A O 1
ATOM 2852 N N . SER A 1 361 ? 8.231 23.174 -22.027 1.00 49.66 361 SER A N 1
ATOM 2853 C CA . SER A 1 361 ? 9.195 24.083 -22.655 1.00 49.66 361 SER A CA 1
ATOM 2854 C C . SER A 1 361 ? 10.556 23.460 -22.987 1.00 49.66 361 SER A C 1
ATOM 2856 O O . SER A 1 361 ? 11.258 24.021 -23.821 1.00 49.66 361 SER A O 1
ATOM 2858 N N . ASN A 1 362 ? 10.943 22.328 -22.380 1.00 52.22 362 ASN A N 1
ATOM 2859 C CA . ASN A 1 362 ? 12.340 21.875 -22.435 1.00 52.22 362 ASN A CA 1
ATOM 2860 C C . ASN A 1 362 ? 12.553 20.418 -22.909 1.00 52.22 362 ASN A C 1
ATOM 2862 O O . ASN A 1 362 ? 13.696 19.985 -22.957 1.00 52.22 362 ASN A O 1
ATOM 2866 N N . HIS A 1 363 ? 11.507 19.649 -23.254 1.00 54.56 363 HIS A N 1
ATOM 2867 C CA . HIS A 1 363 ? 11.620 18.271 -23.796 1.00 54.56 363 HIS A CA 1
ATOM 2868 C C . HIS A 1 363 ? 12.574 17.329 -23.022 1.00 54.56 363 HIS A C 1
ATOM 2870 O O . HIS A 1 363 ? 13.188 16.440 -23.598 1.00 54.56 363 HIS A O 1
ATOM 2876 N N . LEU A 1 364 ? 12.726 17.510 -21.707 1.00 56.00 364 LEU A N 1
ATOM 2877 C CA . LEU A 1 364 ? 13.927 17.034 -21.010 1.00 56.00 364 LEU A CA 1
ATOM 2878 C C . LEU A 1 364 ? 13.962 15.527 -20.733 1.00 56.00 364 LEU A C 1
ATOM 2880 O O . LEU A 1 364 ? 14.990 15.048 -20.266 1.00 56.00 364 LEU A O 1
ATOM 2884 N N . TRP A 1 365 ? 12.882 14.772 -20.953 1.00 65.06 365 TRP A N 1
ATOM 2885 C CA . TRP A 1 365 ? 12.889 13.337 -20.672 1.00 65.06 365 TRP A CA 1
ATOM 2886 C C . TRP A 1 365 ? 11.823 12.559 -21.435 1.00 65.06 365 TRP A C 1
ATOM 2888 O O . TRP A 1 365 ? 10.635 12.836 -21.297 1.00 65.06 365 TRP A O 1
ATOM 2898 N N . ASN A 1 366 ? 12.254 11.527 -22.161 1.00 68.19 366 ASN A N 1
ATOM 2899 C CA . ASN A 1 366 ? 11.366 10.551 -22.774 1.00 68.19 366 ASN A CA 1
ATOM 2900 C C . ASN A 1 366 ? 11.736 9.136 -22.288 1.00 68.19 366 ASN A C 1
ATOM 2902 O O . ASN A 1 366 ? 12.890 8.821 -21.988 1.00 68.19 366 ASN A O 1
ATOM 2906 N N . ALA A 1 367 ? 10.726 8.277 -22.207 1.00 77.56 367 ALA A N 1
ATOM 2907 C CA . ALA A 1 367 ? 10.890 6.831 -22.179 1.00 77.56 367 ALA A CA 1
ATOM 2908 C C . ALA A 1 367 ? 10.215 6.274 -23.435 1.00 77.56 367 ALA A C 1
ATOM 2910 O O . ALA A 1 367 ? 9.250 6.857 -23.944 1.00 77.56 367 ALA A O 1
ATOM 2911 N N . GLY A 1 368 ? 10.723 5.165 -23.955 1.00 81.50 368 GLY A N 1
ATOM 2912 C CA . GLY A 1 368 ? 10.172 4.532 -25.144 1.00 81.50 368 GLY A CA 1
ATOM 2913 C C . GLY A 1 368 ? 10.057 3.026 -24.999 1.00 81.50 368 GLY A C 1
ATOM 2914 O O . GLY A 1 368 ? 10.716 2.408 -24.165 1.00 81.50 368 GLY A O 1
ATOM 2915 N N . LEU A 1 369 ? 9.217 2.435 -25.840 1.00 85.69 369 LEU A N 1
ATOM 2916 C CA . LEU A 1 369 ? 9.084 0.988 -25.964 1.00 85.69 369 LEU A CA 1
ATOM 2917 C C . LEU A 1 369 ? 9.544 0.579 -27.361 1.00 85.69 369 LEU A C 1
ATOM 2919 O O . LEU A 1 369 ? 9.090 1.145 -28.362 1.00 85.69 369 LEU A O 1
ATOM 2923 N N . LEU A 1 370 ? 10.445 -0.393 -27.409 1.00 83.00 370 LEU A N 1
ATOM 2924 C CA . LEU A 1 370 ? 10.948 -1.004 -28.629 1.00 83.00 370 LEU A CA 1
ATOM 2925 C C . LEU A 1 370 ? 10.152 -2.278 -28.901 1.00 83.00 370 LEU A C 1
ATOM 2927 O O . LEU A 1 370 ? 10.247 -3.257 -28.155 1.00 83.00 370 LEU A O 1
ATOM 2931 N N . ILE A 1 371 ? 9.343 -2.238 -29.960 1.00 74.50 371 ILE A N 1
ATOM 2932 C CA . ILE A 1 371 ? 8.684 -3.422 -30.513 1.00 74.50 371 ILE A CA 1
ATOM 2933 C C . ILE A 1 371 ? 9.714 -4.072 -31.444 1.00 74.50 371 ILE A C 1
ATOM 2935 O O . ILE A 1 371 ? 9.673 -3.880 -32.660 1.00 74.50 371 ILE A O 1
ATOM 2939 N N . ASP A 1 372 ? 10.711 -4.723 -30.848 1.00 63.19 372 ASP A N 1
ATOM 2940 C CA . ASP A 1 372 ? 11.715 -5.485 -31.593 1.00 63.19 372 ASP A CA 1
ATOM 2941 C C . ASP A 1 372 ? 11.016 -6.679 -32.274 1.00 63.19 372 ASP A C 1
ATOM 2943 O O . ASP A 1 372 ? 10.201 -7.342 -31.628 1.00 63.19 372 ASP A O 1
ATOM 2947 N N . GLN A 1 373 ? 11.288 -6.892 -33.570 1.00 51.12 373 GLN A N 1
ATOM 2948 C CA . GLN A 1 373 ? 10.826 -8.051 -34.353 1.00 51.12 373 GLN A CA 1
ATOM 2949 C C . GLN A 1 373 ? 11.734 -9.262 -34.162 1.00 51.12 373 GLN A C 1
ATOM 2951 O O . GLN A 1 373 ? 12.960 -9.048 -34.011 1.00 51.12 373 GLN A O 1
#

Mean predicted aligned error: 9.34 Å

Secondary structure (DSSP, 8-state):
-----PPP------S---------HHHHHHHHHHHHHHHHHHHHHHHGGGSEEETTT-GGGHHHHHTT--B-SS--HHHHHHHHHHHHHHHHH-TTS-HHHHHHEEE-TTSS--SEEEEEESB-TTTTTPPPTTS-GGGG-THHHH-SEES-TT-SHHHHHHHHHHH-GGG---SSEEEEEEEEE-GGGEEETTEE--S--EETTEE--EEEEEEHHHHHHHHHHHHHHHHHHHHHTT-EE-------SHHHHHHTSEEEE-GGGGGGGTT----HHHHHHHHHHHHHHSGGGTT-TTGGGEEEEESS------BB-SGGGBTEEEE-GGG----EEEEESSSTTT-EEEEEE---GGGTTT----EEEE---

Organism: NCBI:txid2138

Sequence (373 aa):
MLNLNFKKLDQKMPFTISFLISNDIQKISKLVNGTIEEVTKVLVNYFKNYVNVVVDKTNEFKSIYDNFQVNYVGDVKSLDDIFVTKLRQNIRDDKTISLQLKEGIAFDDTGYKRLMKVVSSTITAENSGQIPKNLDLGNYQPALWAGEGVNPPGLTTENFVKAYKESLPVFNVDKENMMLAKLNVNLNYISVYGLPLSGALMINNQIYESNILISSQGLTTKLTNFGKIIVAFHNYYNIDIRKRKGESTWNNVISNSSFFHVKDALSDLKDNISSKNKILKKLLANFKKSEIAQGLVDLNLFNIYNLIDDTSTRVGTSGYTKGKIIFDVSNGSFCLAFSFGITRMDSIFYGAYGANNGQASNHLWNAGLLIDQ